Protein AF-A0A1C5MY15-F1 (afdb_monomer_lite)

Sequence (573 aa):
MQGKLYLCATPIGNLEDITLRVLRTLKEVDLIAAEDTRNSIKLLNHFEIKTPMTSYHEYNKIDKAYYLIEQMKDGKNVALITDAGTPGISDPGEDLVRLCYEAGIEVTSLPGPAACVTALTLSGLSTRRFCFEAFLPSDKKEKQVILEELKEESRTIILYEAPHRLVRTLEELLETLGERRATICRELTKKHETAFTTTLGQALEHFRATDPKGECVIVVEGKSHQEKARETQEKWEELSVEEHMEHYLSQGIDKKEAMKKVAKDRGVPKRVIYQALLTLALVLFCVGCGAGKKTASNDPYLGVAQVLQPVAEGTDVLSEGAFALDISDTSKGYTVAAYNGEMEKVNIQLTGPDGIVYKYFVTEEDGETVLPLTGGDGMYALEVYENIADDQYSALLNDTFEVSLESEFLPFLYQNQYVNFDENSKAVRLAGELAADAADDLDVVTKVFNYVTENVTYDYDKAENVEYGYLPDIDETLETKTGICFDYAALMCAMLRCRGIPAKLDIGYTNDGMYHAWISTYLKDKGWVNNIIEFDGDTWQFMDPTMMAASGTEAEKKQVSKDTQNYMVNYVR

Radius of gyration: 31.95 Å; chains: 1; bounding box: 76×62×87 Å

Secondary structure (DSSP, 8-state):
----EEEEPBPSS-GGGS-HHHHHHHHHSSEEEES-HHHHHHHHHHTT----EEE--TTTHHHHHHHHHHHHHTT--EEEE-SSBSTTSSSTTHHHHHHHHHTT--EEEE----HHHHHHHHS-S--SSEEE--SPPSSHHHHHHHHHHHHT--SEEEEEE-HHHHHHHHHHHHHHH-S-EEEEEESTTSTT-EEEEEEHHHHHHHHHHS---S-EEEEEPPPPHHHHHHHHHHHHHHS-HHHHHHHHHTTT--HHHHHHHHHHHTTS-HHHHHHHHHHHHHHTT-SS-----PPPP--TTTT-----------SSEEEETTEEEE-TTGGGTEEEEEE--SSS-EEEEEE-TTS-EEEEEE-STT-SEEEE-TT-SEEEEEEEEEEEETTEEEEEEEEEEEE--S-TTGGGTS--SSS---TT-HHHHHHHHHHTT-SSHHHHHHHHHHHHHHH-EE-HHHHHTPPTT----HHHHHHH-EE-HHHHHHHHHHHHHTTT--EEEEEEEETTS-EEEEEEEEETTTEEE-S--EE-SS-EE---HHHHHH--SHHHHHHHTT-TT-EEEEEE-

pLDDT: mean 85.39, std 17.78, range [25.0, 98.81]

Structure (mmCIF, N/CA/C/O backbone):
data_AF-A0A1C5MY15-F1
#
_entry.id   AF-A0A1C5MY15-F1
#
loop_
_atom_site.group_PDB
_atom_site.id
_atom_site.type_symbol
_atom_site.label_atom_id
_atom_site.label_alt_id
_atom_site.label_comp_id
_atom_site.label_asym_id
_atom_site.label_entity_id
_atom_site.label_seq_id
_atom_site.pdbx_PDB_ins_code
_atom_site.Cartn_x
_atom_site.Cartn_y
_atom_site.Cartn_z
_atom_site.occupancy
_atom_site.B_iso_or_equiv
_atom_site.auth_seq_id
_atom_site.auth_comp_id
_atom_site.auth_asym_id
_atom_site.auth_atom_id
_atom_site.pdbx_PDB_model_num
ATOM 1 N N . MET A 1 1 ? -11.973 6.511 45.509 1.00 77.88 1 MET A N 1
ATOM 2 C CA . MET A 1 1 ? -11.111 6.403 44.311 1.00 77.88 1 MET A CA 1
ATOM 3 C C . MET A 1 1 ? -11.614 7.421 43.313 1.00 77.88 1 MET A C 1
ATOM 5 O O . MET A 1 1 ? -12.810 7.681 43.321 1.00 77.88 1 MET A O 1
ATOM 9 N N . GLN A 1 2 ? -10.723 8.007 42.522 1.00 90.25 2 GLN A N 1
ATOM 10 C CA . GLN A 1 2 ? -11.109 8.890 41.425 1.00 90.25 2 GLN A CA 1
ATOM 11 C C . GLN A 1 2 ? -11.851 8.081 40.351 1.00 90.25 2 GLN A C 1
ATOM 13 O O . GLN A 1 2 ? -11.550 6.900 40.158 1.00 90.25 2 GLN A O 1
ATOM 18 N N . GLY A 1 3 ? -12.846 8.691 39.716 1.00 97.44 3 GLY A N 1
ATOM 19 C CA . GLY A 1 3 ? -13.575 8.103 38.599 1.00 97.44 3 GLY A CA 1
ATOM 20 C C . GLY A 1 3 ? -12.791 8.199 37.290 1.00 97.44 3 GLY A C 1
ATOM 21 O O . GLY A 1 3 ? -11.742 8.845 37.230 1.00 97.44 3 GLY A O 1
ATOM 22 N N . LYS A 1 4 ? -13.298 7.540 36.245 1.00 98.25 4 LYS A N 1
ATOM 23 C CA . LYS A 1 4 ? -12.632 7.439 34.936 1.00 98.25 4 LYS A CA 1
ATOM 24 C C . LYS A 1 4 ? -13.476 8.030 33.812 1.00 98.25 4 LYS A C 1
ATOM 26 O O . LYS A 1 4 ? -14.709 8.002 33.884 1.00 98.25 4 LYS A O 1
ATOM 31 N N . LEU A 1 5 ? -12.803 8.474 32.753 1.00 98.75 5 LEU A N 1
ATOM 32 C CA . LEU A 1 5 ? -13.429 8.805 31.476 1.00 98.75 5 LEU A CA 1
ATOM 33 C C . LEU A 1 5 ? -13.430 7.579 30.553 1.00 98.75 5 LEU A C 1
ATOM 35 O O . LEU A 1 5 ? -12.383 6.981 30.306 1.00 98.75 5 LEU A O 1
ATOM 39 N N . TYR A 1 6 ? -14.594 7.247 30.000 1.00 98.75 6 TYR A N 1
ATOM 40 C CA . TYR A 1 6 ? -14.783 6.197 29.002 1.00 98.75 6 TYR A CA 1
ATOM 41 C C . TYR A 1 6 ? -15.156 6.826 27.659 1.00 98.75 6 TYR A C 1
ATOM 43 O O . TYR A 1 6 ? -16.213 7.440 27.545 1.00 98.75 6 TYR A O 1
ATOM 51 N N . LEU A 1 7 ? -14.324 6.663 26.633 1.00 98.62 7 LEU A N 1
ATOM 52 C CA . LEU A 1 7 ? -14.670 7.035 25.259 1.00 98.62 7 LEU A CA 1
ATOM 53 C C . LEU A 1 7 ? -15.453 5.880 24.636 1.00 98.62 7 LEU A C 1
ATOM 55 O O . LEU A 1 7 ? -14.911 4.786 24.478 1.00 98.62 7 LEU A O 1
ATOM 59 N N . CYS A 1 8 ? -16.729 6.097 24.336 1.00 98.50 8 CYS A N 1
ATOM 60 C CA . CYS A 1 8 ? -17.651 5.050 23.912 1.00 98.50 8 CYS A CA 1
ATOM 61 C C . CYS A 1 8 ? -18.079 5.277 22.461 1.00 98.50 8 CYS A C 1
ATOM 63 O O . CYS A 1 8 ? -18.882 6.166 22.192 1.00 98.50 8 CYS A O 1
ATOM 65 N N . ALA A 1 9 ? -17.574 4.452 21.540 1.00 97.81 9 ALA A N 1
ATOM 66 C CA . ALA A 1 9 ? -17.986 4.517 20.143 1.00 97.81 9 ALA A CA 1
ATOM 67 C C . ALA A 1 9 ? -19.456 4.094 19.959 1.00 97.81 9 ALA A C 1
ATOM 69 O O . ALA A 1 9 ? -19.879 3.046 20.462 1.00 97.81 9 ALA A O 1
ATOM 70 N N . THR A 1 10 ? -20.230 4.909 19.244 1.00 98.00 10 THR A N 1
ATOM 71 C CA . THR A 1 10 ? -21.644 4.683 18.921 1.00 98.00 10 THR A CA 1
ATOM 72 C C . THR A 1 10 ? -21.809 4.212 17.468 1.00 98.00 10 THR A C 1
ATOM 74 O O . THR A 1 10 ? -20.919 4.410 16.640 1.00 98.00 10 THR A O 1
ATOM 77 N N . PRO A 1 11 ? -22.928 3.548 17.126 1.00 98.00 11 PRO A N 1
ATOM 78 C CA . PRO A 1 11 ? -23.257 3.192 15.747 1.00 98.00 11 PRO A CA 1
ATOM 79 C C . PRO A 1 11 ? -23.160 4.343 14.739 1.00 98.00 11 PRO A C 1
ATOM 81 O O . PRO A 1 11 ? -23.518 5.471 15.062 1.00 98.00 11 PRO A O 1
ATOM 84 N N . ILE A 1 12 ? -22.774 4.032 13.495 1.00 96.56 12 ILE A N 1
ATOM 85 C CA . ILE A 1 12 ? -22.728 4.991 12.367 1.00 96.56 12 ILE A CA 1
ATOM 86 C C . ILE A 1 12 ? -23.927 4.873 11.406 1.00 96.56 12 ILE A C 1
ATOM 88 O O . ILE A 1 12 ? -24.019 5.584 10.408 1.00 96.56 12 ILE A O 1
ATOM 92 N N . GLY A 1 13 ? -24.873 3.981 11.703 1.00 94.75 13 GLY A N 1
ATOM 93 C CA . GLY A 1 13 ? -26.055 3.766 10.870 1.00 94.75 13 GLY A CA 1
ATOM 94 C C . GLY A 1 13 ? -26.897 2.567 11.292 1.00 94.75 13 GLY A C 1
ATOM 95 O O . GLY A 1 13 ? -28.127 2.661 11.281 1.00 94.75 13 GLY A O 1
ATOM 96 N N . ASN A 1 14 ? -26.255 1.480 11.728 1.00 97.25 14 ASN A N 1
ATOM 97 C CA . ASN A 1 14 ? -26.925 0.282 12.228 1.00 97.25 14 ASN A CA 1
ATOM 98 C C . ASN A 1 14 ? -26.750 0.109 13.742 1.00 97.25 14 ASN A C 1
ATOM 100 O O . ASN A 1 14 ? -25.641 -0.011 14.251 1.00 97.25 14 ASN A O 1
ATOM 104 N N . LEU A 1 15 ? -27.866 0.051 14.476 1.00 97.12 15 LEU A N 1
ATOM 105 C CA . LEU A 1 15 ? -27.863 -0.095 15.936 1.00 97.12 15 LEU A CA 1
ATOM 106 C C . LEU A 1 15 ? -27.144 -1.365 16.414 1.00 97.12 15 LEU A C 1
ATOM 108 O O . LEU A 1 15 ? -26.647 -1.376 17.537 1.00 97.12 15 LEU A O 1
ATOM 112 N N . GLU A 1 16 ? -27.059 -2.401 15.579 1.00 97.31 16 GLU A N 1
ATOM 113 C CA . GLU A 1 16 ? -26.369 -3.658 15.894 1.00 97.31 16 GLU A CA 1
ATOM 114 C C . GLU A 1 16 ? -24.839 -3.518 15.977 1.00 97.31 16 GLU A C 1
ATOM 116 O O . GLU A 1 16 ? -24.191 -4.359 16.596 1.00 97.31 16 GLU A O 1
ATOM 121 N N . ASP A 1 17 ? -24.260 -2.433 15.451 1.00 97.88 17 ASP A N 1
ATOM 122 C CA . ASP A 1 17 ? -22.806 -2.217 15.450 1.00 97.88 17 ASP A CA 1
ATOM 123 C C . ASP A 1 17 ? -22.256 -1.763 16.814 1.00 97.88 17 ASP A C 1
ATOM 125 O O . ASP A 1 17 ? -21.042 -1.639 17.009 1.00 97.88 17 ASP A O 1
ATOM 129 N N . ILE A 1 18 ? -23.133 -1.484 17.786 1.00 98.00 18 ILE A N 1
ATOM 130 C CA . ILE A 1 18 ? -22.705 -1.123 19.137 1.00 98.00 18 ILE A CA 1
ATOM 131 C C . ILE A 1 18 ? -22.124 -2.343 19.857 1.00 98.00 18 ILE A C 1
ATOM 133 O O . ILE A 1 18 ? -22.703 -3.429 19.883 1.00 98.00 18 ILE A O 1
ATOM 137 N N . THR A 1 19 ? -20.979 -2.174 20.516 1.00 98.44 19 THR A N 1
ATOM 138 C CA . THR A 1 19 ? -20.359 -3.302 21.216 1.00 98.44 19 THR A CA 1
ATOM 139 C C . THR A 1 19 ? -21.043 -3.584 22.553 1.00 98.44 19 THR A C 1
ATOM 141 O O . THR A 1 19 ? -21.479 -2.679 23.272 1.00 98.44 19 THR A O 1
ATOM 144 N N . LEU A 1 20 ? -21.054 -4.856 22.964 1.00 98.38 20 LEU A N 1
ATOM 145 C CA . LEU A 1 20 ? -21.576 -5.268 24.275 1.00 98.38 20 LEU A CA 1
ATOM 146 C C . LEU A 1 20 ? -20.882 -4.540 25.438 1.00 98.38 20 LEU A C 1
ATOM 148 O O . LEU A 1 20 ? -21.503 -4.260 26.466 1.00 98.38 20 LEU A O 1
ATOM 152 N N . ARG A 1 21 ? -19.593 -4.210 25.277 1.00 98.50 21 ARG A N 1
ATOM 153 C CA . ARG A 1 21 ? -18.820 -3.478 26.284 1.00 98.50 21 ARG A CA 1
ATOM 154 C C . ARG A 1 21 ? -19.300 -2.033 26.405 1.00 98.50 21 ARG A C 1
ATOM 156 O O . ARG A 1 21 ? -19.437 -1.566 27.531 1.00 98.50 21 ARG A O 1
ATOM 163 N N . VAL A 1 22 ? -19.608 -1.365 25.289 1.00 98.62 22 VAL A N 1
ATOM 164 C CA . VAL A 1 22 ? -20.198 -0.015 25.301 1.00 98.62 22 VAL A CA 1
ATOM 165 C C . VAL A 1 22 ? -21.563 -0.047 25.977 1.00 98.62 22 VAL A C 1
ATOM 167 O O . VAL A 1 22 ? -21.789 0.728 26.901 1.00 98.62 22 VAL A O 1
ATOM 170 N N . LEU A 1 23 ? -22.436 -0.992 25.614 1.00 98.62 23 LEU A N 1
ATOM 171 C CA . LEU A 1 23 ? -23.759 -1.124 26.236 1.00 98.62 23 LEU A CA 1
ATOM 172 C C . LEU A 1 23 ? -23.688 -1.303 27.754 1.00 98.62 23 LEU A C 1
ATOM 174 O O . LEU A 1 23 ? -24.430 -0.650 28.487 1.00 98.62 23 LEU A O 1
ATOM 178 N N . ARG A 1 24 ? -22.792 -2.172 28.236 1.00 98.62 24 ARG A N 1
ATOM 179 C CA . ARG A 1 24 ? -22.575 -2.367 29.673 1.00 98.62 24 ARG A CA 1
ATOM 180 C C . ARG A 1 24 ? -22.063 -1.084 30.329 1.00 98.62 24 ARG A C 1
ATOM 182 O O . ARG A 1 24 ? -22.653 -0.630 31.302 1.00 98.62 24 ARG A O 1
ATOM 189 N N . THR A 1 25 ? -21.011 -0.477 29.778 1.00 98.75 25 THR A N 1
ATOM 190 C CA . THR A 1 25 ? -20.411 0.743 30.332 1.00 98.75 25 THR A CA 1
ATOM 191 C C . THR A 1 25 ? -21.419 1.887 30.400 1.00 98.75 25 THR A C 1
ATOM 193 O O . THR A 1 25 ? -21.542 2.509 31.448 1.00 98.75 25 THR A O 1
ATOM 196 N N . LEU A 1 26 ? -22.211 2.125 29.352 1.00 98.69 26 LEU A N 1
ATOM 197 C CA . LEU A 1 26 ? -23.234 3.174 29.360 1.00 98.69 26 LEU A CA 1
ATOM 198 C C . LEU A 1 26 ? -24.323 2.949 30.424 1.00 98.69 26 LEU A C 1
ATOM 200 O O . LEU A 1 26 ? -24.896 3.926 30.897 1.00 98.69 26 LEU A O 1
ATOM 204 N N . LYS A 1 27 ? -24.597 1.699 30.827 1.00 98.69 27 LYS A N 1
ATOM 205 C CA . LYS A 1 27 ? -25.528 1.360 31.924 1.00 98.69 27 LYS A CA 1
ATOM 206 C C . LYS A 1 27 ? -24.916 1.503 33.323 1.00 98.69 27 LYS A C 1
ATOM 208 O O . LYS A 1 27 ? -25.669 1.617 34.284 1.00 98.69 27 LYS A O 1
ATOM 213 N N . GLU A 1 28 ? -23.591 1.446 33.436 1.00 98.38 28 GLU A N 1
ATOM 214 C CA . GLU A 1 28 ? -22.862 1.402 34.712 1.00 98.38 28 GLU A CA 1
ATOM 215 C C . GLU A 1 28 ? -22.218 2.739 35.105 1.00 98.38 28 GLU A C 1
ATOM 217 O O . GLU A 1 28 ? -21.999 2.972 36.291 1.00 98.38 28 GLU A O 1
ATOM 222 N N . VAL A 1 29 ? -21.889 3.606 34.139 1.00 98.75 29 VAL A N 1
ATOM 223 C CA . VAL A 1 29 ? -21.342 4.943 34.425 1.00 98.75 29 VAL A CA 1
ATOM 224 C C . VAL A 1 29 ? -22.366 5.836 35.131 1.00 98.75 29 VAL A C 1
ATOM 226 O O . VAL A 1 29 ? -23.572 5.651 34.998 1.00 98.75 29 VAL A O 1
ATOM 229 N N . ASP A 1 30 ? -21.890 6.840 35.867 1.00 98.75 30 ASP A N 1
ATOM 230 C CA . ASP A 1 30 ? -22.743 7.752 36.639 1.00 98.75 30 ASP A CA 1
ATOM 231 C C . ASP A 1 30 ? -23.323 8.889 35.784 1.00 98.75 30 ASP A C 1
ATOM 233 O O . ASP A 1 30 ? -24.340 9.493 36.137 1.00 98.75 30 ASP A O 1
ATOM 237 N N . LEU A 1 31 ? -22.651 9.221 34.677 1.00 98.75 31 LEU A N 1
ATOM 238 C CA . LEU A 1 31 ? -23.019 10.315 33.786 1.00 98.75 31 LEU A CA 1
ATOM 239 C C . LEU A 1 31 ? -22.562 10.034 32.350 1.00 98.75 31 LEU A C 1
ATOM 241 O O . LEU A 1 31 ? -21.431 9.609 32.118 1.00 98.75 31 LEU A O 1
ATOM 245 N N . ILE A 1 32 ? -23.421 10.345 31.383 1.00 98.81 32 ILE A N 1
ATOM 246 C CA . ILE A 1 32 ? -23.089 10.345 29.956 1.00 98.81 32 ILE A CA 1
ATOM 247 C C . ILE A 1 32 ? -22.938 11.796 29.487 1.00 98.81 32 ILE A C 1
ATOM 249 O O . ILE A 1 32 ? -23.866 12.593 29.604 1.00 98.81 32 ILE A O 1
ATOM 253 N N . ALA A 1 33 ? -21.777 12.146 28.952 1.00 98.44 33 ALA A N 1
ATOM 254 C CA . ALA A 1 33 ? -21.544 13.359 28.186 1.00 98.44 33 ALA A CA 1
ATOM 255 C C . ALA A 1 33 ? -21.800 13.049 26.704 1.00 98.44 33 ALA A C 1
ATOM 257 O O . ALA A 1 33 ? -21.150 12.174 26.141 1.00 98.44 33 ALA A O 1
ATOM 258 N N . ALA A 1 34 ? -22.766 13.730 26.094 1.00 98.00 34 ALA A N 1
ATOM 259 C CA . ALA A 1 34 ? -23.186 13.487 24.718 1.00 98.00 34 ALA A CA 1
ATOM 260 C C . ALA A 1 34 ? -23.160 14.771 23.890 1.00 98.00 34 ALA A C 1
ATOM 262 O O . ALA A 1 34 ? -23.539 15.828 24.399 1.00 98.00 34 ALA A O 1
ATOM 263 N N . GLU A 1 35 ? -22.778 14.661 22.623 1.00 96.50 35 GLU A N 1
ATOM 264 C CA . GLU A 1 35 ? -22.776 15.768 21.664 1.00 96.50 35 GLU A CA 1
ATOM 265 C C . GLU A 1 35 ? -24.165 16.404 21.492 1.00 96.50 35 GLU A C 1
ATOM 267 O O . GLU A 1 35 ? -24.385 17.530 21.956 1.00 96.50 35 GLU A O 1
ATOM 272 N N . ASP A 1 36 ? -25.134 15.665 20.935 1.00 96.31 36 ASP A N 1
ATOM 273 C CA . ASP A 1 36 ? -26.543 16.055 20.929 1.00 96.31 36 ASP A CA 1
ATOM 274 C C . ASP A 1 36 ? -27.387 15.097 21.776 1.00 96.31 36 ASP A C 1
ATOM 276 O O . ASP A 1 36 ? -27.801 14.007 21.375 1.00 96.31 36 ASP A O 1
ATOM 280 N N . THR A 1 37 ? -27.760 15.574 22.962 1.00 96.19 37 THR A N 1
ATOM 281 C CA . THR A 1 37 ? -28.622 14.831 23.892 1.00 96.19 37 THR A CA 1
ATOM 282 C C . THR A 1 37 ? -29.974 14.419 23.288 1.00 96.19 37 THR A C 1
ATOM 284 O O . THR A 1 37 ? -30.553 13.417 23.704 1.00 96.19 37 THR A O 1
ATOM 287 N N . ARG A 1 38 ? -30.492 15.139 22.284 1.00 96.06 38 ARG A N 1
ATOM 288 C CA . ARG A 1 38 ? -31.754 14.810 21.595 1.00 96.06 38 ARG A CA 1
ATOM 289 C C . ARG A 1 38 ? -31.585 13.671 20.596 1.00 96.06 38 ARG A C 1
ATOM 291 O O . ARG A 1 38 ? -32.554 12.962 20.317 1.00 96.06 38 ARG A O 1
ATOM 298 N N . ASN A 1 39 ? -30.389 13.509 20.042 1.00 95.38 39 ASN A N 1
ATOM 299 C CA . ASN A 1 39 ? -30.060 12.388 19.178 1.00 95.38 39 ASN A CA 1
ATOM 300 C C . ASN A 1 39 ? -29.748 11.151 20.027 1.00 95.38 39 ASN A C 1
ATOM 302 O O . ASN A 1 39 ? -30.436 10.132 19.918 1.00 95.38 39 ASN A O 1
ATOM 306 N N . SER A 1 40 ? -28.815 11.281 20.973 1.00 96.88 40 SER A N 1
ATOM 307 C CA . SER A 1 40 ? -28.366 10.168 21.810 1.00 96.88 40 SER A CA 1
ATOM 308 C C . SER A 1 40 ? -29.484 9.554 22.656 1.00 96.88 40 SER A C 1
ATOM 310 O O . SER A 1 40 ? -29.481 8.345 22.869 1.00 96.88 40 SER A O 1
ATOM 312 N N . ILE A 1 41 ? -30.499 10.321 23.088 1.00 97.50 41 ILE A N 1
ATOM 313 C CA . ILE A 1 41 ? -31.621 9.755 23.862 1.00 97.50 41 ILE A CA 1
ATOM 314 C C . ILE A 1 41 ? -32.374 8.654 23.098 1.00 97.50 41 ILE A C 1
ATOM 316 O O . ILE A 1 41 ? -32.910 7.741 23.720 1.00 97.50 41 ILE A O 1
ATOM 320 N N . LYS A 1 42 ? -32.397 8.687 21.758 1.00 97.44 42 LYS A N 1
ATOM 321 C CA . LYS A 1 42 ? -33.023 7.630 20.946 1.00 97.44 42 LYS A CA 1
ATOM 322 C C . LYS A 1 42 ? -32.253 6.315 21.069 1.00 97.44 42 LYS A C 1
ATOM 324 O O . LYS A 1 42 ? -32.870 5.276 21.292 1.00 97.44 42 LYS A O 1
ATOM 329 N N . LEU A 1 43 ? -30.922 6.387 20.984 1.00 97.44 43 LEU A N 1
ATOM 330 C CA . LEU A 1 43 ? -30.015 5.256 21.187 1.00 97.44 43 LEU A CA 1
ATOM 331 C C . LEU A 1 43 ? -30.167 4.690 22.604 1.00 97.44 43 LEU A C 1
ATOM 333 O O . LEU A 1 43 ? -30.376 3.491 22.776 1.00 97.44 43 LEU A O 1
ATOM 337 N N . LEU A 1 44 ? -30.122 5.559 23.618 1.00 97.94 44 LEU A N 1
ATOM 338 C CA . LEU A 1 44 ? -30.243 5.143 25.015 1.00 97.94 44 LEU A CA 1
ATOM 339 C C . LEU A 1 44 ? -31.599 4.487 25.298 1.00 97.94 44 LEU A C 1
ATOM 341 O O . LEU A 1 44 ? -31.641 3.437 25.934 1.00 97.94 44 LEU A O 1
ATOM 345 N N . ASN A 1 45 ? -32.694 5.046 24.775 1.00 98.12 45 ASN A N 1
ATOM 346 C CA . ASN A 1 45 ? -34.028 4.463 24.917 1.00 98.12 45 ASN A CA 1
ATOM 347 C C . ASN A 1 45 ? -34.133 3.086 24.253 1.00 98.12 45 ASN A C 1
ATOM 349 O O . ASN A 1 45 ? -34.711 2.182 24.850 1.00 98.12 45 ASN A O 1
ATOM 353 N N . HIS A 1 46 ? -33.566 2.914 23.053 1.00 98.06 46 HIS A N 1
ATOM 354 C CA . HIS A 1 46 ? -33.571 1.628 22.349 1.00 98.06 46 HIS A CA 1
ATOM 355 C C . HIS A 1 46 ? -32.900 0.518 23.172 1.00 98.06 46 HIS A C 1
ATOM 357 O O . HIS A 1 46 ? -33.408 -0.597 23.231 1.00 98.06 46 HIS A O 1
ATOM 363 N N . PHE A 1 47 ? -31.797 0.836 23.856 1.00 98.19 47 PHE A N 1
ATOM 364 C CA . PHE A 1 47 ? -31.043 -0.114 24.683 1.00 98.19 47 PHE A CA 1
ATOM 365 C C . PHE A 1 47 ? -31.417 -0.106 26.176 1.00 98.19 47 PHE A C 1
ATOM 367 O O . PHE A 1 47 ? -30.732 -0.738 26.995 1.00 98.19 47 PHE A O 1
ATOM 374 N N . GLU A 1 48 ? -32.497 0.597 26.530 1.00 98.12 48 GLU A N 1
ATOM 375 C CA . GLU A 1 48 ? -33.020 0.744 27.893 1.00 98.12 48 GLU A CA 1
ATOM 376 C C . GLU A 1 48 ? -31.992 1.299 28.899 1.00 98.12 48 GLU A C 1
ATOM 378 O O . GLU A 1 48 ? -31.929 0.897 30.064 1.00 98.12 48 GLU A O 1
ATOM 383 N N . ILE A 1 49 ? -31.157 2.233 28.449 1.00 98.50 49 ILE A N 1
ATOM 384 C CA . ILE A 1 49 ? -30.127 2.888 29.254 1.00 98.50 49 ILE A CA 1
ATOM 385 C C . ILE A 1 49 ? -30.747 4.097 29.960 1.00 98.50 49 ILE A C 1
ATOM 387 O O . ILE A 1 49 ? -31.272 5.004 29.319 1.00 98.50 49 ILE A O 1
ATOM 391 N N . LYS A 1 50 ? -30.688 4.108 31.297 1.00 98.06 50 LYS A N 1
ATOM 392 C CA . LYS A 1 50 ? -31.326 5.133 32.151 1.00 98.06 50 LYS A CA 1
ATOM 393 C C . LYS A 1 50 ? -30.344 6.124 32.775 1.00 98.06 50 LYS A C 1
ATOM 395 O O . LYS A 1 50 ? -30.750 6.961 33.580 1.00 98.06 50 LYS A O 1
ATOM 400 N N . THR A 1 51 ? -29.067 5.998 32.444 1.00 98.56 51 THR A N 1
ATOM 401 C CA . THR A 1 51 ? -28.000 6.834 32.987 1.00 98.56 51 THR A CA 1
ATOM 402 C C . THR A 1 51 ? -28.260 8.309 32.671 1.00 98.56 51 THR A C 1
ATOM 404 O O . THR A 1 51 ? -28.620 8.626 31.532 1.00 98.56 51 THR A O 1
ATOM 407 N N . PRO A 1 52 ? -28.097 9.226 33.644 1.00 98.31 52 PRO A N 1
ATOM 408 C CA . PRO A 1 52 ? -28.235 10.654 33.399 1.00 98.31 52 PRO A CA 1
ATOM 409 C C . PRO A 1 52 ? -27.305 11.121 32.280 1.00 98.31 52 PRO A C 1
ATOM 411 O O . PRO A 1 52 ? -26.159 10.683 32.184 1.00 98.31 52 PRO A O 1
ATOM 414 N N . MET A 1 53 ? -27.789 12.049 31.458 1.00 97.69 53 MET A N 1
ATOM 415 C CA . MET A 1 53 ? -27.042 12.582 30.325 1.00 97.69 53 MET A CA 1
ATOM 416 C C . MET A 1 53 ? -26.874 14.097 30.441 1.00 97.69 53 MET A C 1
ATOM 418 O O . MET A 1 53 ? -27.748 14.807 30.942 1.00 97.69 53 MET A O 1
ATOM 422 N N . THR A 1 54 ? -25.746 14.602 29.960 1.00 97.75 54 THR A N 1
ATOM 423 C CA . THR A 1 54 ? -25.444 16.024 29.857 1.00 97.75 54 THR A CA 1
ATOM 424 C C . THR A 1 54 ? -24.827 16.339 28.499 1.00 97.75 54 THR A C 1
ATOM 426 O O . THR A 1 54 ? -24.185 15.486 27.897 1.00 97.75 54 THR A O 1
ATOM 429 N N . SER A 1 55 ? -25.018 17.560 28.006 1.00 97.00 55 SER A N 1
ATOM 430 C CA . SER A 1 55 ? -24.465 17.987 26.718 1.00 97.00 55 SER A CA 1
ATOM 431 C C . SER A 1 55 ? -22.966 18.267 26.815 1.00 97.00 55 SER A C 1
ATOM 433 O O . SER A 1 55 ? -22.558 18.986 27.730 1.00 97.00 55 SER A O 1
ATOM 435 N N . TYR A 1 56 ? -22.186 17.803 25.845 1.00 96.62 56 TYR A N 1
ATOM 436 C CA . TYR A 1 56 ? -20.781 18.142 25.625 1.00 96.62 56 TYR A CA 1
ATOM 437 C C . TYR A 1 56 ? -20.543 18.278 24.118 1.00 96.62 56 TYR A C 1
ATOM 439 O O . TYR A 1 56 ? -20.464 17.278 23.420 1.00 96.62 56 TYR A O 1
ATOM 447 N N . HIS A 1 57 ? -20.472 19.507 23.616 1.00 92.25 57 HIS A N 1
ATOM 448 C CA . HIS A 1 57 ? -20.383 19.804 22.186 1.00 92.25 57 HIS A CA 1
ATOM 449 C C . HIS A 1 57 ? -19.412 20.959 21.921 1.00 92.25 57 HIS A C 1
ATOM 451 O O . HIS A 1 57 ? -19.035 21.683 22.842 1.00 92.25 57 HIS A O 1
ATOM 457 N N . GLU A 1 58 ? -19.075 21.205 20.656 1.00 86.38 58 GLU A N 1
ATOM 458 C CA . GLU A 1 58 ? -18.021 22.148 20.248 1.00 86.38 58 GLU A CA 1
ATOM 459 C C . GLU A 1 58 ? -18.115 23.529 20.932 1.00 86.38 58 GLU A C 1
ATOM 461 O O . GLU A 1 58 ? -17.131 24.042 21.458 1.00 86.38 58 GLU A O 1
ATOM 466 N N . TYR A 1 59 ? -19.322 24.096 21.051 1.00 89.25 59 TYR A N 1
ATOM 467 C CA . TYR A 1 59 ? -19.530 25.420 21.660 1.00 89.25 59 TYR A CA 1
ATOM 468 C C . TYR A 1 59 ? -19.414 25.495 23.193 1.00 89.25 59 TYR A C 1
ATOM 470 O O . TYR A 1 59 ? -19.359 26.597 23.730 1.00 89.25 59 TYR A O 1
ATOM 478 N N . ASN A 1 60 ? -19.435 24.371 23.920 1.00 91.25 60 ASN A N 1
ATOM 479 C CA . ASN A 1 60 ? -19.351 24.358 25.390 1.00 91.25 60 ASN A CA 1
ATOM 480 C C . ASN A 1 60 ? -18.188 23.509 25.927 1.00 91.25 60 ASN A C 1
ATOM 482 O O . ASN A 1 60 ? -18.047 23.370 27.144 1.00 91.25 60 ASN A O 1
ATOM 486 N N . LYS A 1 61 ? -17.366 22.944 25.034 1.00 89.44 61 LYS A N 1
ATOM 487 C CA . LYS A 1 61 ? -16.421 21.867 25.339 1.00 89.44 61 LYS A CA 1
ATOM 488 C C . LYS A 1 61 ? -15.404 22.199 26.430 1.00 89.44 61 LYS A C 1
ATOM 490 O O . LYS A 1 61 ? -15.025 21.309 27.182 1.00 89.44 61 LYS A O 1
ATOM 495 N N . ILE A 1 62 ? -15.005 23.464 26.571 1.00 90.62 62 ILE A N 1
ATOM 496 C CA . ILE A 1 62 ? -14.025 23.888 27.582 1.00 90.62 62 ILE A CA 1
ATOM 497 C C . ILE A 1 62 ? -14.665 23.980 28.971 1.00 90.62 62 ILE A C 1
ATOM 499 O O . ILE A 1 62 ? -14.281 23.241 29.877 1.00 90.62 62 ILE A O 1
ATOM 503 N N . ASP A 1 63 ? -15.690 24.820 29.137 1.00 92.00 63 ASP A N 1
ATOM 504 C CA . ASP A 1 63 ? -16.383 24.983 30.424 1.00 92.00 63 ASP A CA 1
ATOM 505 C C . ASP A 1 63 ? -16.982 23.660 30.907 1.00 92.00 63 ASP A C 1
ATOM 507 O O . ASP A 1 63 ? -16.924 23.308 32.090 1.00 92.00 63 ASP A O 1
ATOM 511 N N . LYS A 1 64 ? -17.531 22.882 29.968 1.00 95.62 64 LYS A N 1
ATOM 512 C CA . LYS A 1 64 ? -18.105 21.582 30.274 1.00 95.62 64 LYS A CA 1
ATOM 513 C C . LYS A 1 64 ? -17.042 20.556 30.650 1.00 95.62 64 LYS A C 1
ATOM 515 O O . LYS A 1 64 ? -17.307 19.752 31.541 1.00 95.62 64 LYS A O 1
ATOM 520 N N . ALA A 1 65 ? -15.853 20.594 30.045 1.00 95.94 65 ALA A N 1
ATOM 521 C CA . ALA A 1 65 ? -14.766 19.697 30.429 1.00 95.94 65 ALA A CA 1
ATOM 522 C C . ALA A 1 65 ? -14.361 19.895 31.892 1.00 95.94 65 ALA A C 1
ATOM 524 O O . ALA A 1 65 ? -14.265 18.908 32.618 1.00 95.94 65 ALA A O 1
ATOM 525 N N . TYR A 1 66 ? -14.223 21.140 32.364 1.00 96.56 66 TYR A N 1
ATOM 526 C CA . TYR A 1 66 ? -13.914 21.400 33.776 1.00 96.56 66 TYR A CA 1
ATOM 527 C C . TYR A 1 66 ? -14.977 20.831 34.717 1.00 96.56 66 TYR A C 1
ATOM 529 O O . TYR A 1 66 ? -14.644 20.167 35.696 1.00 96.56 66 TYR A O 1
ATOM 537 N N . TYR A 1 67 ? -16.258 21.019 34.390 1.00 97.75 67 TYR A N 1
ATOM 538 C CA . TYR A 1 67 ? -17.346 20.410 35.153 1.00 97.75 67 TYR A CA 1
ATOM 539 C C . TYR A 1 67 ? -17.219 18.878 35.217 1.00 97.75 67 TYR A C 1
ATOM 541 O O . TYR A 1 67 ? -17.322 18.302 36.299 1.00 97.75 67 TYR A O 1
ATOM 549 N N . LEU A 1 68 ? -16.980 18.217 34.080 1.00 98.31 68 LEU A N 1
ATOM 550 C CA . LEU A 1 68 ? -16.851 16.757 34.012 1.00 98.31 68 LEU A CA 1
ATOM 551 C C . LEU A 1 68 ? -15.625 16.251 34.783 1.00 98.31 68 LEU A C 1
ATOM 553 O O . LEU A 1 68 ? -15.713 15.234 35.468 1.00 98.31 68 LEU A O 1
ATOM 557 N N . ILE A 1 69 ? -14.506 16.973 34.724 1.00 98.38 69 ILE A N 1
ATOM 558 C CA . ILE A 1 69 ? -13.290 16.651 35.479 1.00 98.38 69 ILE A CA 1
ATOM 559 C C . ILE A 1 69 ? -13.551 16.709 36.982 1.00 98.38 69 ILE A C 1
ATOM 561 O O . ILE A 1 69 ? -13.154 15.790 37.694 1.00 98.38 69 ILE A O 1
ATOM 565 N N . GLU A 1 70 ? -14.257 17.731 37.471 1.00 98.12 70 GLU A N 1
ATOM 566 C CA . GLU A 1 70 ? -14.639 17.798 38.886 1.00 98.12 70 GLU A CA 1
ATOM 567 C C . GLU A 1 70 ? -15.568 16.636 39.274 1.00 98.12 70 GLU A C 1
ATOM 569 O O . GLU A 1 70 ? -15.354 16.003 40.304 1.00 98.12 70 GLU A O 1
ATOM 574 N N . GLN A 1 71 ? -16.517 16.245 38.410 1.00 98.44 71 GLN A N 1
ATOM 575 C CA . GLN A 1 71 ? -17.328 15.041 38.654 1.00 98.44 71 GLN A CA 1
ATOM 576 C C . GLN A 1 71 ? -16.469 13.771 38.789 1.00 98.44 71 GLN A C 1
ATOM 578 O O . GLN A 1 71 ? -16.720 12.946 39.668 1.00 98.44 71 GLN A O 1
ATOM 583 N N . MET A 1 72 ? -15.448 13.610 37.946 1.00 98.56 72 MET A N 1
ATOM 584 C CA . MET A 1 72 ? -14.549 12.456 38.010 1.00 98.56 72 MET A CA 1
ATOM 585 C C . MET A 1 72 ? -13.612 12.508 39.225 1.00 98.56 72 MET A C 1
ATOM 587 O O . MET A 1 72 ? -13.361 11.472 39.844 1.00 98.56 72 MET A O 1
ATOM 591 N N . LYS A 1 73 ? -13.155 13.695 39.647 1.00 98.00 73 LYS A N 1
ATOM 592 C CA . LYS A 1 73 ? -12.438 13.885 40.924 1.00 98.00 73 LYS A CA 1
ATOM 593 C C . LYS A 1 73 ? -13.284 13.482 42.130 1.00 98.00 73 LYS A C 1
ATOM 595 O O . LYS A 1 73 ? -12.761 12.835 43.035 1.00 98.00 73 LYS A O 1
ATOM 600 N N . ASP A 1 74 ? -14.584 13.758 42.083 1.00 97.81 74 ASP A N 1
ATOM 601 C CA . ASP A 1 74 ? -15.558 13.328 43.094 1.00 97.81 74 ASP A CA 1
ATOM 602 C C . ASP A 1 74 ? -15.847 11.812 43.064 1.00 97.81 74 ASP A C 1
ATOM 604 O O . ASP A 1 74 ? -16.617 11.302 43.880 1.00 97.81 74 ASP A O 1
ATOM 608 N N . GLY A 1 75 ? -15.221 11.064 42.149 1.00 98.06 75 GLY A N 1
ATOM 609 C CA . GLY A 1 75 ? -15.311 9.607 42.069 1.00 98.06 75 GLY A CA 1
ATOM 610 C C . GLY A 1 75 ? -16.327 9.077 41.058 1.00 98.06 75 GLY A C 1
ATOM 611 O O . GLY A 1 75 ? -16.500 7.862 40.985 1.00 98.06 75 GLY A O 1
ATOM 612 N N . LYS A 1 76 ? -16.987 9.945 40.278 1.00 98.56 76 LYS A N 1
ATOM 613 C CA . LYS A 1 76 ? -17.965 9.523 39.264 1.00 98.56 76 LYS A CA 1
ATOM 614 C C . LYS A 1 76 ? -17.292 9.036 37.991 1.00 98.56 76 LYS A C 1
ATOM 616 O O . LYS A 1 76 ? -16.375 9.670 37.483 1.00 98.56 76 LYS A O 1
ATOM 621 N N . ASN A 1 77 ? -17.801 7.956 37.422 1.00 98.81 77 ASN A N 1
ATOM 622 C CA . ASN A 1 77 ? -17.420 7.503 36.094 1.00 98.81 77 ASN A CA 1
ATOM 623 C C . ASN A 1 77 ? -18.236 8.241 35.031 1.00 98.81 77 ASN A C 1
ATOM 625 O O . ASN A 1 77 ? -19.460 8.339 35.139 1.00 98.81 77 ASN A O 1
ATOM 629 N N . VAL A 1 78 ? -17.561 8.733 33.994 1.00 98.81 78 VAL A N 1
ATOM 630 C CA . VAL A 1 78 ? -18.183 9.494 32.905 1.00 98.81 78 VAL A CA 1
ATOM 631 C C . VAL A 1 78 ? -17.948 8.770 31.587 1.00 98.81 78 VAL A C 1
ATOM 633 O O . VAL A 1 78 ? -16.814 8.422 31.272 1.00 98.81 78 VAL A O 1
ATOM 636 N N . ALA A 1 79 ? -19.000 8.567 30.796 1.00 98.75 79 ALA A N 1
ATOM 637 C CA . ALA A 1 79 ? -18.869 8.136 29.406 1.00 98.75 79 ALA A CA 1
ATOM 638 C C . ALA A 1 79 ? -19.021 9.331 28.460 1.00 98.75 79 ALA A C 1
ATOM 640 O O . ALA A 1 79 ? -19.969 10.095 28.609 1.00 98.75 79 ALA A O 1
ATOM 641 N N . LEU A 1 80 ? -18.126 9.476 27.485 1.00 98.69 80 LEU A N 1
ATOM 642 C CA . LEU A 1 80 ? -18.278 10.388 26.354 1.00 98.69 80 LEU A CA 1
ATOM 643 C C . LEU A 1 80 ? -18.799 9.605 25.144 1.00 98.69 80 LEU A C 1
ATOM 645 O O . LEU A 1 80 ? -18.227 8.570 24.795 1.00 98.69 80 LEU A O 1
ATOM 649 N N . ILE A 1 81 ? -19.853 10.114 24.511 1.00 98.38 81 ILE A N 1
ATOM 650 C CA . ILE A 1 81 ? -20.398 9.627 23.237 1.00 98.38 81 ILE A CA 1
ATOM 651 C C . ILE A 1 81 ? -20.582 10.796 22.264 1.00 98.38 81 ILE A C 1
ATOM 653 O O . ILE A 1 81 ? -20.875 11.916 22.689 1.00 98.38 81 ILE A O 1
ATOM 657 N N . THR A 1 82 ? -20.457 10.524 20.970 1.00 96.00 82 THR A N 1
ATOM 658 C CA . THR A 1 82 ? -20.794 11.459 19.885 1.00 96.00 82 THR A CA 1
ATOM 659 C C . THR A 1 82 ? -22.008 10.948 19.120 1.00 96.00 82 THR A C 1
ATOM 661 O O . THR A 1 82 ? -22.531 9.860 19.415 1.00 96.00 82 THR A O 1
ATOM 664 N N . ASP A 1 83 ? -22.516 11.755 18.192 1.00 94.81 83 ASP A N 1
ATOM 665 C CA . ASP A 1 83 ? -23.735 11.413 17.459 1.00 94.81 83 ASP A CA 1
ATOM 666 C C . ASP A 1 83 ? -23.598 10.131 16.631 1.00 94.81 83 ASP A C 1
ATOM 668 O O . ASP A 1 83 ? -24.576 9.385 16.507 1.00 94.81 83 ASP A O 1
ATOM 672 N N . ALA A 1 84 ? -22.393 9.849 16.135 1.00 95.12 84 ALA A N 1
ATOM 673 C CA . ALA A 1 84 ? -22.057 8.628 15.426 1.00 95.12 84 ALA A CA 1
ATOM 674 C C . ALA A 1 84 ? -20.553 8.331 15.520 1.00 95.12 84 ALA A C 1
ATOM 676 O O . ALA A 1 84 ? -19.720 9.224 15.415 1.00 95.12 84 ALA A O 1
ATOM 677 N N . GLY A 1 85 ? -20.189 7.055 15.628 1.00 96.25 85 GLY A N 1
ATOM 678 C CA . GLY A 1 85 ? -18.799 6.623 15.527 1.00 96.25 85 GLY A CA 1
ATOM 679 C C . GLY A 1 85 ? -17.980 6.858 16.793 1.00 96.25 85 GLY A C 1
ATOM 680 O O . GLY A 1 85 ? -18.468 6.713 17.912 1.00 96.25 85 GLY A O 1
ATOM 681 N N . THR A 1 86 ? -16.684 7.115 16.618 1.00 96.75 86 THR A N 1
ATOM 682 C CA . THR A 1 86 ? -15.703 7.137 17.710 1.00 96.75 86 THR A CA 1
ATOM 683 C C . THR A 1 86 ? -15.476 8.569 18.213 1.00 96.75 86 THR A C 1
ATOM 685 O O . THR A 1 86 ? -15.003 9.397 17.434 1.00 96.75 86 THR A O 1
ATOM 688 N N . PRO A 1 87 ? -15.723 8.864 19.508 1.00 96.06 87 PRO A N 1
ATOM 689 C CA . PRO A 1 87 ? -15.536 10.203 20.057 1.00 96.06 87 PRO A CA 1
ATOM 690 C C . PRO A 1 87 ? -14.126 10.763 19.868 1.00 96.06 87 PRO A C 1
ATOM 692 O O . PRO A 1 87 ? -13.136 10.051 20.052 1.00 96.06 87 PRO A O 1
ATOM 695 N N . GLY A 1 88 ? -14.047 12.062 19.575 1.00 91.94 88 GLY A N 1
ATOM 696 C CA . GLY A 1 88 ? -12.789 12.778 19.352 1.00 91.94 88 GLY A CA 1
ATOM 697 C C . GLY A 1 88 ? -12.223 12.661 17.934 1.00 91.94 88 GLY A C 1
ATOM 698 O O . GLY A 1 88 ? -11.145 13.191 17.685 1.00 91.94 88 GLY A O 1
ATOM 699 N N . ILE A 1 89 ? -12.921 11.996 17.007 1.00 93.56 89 ILE A N 1
ATOM 700 C CA . ILE A 1 89 ? -12.553 11.930 15.587 1.00 93.56 89 ILE A CA 1
ATOM 701 C C . ILE A 1 89 ? -13.582 12.721 14.783 1.00 93.56 89 ILE A C 1
ATOM 703 O O . ILE A 1 89 ? -14.690 12.246 14.576 1.00 93.56 89 ILE A O 1
ATOM 707 N N . SER A 1 90 ? -13.215 13.930 14.344 1.00 88.69 90 SER A N 1
ATOM 708 C CA . SER A 1 90 ? -14.115 14.884 13.659 1.00 88.69 90 SER A CA 1
ATOM 709 C C . SER A 1 90 ? -15.301 15.397 14.491 1.00 88.69 90 SER A C 1
ATOM 711 O O . SER A 1 90 ? -16.051 16.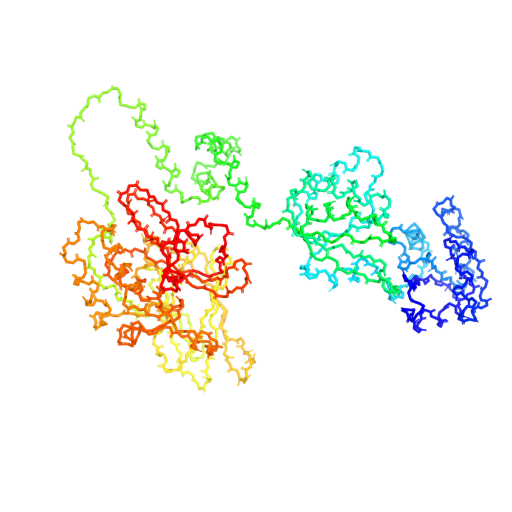235 14.000 1.00 88.69 90 SER A O 1
ATOM 713 N N . ASP A 1 91 ? -15.385 14.979 15.753 1.00 89.00 91 ASP A N 1
ATOM 714 C CA . ASP A 1 91 ? -16.395 15.351 16.739 1.00 89.00 91 ASP A CA 1
ATOM 715 C C . ASP A 1 91 ? -15.720 15.826 18.048 1.00 89.00 91 ASP A C 1
ATOM 717 O O . ASP A 1 91 ? -14.529 15.564 18.273 1.00 89.00 91 ASP A O 1
ATOM 721 N N . PRO A 1 92 ? -16.454 16.473 18.974 1.00 88.12 92 PRO A N 1
ATOM 722 C CA . PRO A 1 92 ? -15.922 16.907 20.266 1.00 88.12 92 PRO A CA 1
ATOM 723 C C . PRO A 1 92 ? -15.353 15.749 21.104 1.00 88.12 92 PRO A C 1
ATOM 725 O O . PRO A 1 92 ? -15.955 14.683 21.227 1.00 88.12 92 PRO A O 1
ATOM 728 N N . GLY A 1 93 ? -14.214 15.974 21.764 1.00 93.88 93 GLY A N 1
ATOM 729 C CA . GLY A 1 93 ? -13.645 15.006 22.711 1.00 93.88 93 GLY A CA 1
ATOM 730 C C . GLY A 1 93 ? -12.148 15.154 22.953 1.00 93.88 93 GLY A C 1
ATOM 731 O O . GLY A 1 93 ? -11.695 14.909 24.071 1.00 93.88 93 GLY A O 1
ATOM 732 N N . GLU A 1 94 ? -11.402 15.622 21.949 1.00 94.31 94 GLU A N 1
ATOM 733 C CA . GLU A 1 94 ? -9.947 15.831 22.024 1.00 94.31 94 GLU A CA 1
ATOM 734 C C . GLU A 1 94 ? -9.549 16.670 23.251 1.00 94.31 94 GLU A C 1
ATOM 736 O O . GLU A 1 94 ? -8.738 16.244 24.079 1.00 94.31 94 GLU A O 1
ATOM 741 N N . ASP A 1 95 ? -10.197 17.826 23.428 1.00 93.25 95 ASP A N 1
ATOM 742 C CA . ASP A 1 95 ? -9.943 18.726 24.553 1.00 93.25 95 ASP A CA 1
ATOM 743 C C . ASP A 1 95 ? -10.234 18.078 25.912 1.00 93.25 95 ASP A C 1
ATOM 745 O O . ASP A 1 95 ? -9.458 18.251 26.853 1.00 93.25 95 ASP A O 1
ATOM 749 N N . LEU A 1 96 ? -11.324 17.311 26.037 1.00 97.25 96 LEU A N 1
ATOM 750 C CA . LEU A 1 96 ? -11.661 16.633 27.292 1.00 97.25 96 LEU A CA 1
ATOM 751 C C . LEU A 1 96 ? -10.608 15.589 27.658 1.00 97.25 96 LEU A C 1
ATOM 753 O O . LEU A 1 96 ? -10.210 15.523 28.819 1.00 97.25 96 LEU A O 1
ATOM 757 N N . VAL A 1 97 ? -10.144 14.795 26.690 1.00 97.75 97 VAL A N 1
ATOM 758 C CA . VAL A 1 97 ? -9.108 13.776 26.915 1.00 97.75 97 VAL A CA 1
ATOM 759 C C . VAL A 1 97 ? -7.808 14.428 27.379 1.00 97.75 97 VAL A C 1
ATOM 761 O O . VAL A 1 97 ? -7.239 14.008 28.387 1.00 97.75 97 VAL A O 1
ATOM 764 N N . ARG A 1 98 ? -7.370 15.493 26.697 1.00 96.88 98 ARG A N 1
ATOM 765 C CA . ARG A 1 98 ? -6.174 16.252 27.082 1.00 96.88 98 ARG A CA 1
ATOM 766 C C . ARG A 1 98 ? -6.294 16.805 28.505 1.00 96.88 98 ARG A C 1
ATOM 768 O O . ARG A 1 98 ? -5.424 16.548 29.335 1.00 96.88 98 ARG A O 1
ATOM 775 N N . LEU A 1 99 ? -7.392 17.499 28.808 1.00 96.69 99 LEU A N 1
ATOM 776 C CA . LEU A 1 99 ? -7.636 18.078 30.133 1.00 96.69 99 LEU A CA 1
ATOM 777 C C . LEU A 1 99 ? -7.768 17.001 31.230 1.00 96.69 99 LEU A C 1
ATOM 779 O O . LEU A 1 99 ? -7.389 17.239 32.376 1.00 96.69 99 LEU A O 1
ATOM 783 N N . CYS A 1 100 ? -8.260 15.802 30.900 1.00 97.81 100 CYS A N 1
ATOM 784 C CA . CYS A 1 100 ? -8.278 14.664 31.821 1.00 97.81 100 CYS A CA 1
ATOM 785 C C . CYS A 1 100 ? -6.864 14.225 32.207 1.00 97.81 100 CYS A C 1
ATOM 787 O O . CYS A 1 100 ? -6.587 14.087 33.399 1.00 97.81 100 CYS A O 1
ATOM 789 N N . TYR A 1 101 ? -5.962 14.065 31.235 1.00 97.56 101 TYR A N 1
ATOM 790 C CA . TYR A 1 101 ? -4.568 13.720 31.521 1.00 97.56 101 TYR A CA 1
ATOM 791 C C . TYR A 1 101 ? -3.855 14.808 32.330 1.00 97.56 101 TYR A C 1
ATOM 793 O O . TYR A 1 101 ? -3.167 14.486 33.298 1.00 97.56 101 TYR A O 1
ATOM 801 N N . GLU A 1 102 ? -4.075 16.086 32.007 1.00 97.25 102 GLU A N 1
ATOM 802 C CA . GLU A 1 102 ? -3.550 17.218 32.789 1.00 97.25 102 GLU A CA 1
ATOM 803 C C . GLU A 1 102 ? -4.037 17.192 34.253 1.00 97.25 102 GLU A C 1
ATOM 805 O O . GLU A 1 102 ? -3.307 17.580 35.165 1.00 97.25 102 GLU A O 1
ATOM 810 N N . ALA A 1 103 ? -5.252 16.692 34.495 1.00 96.69 103 ALA A N 1
ATOM 811 C CA . ALA A 1 103 ? -5.853 16.562 35.822 1.00 96.69 103 ALA A CA 1
ATOM 812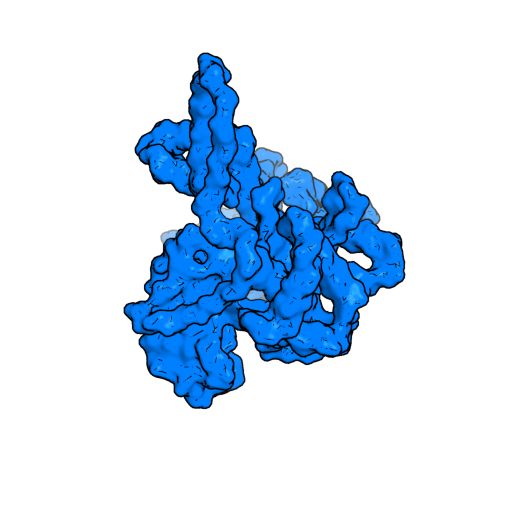 C C . ALA A 1 103 ? -5.593 15.205 36.514 1.00 96.69 103 ALA A C 1
ATOM 814 O O . ALA A 1 103 ? -6.127 14.971 37.604 1.00 96.69 103 ALA A O 1
ATOM 815 N N . GLY A 1 104 ? -4.805 14.310 35.906 1.00 97.31 104 GLY A N 1
ATOM 816 C CA . GLY A 1 104 ? -4.516 12.972 36.435 1.00 97.31 104 GLY A CA 1
ATOM 817 C C . GLY A 1 104 ? -5.700 11.995 36.405 1.00 97.31 104 GLY A C 1
ATOM 818 O O . GLY A 1 104 ? -5.683 11.001 37.125 1.00 97.31 104 GLY A O 1
ATOM 819 N N . ILE A 1 105 ? -6.731 12.271 35.602 1.00 98.38 105 ILE A N 1
ATOM 820 C CA . ILE A 1 105 ? -7.893 11.397 35.403 1.00 98.38 105 ILE A CA 1
ATOM 821 C C . ILE A 1 105 ? -7.498 10.258 34.460 1.00 98.38 105 ILE A C 1
ATOM 823 O O . ILE A 1 105 ? -6.954 10.488 33.380 1.00 98.38 105 ILE A O 1
ATOM 827 N N . GLU A 1 106 ? -7.819 9.024 34.842 1.00 98.25 106 GLU A N 1
ATOM 828 C CA . GLU A 1 106 ? -7.672 7.876 33.952 1.00 98.25 106 GLU A CA 1
ATOM 829 C C . GLU A 1 106 ? -8.681 7.952 32.796 1.00 98.25 106 GLU A C 1
ATOM 831 O O . GLU A 1 106 ? -9.888 8.110 33.005 1.00 98.25 106 GLU A O 1
ATOM 836 N N . VAL A 1 107 ? -8.175 7.791 31.574 1.00 98.38 107 VAL A N 1
ATOM 837 C CA . VAL A 1 107 ? -8.969 7.738 30.345 1.00 98.38 107 VAL A CA 1
ATOM 838 C C . VAL A 1 107 ? -8.842 6.344 29.740 1.00 98.38 107 VAL A C 1
ATOM 840 O O . VAL A 1 107 ? -7.745 5.801 29.626 1.00 98.38 107 VAL A O 1
ATOM 843 N N . THR A 1 108 ? -9.962 5.761 29.322 1.00 97.75 108 THR A N 1
ATOM 844 C CA . THR A 1 108 ? -9.985 4.512 28.558 1.00 97.75 108 THR A CA 1
ATOM 845 C C . THR A 1 108 ? -10.897 4.641 27.344 1.00 97.75 108 THR A C 1
ATOM 847 O O . THR A 1 108 ? -11.894 5.359 27.379 1.00 97.75 108 THR A O 1
ATOM 850 N N . SER A 1 109 ? -10.567 3.932 26.266 1.00 96.81 109 SER A N 1
ATOM 851 C CA . SER A 1 109 ? -11.370 3.898 25.043 1.00 96.81 109 SER A CA 1
ATOM 852 C C . SER A 1 109 ? -11.985 2.520 24.835 1.00 96.81 109 SER A C 1
ATOM 854 O O . SER A 1 109 ? -11.360 1.482 25.092 1.00 96.81 109 SER A O 1
ATOM 856 N N . LEU A 1 110 ? -13.245 2.506 24.416 1.00 97.88 110 LEU A N 1
ATOM 857 C CA . LEU A 1 110 ? -13.985 1.316 24.039 1.00 97.88 110 LEU A CA 1
ATOM 858 C C . LEU A 1 110 ? -13.989 1.221 22.510 1.00 97.88 110 LEU A C 1
ATOM 860 O O . LEU A 1 110 ? -14.651 2.039 21.873 1.00 97.88 110 LEU A O 1
ATOM 864 N N . PRO A 1 111 ? -13.288 0.225 21.929 1.00 96.19 111 PRO A N 1
ATOM 865 C CA . PRO A 1 111 ? -13.321 -0.014 20.493 1.00 96.19 111 PRO A CA 1
ATOM 866 C C . PRO A 1 111 ? -14.752 -0.159 19.975 1.00 96.19 111 PRO A C 1
ATOM 868 O O . PRO A 1 111 ? -15.613 -0.729 20.655 1.00 96.19 111 PRO A O 1
ATOM 871 N N . GLY A 1 112 ? -14.979 0.322 18.759 1.00 96.31 112 GLY A N 1
ATOM 872 C CA . GLY A 1 112 ? -16.268 0.256 18.090 1.00 96.31 112 GLY A CA 1
ATOM 873 C C . GLY A 1 112 ? -16.228 0.937 16.721 1.00 96.31 112 GLY A C 1
ATOM 874 O O . GLY A 1 112 ? -15.142 1.087 16.156 1.00 96.31 112 GLY A O 1
ATOM 875 N N . PRO A 1 113 ? -17.396 1.315 16.179 1.00 97.25 113 PRO A N 1
ATOM 876 C CA . PRO A 1 113 ? -17.516 1.793 14.806 1.00 97.25 113 PRO A CA 1
ATOM 877 C C . PRO A 1 113 ? -16.685 3.048 14.508 1.00 97.25 113 PRO A C 1
ATOM 879 O O . PRO A 1 113 ? -16.694 4.028 15.257 1.00 97.25 113 PRO A O 1
ATOM 882 N N . ALA A 1 114 ? -16.009 3.026 13.360 1.00 96.88 114 ALA A N 1
ATOM 883 C CA . ALA A 1 114 ? -15.322 4.166 12.765 1.00 96.88 114 ALA A CA 1
ATOM 884 C C . ALA A 1 114 ? -15.532 4.130 11.245 1.00 96.88 114 ALA A C 1
ATOM 886 O O . ALA A 1 114 ? -15.126 3.172 10.575 1.00 96.88 114 ALA A O 1
ATOM 887 N N . ALA A 1 115 ? -16.183 5.159 10.696 1.00 97.19 115 ALA A N 1
ATOM 888 C CA . ALA A 1 115 ? -16.560 5.180 9.283 1.00 97.19 115 ALA A CA 1
ATOM 889 C C . ALA A 1 115 ? -15.334 5.180 8.355 1.00 97.19 115 ALA A C 1
ATOM 891 O O . ALA A 1 115 ? -15.343 4.478 7.350 1.00 97.19 115 ALA A O 1
ATOM 892 N N . CYS A 1 116 ? -14.250 5.877 8.717 1.00 97.62 116 CYS A N 1
ATOM 893 C CA . CYS A 1 116 ? -13.002 5.904 7.950 1.00 97.62 116 CYS A CA 1
ATOM 894 C C . CYS A 1 116 ? -12.361 4.515 7.804 1.00 97.62 116 CYS A C 1
ATOM 896 O O . CYS A 1 116 ? -12.000 4.123 6.698 1.00 97.62 116 CYS A O 1
ATOM 898 N N . VAL A 1 117 ? -12.279 3.739 8.890 1.00 97.88 117 VAL A N 1
ATOM 899 C CA . VAL A 1 117 ? -11.723 2.376 8.867 1.00 97.88 117 VAL A CA 1
ATOM 900 C C . VAL A 1 117 ? -12.627 1.440 8.069 1.00 97.88 117 VAL A C 1
ATOM 902 O O . VAL A 1 117 ? -12.142 0.693 7.226 1.00 97.88 117 VAL A O 1
ATOM 905 N N . THR A 1 118 ? -13.942 1.530 8.282 1.00 98.12 118 THR A N 1
ATOM 906 C CA . THR A 1 118 ? -14.934 0.723 7.552 1.00 98.12 118 THR A CA 1
ATOM 907 C C . THR A 1 118 ? -14.850 0.987 6.045 1.00 98.12 118 THR A C 1
ATOM 909 O O . THR A 1 118 ? -14.725 0.052 5.253 1.00 98.12 118 THR A O 1
ATOM 912 N N . ALA A 1 119 ? -14.818 2.262 5.644 1.00 98.38 119 ALA A N 1
ATOM 913 C CA . ALA A 1 119 ? -14.658 2.674 4.253 1.00 98.38 119 ALA A CA 1
ATOM 914 C C . ALA A 1 119 ? -13.339 2.178 3.653 1.00 98.38 119 ALA A C 1
ATOM 916 O O . ALA A 1 119 ? -13.338 1.637 2.552 1.00 98.38 119 ALA A O 1
ATOM 917 N N . LEU A 1 120 ? -12.223 2.313 4.379 1.00 98.50 120 LEU A N 1
ATOM 918 C CA . LEU A 1 120 ? -10.917 1.834 3.929 1.00 98.50 120 LEU A CA 1
ATOM 919 C C . LEU A 1 120 ? -10.951 0.332 3.633 1.00 98.50 120 LEU A C 1
ATOM 921 O O . LEU A 1 120 ? -10.499 -0.085 2.570 1.00 98.50 120 LEU A O 1
ATOM 925 N N . THR A 1 121 ? -11.533 -0.473 4.527 1.00 97.56 121 THR A N 1
ATOM 926 C CA . THR A 1 121 ? -11.627 -1.929 4.332 1.00 97.56 121 THR A CA 1
ATOM 927 C C . THR A 1 121 ? -12.543 -2.330 3.176 1.00 97.56 121 THR A C 1
ATOM 929 O O . THR A 1 121 ? -12.299 -3.351 2.543 1.00 97.56 121 THR A O 1
ATOM 932 N N . LEU A 1 122 ? -13.555 -1.514 2.862 1.00 97.38 122 LEU A N 1
ATOM 933 C CA . LEU A 1 122 ? -14.440 -1.715 1.709 1.00 97.38 122 LEU A CA 1
ATOM 934 C C . LEU A 1 122 ? -13.858 -1.164 0.399 1.00 97.38 122 LEU A C 1
ATOM 936 O O . LEU A 1 122 ? -14.347 -1.498 -0.676 1.00 97.38 122 LEU A O 1
ATOM 940 N N . SER A 1 123 ? -12.837 -0.307 0.471 1.00 97.69 123 SER A N 1
ATOM 941 C CA . SER A 1 123 ? -12.391 0.489 -0.676 1.00 97.69 123 SER A CA 1
ATOM 942 C C . SER A 1 123 ? -11.682 -0.303 -1.774 1.00 97.69 123 SER A C 1
ATOM 944 O O . SER A 1 123 ? -11.644 0.165 -2.909 1.00 97.69 123 SER A O 1
ATOM 946 N N . GLY A 1 124 ? -11.084 -1.452 -1.443 1.00 94.56 124 GLY A N 1
ATOM 947 C CA . GLY A 1 124 ? -10.188 -2.189 -2.342 1.00 94.56 124 GLY A CA 1
ATOM 948 C C . GLY A 1 124 ? -8.816 -1.530 -2.555 1.00 94.56 124 GLY A C 1
ATOM 949 O O . GLY A 1 124 ? -8.042 -2.004 -3.384 1.00 94.56 124 GLY A O 1
ATOM 950 N N . LEU A 1 125 ? -8.500 -0.451 -1.829 1.00 96.12 125 LEU A N 1
ATOM 951 C CA . LEU A 1 125 ? -7.205 0.232 -1.872 1.00 96.12 125 LEU A CA 1
ATOM 952 C C . LEU A 1 125 ? -6.272 -0.248 -0.750 1.00 96.12 125 LEU A C 1
ATOM 954 O O . LEU A 1 125 ? -6.681 -0.939 0.184 1.00 96.12 125 LEU A O 1
ATOM 958 N N . SER A 1 126 ? -4.992 0.125 -0.839 1.00 95.06 126 SER A N 1
ATOM 959 C CA . SER A 1 126 ? -3.976 -0.283 0.136 1.00 95.06 126 SER A CA 1
ATOM 960 C C . SER A 1 126 ? -4.348 0.146 1.556 1.00 95.06 126 SER A C 1
ATOM 962 O O . SER A 1 126 ? -4.565 1.324 1.836 1.00 95.06 126 SER A O 1
ATOM 964 N N . THR A 1 127 ? -4.365 -0.812 2.480 1.00 96.56 127 THR A N 1
ATOM 965 C CA . THR A 1 127 ? -4.680 -0.581 3.899 1.00 96.56 127 THR A CA 1
ATOM 966 C C . THR A 1 127 ? -3.431 -0.505 4.780 1.00 96.56 127 THR A C 1
ATOM 968 O O . THR A 1 127 ? -3.524 -0.196 5.966 1.00 96.56 127 THR A O 1
ATOM 971 N N . ARG A 1 128 ? -2.238 -0.749 4.209 1.00 94.31 128 ARG A N 1
ATOM 972 C CA . ARG A 1 128 ? -0.966 -0.828 4.950 1.00 94.31 128 ARG A CA 1
ATOM 973 C C . ARG A 1 128 ? -0.564 0.506 5.575 1.00 94.31 128 ARG A C 1
ATOM 975 O O . ARG A 1 128 ? -0.038 0.538 6.683 1.00 94.31 128 ARG A O 1
ATOM 982 N N . ARG A 1 129 ? -0.747 1.601 4.835 1.00 95.31 129 ARG A N 1
ATOM 983 C CA . ARG A 1 129 ? -0.504 2.973 5.293 1.00 95.31 129 ARG A CA 1
ATOM 984 C C . ARG A 1 129 ? -1.570 3.871 4.680 1.00 95.31 129 ARG A C 1
ATOM 986 O O . ARG A 1 129 ? -1.738 3.867 3.464 1.00 95.31 129 ARG A O 1
ATOM 993 N N . PHE A 1 130 ? -2.235 4.657 5.514 1.00 98.06 130 PHE A N 1
ATOM 994 C CA . PHE A 1 130 ? -3.246 5.620 5.092 1.00 98.06 130 PHE A CA 1
ATOM 995 C C . PHE A 1 130 ? -3.096 6.926 5.880 1.00 98.06 130 PHE A C 1
ATOM 997 O O . PHE A 1 130 ? -2.478 6.946 6.950 1.00 98.06 130 PHE A O 1
ATOM 1004 N N . CYS A 1 131 ? -3.637 8.010 5.340 1.00 97.56 131 CYS A N 1
ATOM 1005 C CA . CYS A 1 131 ? -3.914 9.239 6.069 1.00 97.56 131 CYS A CA 1
ATOM 1006 C C . CYS A 1 131 ? -5.425 9.477 6.100 1.00 97.56 131 CYS A C 1
ATOM 1008 O O . CYS A 1 131 ? -6.172 9.038 5.223 1.00 97.56 131 CYS A O 1
ATOM 1010 N N . PHE A 1 132 ? -5.879 10.136 7.158 1.00 97.75 132 PHE A N 1
ATOM 1011 C CA . PHE A 1 132 ? -7.272 10.507 7.335 1.00 97.75 132 PHE A CA 1
ATOM 1012 C C . PHE A 1 132 ? -7.332 12.016 7.540 1.00 97.75 132 PHE A C 1
ATOM 1014 O O . PHE A 1 132 ? -6.843 12.515 8.549 1.00 97.75 132 PHE A O 1
ATOM 1021 N N . GLU A 1 133 ? -7.938 12.707 6.580 1.00 96.31 133 GLU A N 1
ATOM 1022 C CA . GLU A 1 133 ? -8.012 14.173 6.514 1.00 96.31 133 GLU A CA 1
ATOM 1023 C C . GLU A 1 133 ? -9.353 14.721 7.010 1.00 96.31 133 GLU A C 1
ATOM 1025 O O . GLU A 1 133 ? -9.623 15.917 6.912 1.00 96.31 133 GLU A O 1
ATOM 1030 N N . ALA A 1 134 ? -10.221 13.849 7.536 1.00 94.56 134 ALA A N 1
ATOM 1031 C CA . ALA A 1 134 ? -11.557 14.221 7.981 1.00 94.56 134 ALA A CA 1
ATOM 1032 C C . ALA A 1 134 ? -12.308 15.032 6.903 1.00 94.56 134 ALA A C 1
ATOM 1034 O O . ALA A 1 134 ? -12.353 14.628 5.741 1.00 94.56 134 ALA A O 1
ATOM 1035 N N . PHE A 1 135 ? -12.932 16.145 7.289 1.00 94.75 135 PHE A N 1
ATOM 1036 C CA . PHE A 1 135 ? -13.586 17.070 6.372 1.00 94.75 135 PHE A CA 1
ATOM 1037 C C . PHE A 1 135 ? -12.615 18.167 5.947 1.00 94.75 135 PHE A C 1
ATOM 1039 O O . PHE A 1 135 ? -12.059 18.862 6.797 1.00 94.75 135 PHE A O 1
ATOM 1046 N N . LEU A 1 136 ? -12.514 18.423 4.640 1.00 95.06 136 LEU A N 1
ATOM 1047 C CA . LEU A 1 136 ? -11.752 19.574 4.160 1.00 95.06 136 LEU A CA 1
ATOM 1048 C C . LEU A 1 136 ? -12.348 20.887 4.700 1.00 95.06 136 LEU A C 1
ATOM 1050 O O . LEU A 1 136 ? -13.580 21.077 4.634 1.00 95.06 136 LEU A O 1
ATOM 1054 N N . PRO A 1 137 ? -11.497 21.818 5.177 1.00 93.31 137 PRO A N 1
ATOM 1055 C CA . PRO A 1 137 ? -11.944 23.050 5.800 1.00 93.31 137 PRO A CA 1
ATOM 1056 C C . PRO A 1 137 ? -12.705 23.932 4.811 1.00 93.31 137 PRO A C 1
ATOM 1058 O O . PRO A 1 137 ? -12.531 23.890 3.589 1.00 93.31 137 PRO A O 1
ATOM 1061 N N . SER A 1 138 ? -13.597 24.756 5.358 1.00 91.25 138 SER A N 1
ATOM 1062 C CA . SER A 1 138 ? -14.370 25.703 4.547 1.00 91.25 138 SER A CA 1
ATOM 1063 C C . SER A 1 138 ? -13.542 26.921 4.129 1.00 91.25 138 SER A C 1
ATOM 1065 O O . SER A 1 138 ? -13.863 27.548 3.114 1.00 91.25 138 SER A O 1
ATOM 1067 N N . ASP A 1 139 ? -12.488 27.258 4.884 1.00 94.88 139 ASP A N 1
ATOM 1068 C CA . ASP A 1 139 ? -11.554 28.314 4.502 1.00 94.88 139 ASP A CA 1
ATOM 1069 C C . ASP A 1 139 ? -10.762 27.903 3.258 1.00 94.88 139 ASP A C 1
ATOM 1071 O O . ASP A 1 139 ? -10.174 26.825 3.183 1.00 94.88 139 ASP A O 1
ATOM 1075 N N . LYS A 1 140 ? -10.759 28.778 2.250 1.00 92.12 140 LYS A N 1
ATOM 1076 C CA . LYS A 1 140 ? -10.150 28.470 0.954 1.00 92.12 140 LYS A CA 1
ATOM 1077 C C . LYS A 1 140 ? -8.631 28.355 1.030 1.00 92.12 140 LYS A C 1
ATOM 1079 O O . LYS A 1 140 ? -8.073 27.556 0.289 1.00 92.12 140 LYS A O 1
ATOM 1084 N N . LYS A 1 141 ? -7.967 29.170 1.856 1.00 94.06 141 LYS A N 1
ATOM 1085 C CA . LYS A 1 141 ? -6.501 29.170 1.934 1.00 94.06 141 LYS A CA 1
ATOM 1086 C C . LYS A 1 141 ? -6.021 27.935 2.675 1.00 94.06 141 LYS A C 1
ATOM 1088 O O . LYS A 1 141 ? -5.133 27.259 2.179 1.00 94.06 141 LYS A O 1
ATOM 1093 N N . GLU A 1 142 ? -6.644 27.634 3.809 1.00 95.00 142 GLU A N 1
ATOM 1094 C CA . GLU A 1 142 ? -6.352 26.435 4.593 1.00 95.00 142 GLU A CA 1
ATOM 1095 C C . GLU A 1 142 ? -6.576 25.167 3.765 1.00 95.00 142 GLU A C 1
ATOM 1097 O O . GLU A 1 142 ? -5.694 24.320 3.661 1.00 95.00 142 GLU A O 1
ATOM 1102 N N . LYS A 1 143 ? -7.714 25.087 3.068 1.00 95.31 143 LYS A N 1
ATOM 1103 C CA . LYS A 1 143 ? -8.009 23.956 2.190 1.00 95.31 143 LYS A CA 1
ATOM 1104 C C . LYS A 1 143 ? -7.005 23.818 1.049 1.00 95.31 143 LYS A C 1
ATOM 1106 O O . LYS A 1 143 ? -6.618 22.701 0.735 1.00 95.31 143 LYS A O 1
ATOM 1111 N N . GLN A 1 144 ? -6.581 24.923 0.433 1.00 94.06 144 GLN A N 1
ATOM 1112 C CA . GLN A 1 144 ? -5.594 24.870 -0.647 1.00 94.06 144 GLN A CA 1
ATOM 1113 C C . GLN A 1 144 ? -4.247 24.321 -0.165 1.00 94.06 144 GLN A C 1
ATOM 1115 O O . GLN A 1 144 ? -3.604 23.586 -0.905 1.00 94.06 144 GLN A O 1
ATOM 1120 N N . VAL A 1 145 ? -3.831 24.663 1.061 1.00 95.88 145 VAL A N 1
ATOM 1121 C CA . VAL A 1 145 ? -2.603 24.117 1.659 1.00 95.88 145 VAL A CA 1
ATOM 1122 C C . VAL A 1 145 ? -2.713 22.599 1.794 1.00 95.88 145 VAL A C 1
ATOM 1124 O O . VAL A 1 145 ? -1.839 21.894 1.304 1.00 95.88 145 VAL A O 1
ATOM 1127 N N . ILE A 1 146 ? -3.819 22.103 2.357 1.00 96.50 146 ILE A N 1
ATOM 1128 C CA . ILE A 1 146 ? -4.060 20.658 2.508 1.00 96.50 146 ILE A CA 1
ATOM 1129 C C . ILE A 1 146 ? -4.089 19.964 1.141 1.00 96.50 146 ILE A C 1
ATOM 1131 O O . ILE A 1 146 ? -3.448 18.939 0.948 1.00 96.50 146 ILE A O 1
ATOM 1135 N N . LEU A 1 147 ? -4.803 20.526 0.164 1.00 96.19 147 LEU A N 1
ATOM 1136 C CA . LEU A 1 147 ? -4.885 19.959 -1.183 1.00 96.19 147 LEU A CA 1
ATOM 1137 C C . LEU A 1 147 ? -3.501 19.843 -1.847 1.00 96.19 147 LEU A C 1
ATOM 1139 O O . LEU A 1 147 ? -3.206 18.813 -2.455 1.00 96.19 147 LEU A O 1
ATOM 1143 N N . GLU A 1 148 ? -2.634 20.846 -1.688 1.00 94.88 148 GLU A N 1
ATOM 1144 C CA . GLU A 1 148 ? -1.261 20.791 -2.207 1.00 94.88 148 GLU A CA 1
ATOM 1145 C C . GLU A 1 148 ? -0.414 19.724 -1.494 1.00 94.88 148 GLU A C 1
ATOM 1147 O O . GLU A 1 148 ? 0.374 19.037 -2.138 1.00 94.88 148 GLU A O 1
ATOM 1152 N N . GLU A 1 149 ? -0.601 19.519 -0.188 1.00 96.25 149 GLU A N 1
ATOM 1153 C CA . GLU A 1 149 ? 0.058 18.425 0.539 1.00 96.25 149 GLU A CA 1
ATOM 1154 C C . GLU A 1 149 ? -0.410 17.050 0.034 1.00 96.25 149 GLU A C 1
ATOM 1156 O O . GLU A 1 149 ? 0.407 16.161 -0.220 1.00 96.25 149 GLU A O 1
ATOM 1161 N N . LEU A 1 150 ? -1.717 16.885 -0.198 1.00 96.88 150 LEU A N 1
ATOM 1162 C CA . LEU A 1 150 ? -2.308 15.637 -0.697 1.00 96.88 150 LEU A CA 1
ATOM 1163 C C . LEU A 1 150 ? -1.873 15.281 -2.120 1.00 96.88 150 LEU A C 1
ATOM 1165 O O . LEU A 1 150 ? -1.844 14.099 -2.490 1.00 96.88 150 LEU A O 1
ATOM 1169 N N . LYS A 1 151 ? -1.486 16.279 -2.916 1.00 95.19 151 LYS A N 1
ATOM 1170 C CA . LYS A 1 151 ? -0.904 16.066 -4.242 1.00 95.19 151 LYS A CA 1
ATOM 1171 C C . LYS A 1 151 ? 0.330 15.176 -4.169 1.00 95.19 151 LYS A C 1
ATOM 1173 O O . LYS A 1 151 ? 0.461 14.255 -4.971 1.00 95.19 151 LYS A O 1
ATOM 1178 N N . GLU A 1 152 ? 1.172 15.375 -3.163 1.00 94.00 152 GLU A N 1
ATOM 1179 C CA . GLU A 1 152 ? 2.361 14.561 -2.929 1.00 94.00 152 GLU A CA 1
ATOM 1180 C C . GLU A 1 152 ? 2.137 13.455 -1.894 1.00 94.00 152 GLU A C 1
ATOM 1182 O O . GLU A 1 152 ? 3.099 12.839 -1.447 1.00 94.00 152 GLU A O 1
ATOM 1187 N N . GLU A 1 153 ? 0.909 13.134 -1.497 1.00 97.00 153 GLU A N 1
ATOM 1188 C CA . GLU A 1 153 ? 0.664 12.021 -0.578 1.00 97.00 153 GLU A CA 1
ATOM 1189 C C . GLU A 1 153 ? 0.699 10.677 -1.324 1.00 97.00 153 GLU A C 1
ATOM 1191 O O . GLU A 1 153 ? 0.081 10.524 -2.372 1.00 97.00 153 GLU A O 1
ATOM 1196 N N . SER A 1 154 ? 1.435 9.699 -0.782 1.00 95.12 154 SER A N 1
ATOM 1197 C CA . SER A 1 154 ? 1.590 8.338 -1.345 1.00 95.12 154 SER A CA 1
ATOM 1198 C C . SER A 1 154 ? 0.811 7.255 -0.599 1.00 95.12 154 SER A C 1
ATOM 1200 O O . SER A 1 154 ? 0.707 6.123 -1.063 1.00 95.12 154 SER A O 1
ATOM 1202 N N . ARG A 1 155 ? 0.306 7.564 0.592 1.00 98.12 155 ARG A N 1
ATOM 1203 C CA . ARG A 1 155 ? -0.588 6.699 1.361 1.00 98.12 155 ARG A CA 1
ATOM 1204 C C . ARG A 1 155 ? -2.007 6.814 0.809 1.00 98.12 155 ARG A C 1
ATOM 1206 O O . ARG A 1 155 ? -2.346 7.814 0.188 1.00 98.12 155 ARG A O 1
ATOM 1213 N N . THR A 1 156 ? -2.847 5.822 1.083 1.00 98.44 156 THR A N 1
ATOM 1214 C CA . THR A 1 156 ? -4.287 5.932 0.808 1.00 98.44 156 THR A CA 1
ATOM 1215 C C . THR A 1 156 ? -4.870 7.105 1.596 1.00 98.44 156 THR A C 1
ATOM 1217 O O . THR A 1 156 ? -4.622 7.218 2.796 1.00 98.44 156 THR A O 1
ATOM 1220 N N . ILE A 1 157 ? -5.637 7.967 0.936 1.00 98.75 157 ILE A N 1
ATOM 1221 C CA . ILE A 1 157 ? -6.213 9.182 1.519 1.00 98.75 157 ILE A CA 1
ATOM 1222 C C . ILE A 1 157 ? -7.682 8.916 1.838 1.00 98.75 157 ILE A C 1
ATOM 1224 O O . ILE A 1 157 ? -8.417 8.419 0.988 1.00 98.75 157 ILE A O 1
ATOM 1228 N N . ILE A 1 158 ? -8.130 9.255 3.045 1.00 98.75 158 ILE A N 1
ATOM 1229 C CA . ILE A 1 158 ? -9.531 9.107 3.455 1.00 98.75 158 ILE A CA 1
ATOM 1230 C C . ILE A 1 158 ? -10.094 10.467 3.854 1.00 98.75 158 ILE A C 1
ATOM 1232 O O . ILE A 1 158 ? -9.547 11.137 4.730 1.00 98.75 158 ILE A O 1
ATOM 1236 N N . LEU A 1 159 ? -11.222 10.837 3.252 1.00 98.44 159 LEU A N 1
ATOM 1237 C CA . LEU A 1 159 ? -11.938 12.085 3.501 1.00 98.44 159 LEU A CA 1
ATOM 1238 C C . LEU A 1 159 ? -13.400 11.788 3.835 1.00 98.44 159 LEU A C 1
ATOM 1240 O O . LEU A 1 159 ? -14.029 10.923 3.224 1.00 98.44 159 LEU A O 1
ATOM 1244 N N . TYR A 1 160 ? -13.966 12.540 4.768 1.00 97.69 160 TYR A N 1
ATOM 1245 C CA . TYR A 1 160 ? -15.408 12.621 4.959 1.00 97.69 160 TYR A CA 1
ATOM 1246 C C . TYR A 1 160 ? -15.974 13.770 4.136 1.00 97.69 160 TYR A C 1
ATOM 1248 O O . TYR A 1 160 ? -15.356 14.828 4.010 1.00 97.69 160 TYR A O 1
ATOM 1256 N N . GLU A 1 161 ? -17.172 13.579 3.587 1.00 96.62 161 GLU A N 1
ATOM 1257 C CA . GLU A 1 161 ? -17.852 14.652 2.878 1.00 96.62 161 GLU A CA 1
ATOM 1258 C C . GLU A 1 161 ? -19.374 14.572 3.008 1.00 96.62 161 GLU A C 1
ATOM 1260 O O . GLU A 1 161 ? -19.999 13.508 2.956 1.00 96.62 161 GLU A O 1
ATOM 1265 N N . ALA A 1 162 ? -19.984 15.743 3.163 1.00 94.00 162 ALA A N 1
ATOM 1266 C CA . ALA A 1 162 ? -21.427 15.873 3.152 1.00 94.00 162 ALA A CA 1
ATOM 1267 C C . ALA A 1 162 ? -21.952 15.736 1.710 1.00 94.00 162 ALA A C 1
ATOM 1269 O O . ALA A 1 162 ? -21.345 16.268 0.777 1.00 94.00 162 ALA A O 1
ATOM 1270 N N . PRO A 1 163 ? -23.128 15.119 1.489 1.00 93.31 163 PRO A N 1
ATOM 1271 C CA . PRO A 1 163 ? -23.622 14.823 0.140 1.00 93.31 163 PRO A CA 1
ATOM 1272 C C . PRO A 1 163 ? -23.711 16.072 -0.744 1.00 93.31 163 PRO A C 1
ATOM 1274 O O . PRO A 1 163 ? -23.237 16.081 -1.872 1.00 93.31 163 PRO A O 1
ATOM 1277 N N . HIS A 1 164 ? -24.233 17.173 -0.202 1.00 93.94 164 HIS A N 1
ATOM 1278 C CA . HIS A 1 164 ? -24.406 18.433 -0.931 1.00 93.94 164 HIS A CA 1
ATOM 1279 C C . HIS A 1 164 ? -23.085 19.130 -1.315 1.00 93.94 164 HIS A C 1
ATOM 1281 O O . HIS A 1 164 ? -23.104 20.077 -2.099 1.00 93.94 164 HIS A O 1
ATOM 1287 N N . ARG A 1 165 ? -21.947 18.690 -0.761 1.00 94.88 165 ARG A N 1
ATOM 1288 C CA . ARG A 1 165 ? -20.602 19.180 -1.091 1.00 94.88 165 ARG A CA 1
ATOM 1289 C C . ARG A 1 165 ? -19.817 18.224 -1.987 1.00 94.88 165 ARG A C 1
ATOM 1291 O O . ARG A 1 165 ? -18.875 18.677 -2.628 1.00 94.88 165 ARG A O 1
ATOM 1298 N N . LEU A 1 166 ? -20.217 16.953 -2.078 1.00 96.38 166 LEU A N 1
ATOM 1299 C CA . LEU A 1 166 ? -19.442 15.892 -2.728 1.00 96.38 166 LEU A CA 1
ATOM 1300 C C . LEU A 1 166 ? -18.979 16.259 -4.142 1.00 96.38 166 LEU A C 1
ATOM 1302 O O . LEU A 1 166 ? -17.795 16.152 -4.429 1.00 96.38 166 LEU A O 1
ATOM 1306 N N . VAL A 1 167 ? -19.883 16.729 -5.006 1.00 97.00 167 VAL A N 1
ATOM 1307 C CA . VAL A 1 167 ? -19.551 17.079 -6.403 1.00 97.00 167 VAL A CA 1
ATOM 1308 C C . VAL A 1 167 ? -18.461 18.147 -6.467 1.00 97.00 167 VAL A C 1
ATOM 1310 O O . VAL A 1 167 ? -17.518 18.022 -7.240 1.00 97.00 167 VAL A O 1
ATOM 1313 N N . ARG A 1 168 ? -18.564 19.177 -5.623 1.00 96.06 168 ARG A N 1
ATOM 1314 C CA . ARG A 1 168 ? -17.566 20.246 -5.559 1.00 96.06 168 ARG A CA 1
ATOM 1315 C C . ARG A 1 168 ? -16.223 19.718 -5.058 1.00 96.06 168 ARG A C 1
ATOM 1317 O O . ARG A 1 168 ? -15.189 20.095 -5.590 1.00 96.06 168 ARG A O 1
ATOM 1324 N N . THR A 1 169 ? -16.237 18.865 -4.043 1.00 97.12 169 THR A N 1
ATOM 1325 C CA . THR A 1 169 ? -15.011 18.285 -3.487 1.00 97.12 169 THR A CA 1
ATOM 1326 C C . THR A 1 169 ? -14.339 17.343 -4.482 1.00 97.12 169 THR A C 1
ATOM 1328 O O . THR A 1 169 ? -13.128 17.408 -4.634 1.00 97.12 169 THR A O 1
ATOM 1331 N N . LEU A 1 170 ? -15.098 16.532 -5.224 1.00 97.88 170 LEU A N 1
ATOM 1332 C CA . LEU A 1 170 ? -14.559 15.697 -6.303 1.00 97.88 170 LEU A CA 1
ATOM 1333 C C . LEU A 1 170 ? -13.927 16.536 -7.420 1.00 97.88 170 LEU A C 1
ATOM 1335 O O . LEU A 1 170 ? -12.884 16.155 -7.935 1.00 97.88 170 LEU A O 1
ATOM 1339 N N . GLU A 1 171 ? -14.520 17.680 -7.767 1.00 97.75 171 GLU A N 1
ATOM 1340 C CA . GLU A 1 171 ? -13.944 18.621 -8.734 1.00 97.75 171 GLU A CA 1
ATOM 1341 C C . GLU A 1 171 ? -12.624 19.228 -8.230 1.00 97.75 171 GLU A C 1
ATOM 1343 O O . GLU A 1 171 ? -11.629 19.179 -8.946 1.00 97.75 171 GLU A O 1
ATOM 1348 N N . GLU A 1 172 ? -12.582 19.711 -6.983 1.00 97.44 172 GLU A N 1
ATOM 1349 C CA . GLU A 1 172 ? -11.365 20.267 -6.364 1.00 97.44 172 GLU A CA 1
ATOM 1350 C C . GLU A 1 172 ? -10.252 19.198 -6.219 1.00 97.44 172 GLU A C 1
ATOM 1352 O O . GLU A 1 172 ? -9.071 19.482 -6.446 1.00 97.44 172 GLU A O 1
ATOM 1357 N N . LEU A 1 173 ? -10.617 17.954 -5.880 1.00 98.06 173 LEU A N 1
ATOM 1358 C CA . LEU A 1 173 ? -9.689 16.821 -5.805 1.00 98.06 173 LEU A CA 1
ATOM 1359 C C . LEU A 1 173 ? -9.164 16.430 -7.186 1.00 98.06 173 LEU A C 1
ATOM 1361 O O . LEU A 1 173 ? -7.965 16.227 -7.323 1.00 98.06 173 LEU A O 1
ATOM 1365 N N . LEU A 1 174 ? -10.023 16.344 -8.202 1.00 98.12 174 LEU A N 1
ATOM 1366 C CA . LEU A 1 174 ? -9.612 16.021 -9.569 1.00 98.12 174 LEU A CA 1
ATOM 1367 C C . LEU A 1 174 ? -8.665 17.086 -10.136 1.00 98.12 174 LEU A C 1
ATOM 1369 O O . LEU A 1 174 ? -7.643 16.747 -10.725 1.00 98.12 174 LEU A O 1
ATOM 1373 N N . GLU A 1 175 ? -8.980 18.368 -9.927 1.00 97.50 175 GLU A N 1
ATOM 1374 C CA . GLU A 1 175 ? -8.143 19.487 -10.374 1.00 97.50 175 GLU A CA 1
ATOM 1375 C C . GLU A 1 175 ? -6.749 19.451 -9.730 1.00 97.50 175 GLU A C 1
ATOM 1377 O O . GLU A 1 175 ? -5.751 19.717 -10.398 1.00 97.50 175 GLU A O 1
ATOM 1382 N N . THR A 1 176 ? -6.667 19.092 -8.446 1.00 96.38 176 THR A N 1
ATOM 1383 C CA . THR A 1 176 ? -5.398 19.116 -7.702 1.00 96.38 176 THR A CA 1
ATOM 1384 C C . THR A 1 176 ? -4.593 17.824 -7.855 1.00 96.38 176 THR A C 1
ATOM 1386 O O . THR A 1 176 ? -3.379 17.856 -8.063 1.00 96.38 176 THR A O 1
ATOM 1389 N N . LEU A 1 177 ? -5.254 16.679 -7.690 1.00 95.69 177 LEU A N 1
ATOM 1390 C CA . LEU A 1 177 ? -4.623 15.365 -7.571 1.00 95.69 177 LEU A CA 1
ATOM 1391 C C . LEU A 1 177 ? -4.482 14.645 -8.914 1.00 95.69 177 LEU A C 1
ATOM 1393 O O . LEU A 1 177 ? -3.738 13.663 -8.982 1.00 95.69 177 LEU A O 1
ATOM 1397 N N . GLY A 1 178 ? -5.182 15.121 -9.949 1.00 95.06 178 GLY A N 1
ATOM 1398 C CA . GLY A 1 178 ? -5.305 14.450 -11.236 1.00 95.06 178 GLY A CA 1
ATOM 1399 C C . GLY A 1 178 ? -6.236 13.240 -11.179 1.00 95.06 178 GLY A C 1
ATOM 1400 O O . GLY A 1 178 ? -6.995 13.042 -10.227 1.00 95.06 178 GLY A O 1
ATOM 1401 N N . GLU A 1 179 ? -6.176 12.413 -12.220 1.00 95.88 179 GLU A N 1
ATOM 1402 C CA . GLU A 1 179 ? -7.008 11.217 -12.313 1.00 95.88 179 GLU A CA 1
ATOM 1403 C C . GLU A 1 179 ? -6.436 10.102 -11.430 1.00 95.88 179 GLU A C 1
ATOM 1405 O O . GLU A 1 179 ? -5.504 9.401 -11.813 1.00 95.88 179 GLU A O 1
ATOM 1410 N N . ARG A 1 180 ? -6.996 9.948 -10.225 1.00 95.31 180 ARG A N 1
ATOM 1411 C CA . ARG A 1 180 ? -6.644 8.872 -9.287 1.00 95.31 180 ARG A CA 1
ATOM 1412 C C . ARG A 1 180 ? -7.776 7.877 -9.129 1.00 95.31 180 ARG A C 1
ATOM 1414 O O . ARG A 1 180 ? -8.951 8.253 -9.212 1.00 95.31 180 ARG A O 1
ATOM 1421 N N . ARG A 1 181 ? -7.434 6.622 -8.824 1.00 97.88 181 ARG A N 1
ATOM 1422 C CA . ARG A 1 181 ? -8.426 5.643 -8.372 1.00 97.88 181 ARG A CA 1
ATOM 1423 C C . ARG A 1 181 ? -9.019 6.103 -7.047 1.00 97.88 181 ARG A C 1
ATOM 1425 O O . ARG A 1 181 ? -8.324 6.634 -6.179 1.00 97.88 181 ARG A O 1
ATOM 1432 N N . ALA A 1 182 ? -10.317 5.902 -6.896 1.00 98.44 182 ALA A N 1
ATOM 1433 C CA . ALA A 1 182 ? -11.042 6.258 -5.696 1.00 98.44 182 ALA A CA 1
ATOM 1434 C C . ALA A 1 182 ? -12.219 5.311 -5.466 1.00 98.44 182 ALA A C 1
ATOM 1436 O O . ALA A 1 182 ? -12.781 4.746 -6.401 1.00 98.44 182 ALA A O 1
ATOM 1437 N N . THR A 1 183 ? -12.641 5.195 -4.215 1.00 98.69 183 THR A N 1
ATOM 1438 C CA . THR A 1 183 ? -13.868 4.503 -3.838 1.00 98.69 183 THR A CA 1
ATOM 1439 C C . THR A 1 183 ? -14.743 5.439 -3.025 1.00 98.69 183 THR A C 1
ATOM 1441 O O . THR A 1 183 ? -14.336 5.940 -1.976 1.00 98.69 183 THR A O 1
ATOM 1444 N N . ILE A 1 184 ? -15.961 5.679 -3.512 1.00 98.25 184 ILE A N 1
ATOM 1445 C CA . ILE A 1 184 ? -16.948 6.520 -2.833 1.00 98.25 184 ILE A CA 1
ATOM 1446 C C . ILE A 1 184 ? -17.887 5.614 -2.045 1.00 98.25 184 ILE A C 1
ATOM 1448 O O . ILE A 1 184 ? -18.747 4.936 -2.612 1.00 98.25 184 ILE A O 1
ATOM 1452 N N . CYS A 1 185 ? -17.707 5.592 -0.729 1.00 98.06 185 CYS A N 1
ATOM 1453 C CA . CYS A 1 185 ? -18.550 4.846 0.193 1.00 98.06 185 CYS A CA 1
ATOM 1454 C C . CYS A 1 185 ? -19.692 5.739 0.671 1.00 98.06 185 CYS A C 1
ATOM 1456 O O . CYS A 1 185 ? -19.457 6.860 1.119 1.00 98.06 185 CYS A O 1
ATOM 1458 N N . ARG A 1 186 ? -20.932 5.261 0.595 1.00 96.38 186 ARG A N 1
ATOM 1459 C CA . ARG A 1 186 ? -22.120 6.019 1.002 1.00 96.38 186 ARG A CA 1
ATOM 1460 C C . ARG A 1 186 ? -22.968 5.208 1.949 1.00 96.38 186 ARG A C 1
ATOM 1462 O O . ARG A 1 186 ? -23.110 4.006 1.752 1.00 96.38 186 ARG A O 1
ATOM 1469 N N . GLU A 1 187 ? -23.573 5.902 2.913 1.00 95.62 187 GLU A N 1
ATOM 1470 C CA . GLU A 1 187 ? -24.571 5.322 3.819 1.00 95.62 187 GLU A CA 1
ATOM 1471 C C . GLU A 1 187 ? -24.074 4.029 4.491 1.00 95.62 187 GLU A C 1
ATOM 1473 O O . GLU A 1 187 ? -24.823 3.061 4.617 1.00 95.62 187 GLU A O 1
ATOM 1478 N N . LEU A 1 188 ? -22.800 4.025 4.907 1.00 97.31 188 LEU A N 1
ATOM 1479 C CA . LEU A 1 188 ? -22.144 2.877 5.534 1.00 97.31 188 LEU A CA 1
ATOM 1480 C C . LEU A 1 188 ? -22.993 2.317 6.676 1.00 97.31 188 LEU A C 1
ATOM 1482 O O . LEU A 1 188 ? -23.502 3.070 7.508 1.00 97.31 188 LEU A O 1
ATOM 1486 N N . THR A 1 189 ? -23.133 0.995 6.710 1.00 97.25 189 THR A N 1
ATOM 1487 C CA . THR A 1 189 ? -23.950 0.181 7.625 1.00 97.25 189 THR A CA 1
ATOM 1488 C C . THR A 1 189 ? -25.468 0.377 7.508 1.00 97.25 189 THR A C 1
ATOM 1490 O O . THR A 1 189 ? -26.240 -0.375 8.097 1.00 97.25 189 THR A O 1
ATOM 1493 N N . LYS A 1 190 ? -25.954 1.354 6.732 1.00 95.69 190 LYS A N 1
ATOM 1494 C CA . LYS A 1 190 ? -27.392 1.621 6.564 1.00 95.69 190 LYS A CA 1
ATOM 1495 C C . LYS A 1 190 ? -27.972 0.766 5.429 1.00 95.69 190 LYS A C 1
ATOM 1497 O O . LYS A 1 190 ? -27.273 0.123 4.655 1.00 95.69 190 LYS A O 1
ATOM 1502 N N . LYS A 1 191 ? -29.300 0.810 5.266 1.00 94.00 191 LYS A N 1
ATOM 1503 C CA . LYS A 1 191 ? -30.039 0.036 4.243 1.00 94.00 191 LYS A CA 1
ATOM 1504 C C . LYS A 1 191 ? -29.558 0.261 2.798 1.00 94.00 191 LYS A C 1
ATOM 1506 O O . LYS A 1 191 ? -29.755 -0.606 1.953 1.00 94.00 191 LYS A O 1
ATOM 1511 N N . HIS A 1 192 ? -29.015 1.439 2.505 1.00 94.38 192 HIS A N 1
ATOM 1512 C CA . HIS A 1 192 ? -28.583 1.847 1.168 1.00 94.38 192 HIS A CA 1
ATOM 1513 C C . HIS A 1 192 ? -27.057 1.984 1.074 1.00 94.38 192 HIS A C 1
ATOM 1515 O O . HIS A 1 192 ? -26.581 2.841 0.332 1.00 94.38 192 HIS A O 1
ATOM 1521 N N . GLU A 1 193 ? -26.312 1.172 1.833 1.00 96.44 193 GLU A N 1
ATOM 1522 C CA . GLU A 1 193 ? -24.852 1.120 1.753 1.00 96.44 193 GLU A CA 1
ATOM 1523 C C . GLU A 1 193 ? -24.390 0.827 0.319 1.00 96.44 193 GLU A C 1
ATOM 1525 O O . GLU A 1 193 ? -24.862 -0.110 -0.330 1.00 96.44 193 GLU A O 1
ATOM 1530 N N . THR A 1 194 ? -23.454 1.635 -0.174 1.00 95.94 194 THR A N 1
ATOM 1531 C CA . THR A 1 194 ? -22.799 1.409 -1.467 1.00 95.94 194 THR A CA 1
ATOM 1532 C C . THR A 1 194 ? -21.321 1.752 -1.377 1.00 95.94 194 THR A C 1
ATOM 1534 O O . THR A 1 194 ? -20.984 2.810 -0.846 1.00 95.94 194 THR A O 1
ATOM 1537 N N . ALA A 1 195 ? -20.463 0.929 -1.979 1.00 97.06 195 ALA A N 1
ATOM 1538 C CA . ALA A 1 195 ? -19.063 1.244 -2.248 1.00 97.06 195 ALA A CA 1
ATOM 1539 C C . ALA A 1 195 ? -18.863 1.316 -3.767 1.00 97.06 195 ALA A C 1
ATOM 1541 O O . ALA A 1 195 ? -18.948 0.305 -4.461 1.00 97.06 195 ALA A O 1
ATOM 1542 N N . PHE A 1 196 ? -18.665 2.523 -4.295 1.00 96.38 196 PHE A N 1
ATOM 1543 C CA . PHE A 1 196 ? -18.494 2.745 -5.728 1.00 96.38 196 PHE A CA 1
ATOM 1544 C C . PHE A 1 196 ? -17.009 2.897 -6.065 1.00 96.38 196 PHE A C 1
ATOM 1546 O O . PHE A 1 196 ? -16.447 3.969 -5.849 1.00 96.38 196 PHE A O 1
ATOM 1553 N N . THR A 1 197 ? -16.382 1.819 -6.544 1.00 97.50 197 THR A N 1
ATOM 1554 C CA . THR A 1 197 ? -14.981 1.778 -6.999 1.00 97.50 197 THR A CA 1
ATOM 1555 C C . THR A 1 197 ? -14.859 2.383 -8.397 1.00 97.50 197 THR A C 1
ATOM 1557 O O . THR A 1 197 ? -15.546 1.942 -9.318 1.00 97.50 197 THR A O 1
ATOM 1560 N N . THR A 1 198 ? -14.012 3.393 -8.559 1.00 97.81 198 THR A N 1
ATOM 1561 C CA . THR A 1 198 ? -14.021 4.300 -9.716 1.00 97.81 198 THR A CA 1
ATOM 1562 C C . THR A 1 198 ? -12.689 5.060 -9.818 1.00 97.81 198 THR A C 1
ATOM 1564 O O . THR A 1 198 ? -11.748 4.804 -9.066 1.00 97.81 198 THR A O 1
ATOM 1567 N N . THR A 1 199 ? -12.596 6.025 -10.727 1.00 98.25 199 THR A N 1
ATOM 1568 C CA . THR A 1 199 ? -11.637 7.138 -10.662 1.00 98.25 199 THR A CA 1
ATOM 1569 C C . THR A 1 199 ? -12.314 8.438 -10.210 1.00 98.25 199 THR A C 1
ATOM 1571 O O . THR A 1 199 ? -13.547 8.521 -10.193 1.00 98.25 199 THR A O 1
ATOM 1574 N N . LEU A 1 200 ? -11.530 9.461 -9.845 1.00 98.25 200 LEU A N 1
ATOM 1575 C CA . LEU A 1 200 ? -12.048 10.789 -9.479 1.00 98.25 200 LEU A CA 1
ATOM 1576 C C . LEU A 1 200 ? -12.886 11.425 -10.603 1.00 98.25 200 LEU A C 1
ATOM 1578 O O . LEU A 1 200 ? -13.986 11.913 -10.328 1.00 98.25 200 LEU A O 1
ATOM 1582 N N . GLY A 1 201 ? -12.430 11.366 -11.858 1.00 98.06 201 GLY A N 1
ATOM 1583 C CA . GLY A 1 201 ? -13.172 11.858 -13.019 1.00 98.06 201 GLY A CA 1
ATOM 1584 C C . GLY A 1 201 ? -14.500 11.136 -13.234 1.00 98.06 201 GLY A C 1
ATOM 1585 O O . GLY A 1 201 ? -15.548 11.780 -13.340 1.00 98.06 201 GLY A O 1
ATOM 1586 N N . GLN A 1 202 ? -14.490 9.802 -13.207 1.00 97.62 202 GLN A N 1
ATOM 1587 C CA . GLN A 1 202 ? -15.705 8.990 -13.346 1.00 97.62 202 GLN A CA 1
ATOM 1588 C C . GLN A 1 202 ? -16.685 9.199 -12.180 1.00 97.62 202 GLN A C 1
ATOM 1590 O O . GLN A 1 202 ? -17.900 9.266 -12.387 1.00 97.62 202 GLN A O 1
ATOM 1595 N N . ALA A 1 203 ? -16.179 9.369 -10.953 1.00 97.56 203 ALA A N 1
ATOM 1596 C CA . ALA A 1 203 ? -17.005 9.699 -9.794 1.00 97.56 203 ALA A CA 1
ATOM 1597 C C . ALA A 1 203 ? -17.703 11.049 -9.984 1.00 97.56 203 ALA A C 1
ATOM 1599 O O . ALA A 1 203 ? -18.908 11.170 -9.752 1.00 97.56 203 ALA A O 1
ATOM 1600 N N . LEU A 1 204 ? -16.955 12.064 -10.427 1.00 97.75 204 LEU A N 1
ATOM 1601 C CA . LEU A 1 204 ? -17.483 13.399 -10.674 1.00 97.75 204 LEU A CA 1
ATOM 1602 C C . LEU A 1 204 ? -18.585 13.378 -11.741 1.00 97.75 204 LEU A C 1
ATOM 1604 O O . LEU A 1 204 ? -19.632 13.998 -11.549 1.00 97.75 204 LEU A O 1
ATOM 1608 N N . GLU A 1 205 ? -18.384 12.645 -12.837 1.00 97.25 205 GLU A N 1
ATOM 1609 C CA . GLU A 1 205 ? -19.399 12.472 -13.880 1.00 97.25 205 GLU A CA 1
ATOM 1610 C C . GLU A 1 205 ? -20.665 11.796 -13.330 1.00 97.25 205 GLU A C 1
ATOM 1612 O O . GLU A 1 205 ? -21.775 12.312 -13.500 1.00 97.25 205 GLU A O 1
ATOM 1617 N N . HIS A 1 206 ? -20.504 10.695 -12.590 1.00 96.75 206 HIS A N 1
ATOM 1618 C CA . HIS A 1 206 ? -21.616 9.962 -11.988 1.00 96.75 206 HIS A CA 1
ATOM 1619 C C . HIS A 1 206 ? -22.463 10.847 -11.061 1.00 96.75 206 HIS A C 1
ATOM 1621 O O . HIS A 1 206 ? -23.689 10.896 -11.190 1.00 96.75 206 HIS A O 1
ATOM 1627 N N . PHE A 1 207 ? -21.823 11.579 -10.144 1.00 95.69 207 PHE A N 1
ATOM 1628 C CA . PHE A 1 207 ? -22.524 12.395 -9.147 1.00 95.69 207 PHE A CA 1
ATOM 1629 C C . PHE A 1 207 ? -23.027 13.741 -9.679 1.00 95.69 207 PHE A C 1
ATOM 1631 O O . PHE A 1 207 ? -23.873 14.365 -9.041 1.00 95.69 207 PHE A O 1
ATOM 1638 N N . ARG A 1 208 ? -22.577 14.177 -10.863 1.00 95.19 208 ARG A N 1
ATOM 1639 C CA . ARG A 1 208 ? -23.230 15.261 -11.619 1.00 95.19 208 ARG A CA 1
ATOM 1640 C C . ARG A 1 208 ? -24.547 14.807 -12.245 1.00 95.19 208 ARG A C 1
ATOM 1642 O O . ARG A 1 208 ? -25.479 15.602 -12.334 1.00 95.19 208 ARG A O 1
ATOM 1649 N N . ALA A 1 209 ? -24.626 13.550 -12.681 1.00 94.44 209 ALA A N 1
ATOM 1650 C CA . ALA A 1 209 ? -25.842 12.977 -13.253 1.00 94.44 209 ALA A CA 1
ATOM 1651 C C . ALA A 1 209 ? -26.839 12.501 -12.181 1.00 94.44 209 ALA A C 1
ATOM 1653 O O . ALA A 1 209 ? -28.050 12.549 -12.397 1.00 94.44 209 ALA A O 1
ATOM 1654 N N . THR A 1 210 ? -26.337 12.042 -11.032 1.00 91.19 210 THR A N 1
ATOM 1655 C CA . THR A 1 210 ? -27.144 11.495 -9.936 1.00 91.19 210 THR A CA 1
ATOM 1656 C C . THR A 1 210 ? -26.801 12.181 -8.623 1.00 91.19 210 THR A C 1
ATOM 1658 O O . THR A 1 210 ? -25.731 11.944 -8.064 1.00 91.19 210 THR A O 1
ATOM 1661 N N . ASP A 1 211 ? -27.740 12.967 -8.088 1.00 87.62 211 ASP A N 1
ATOM 1662 C CA . ASP A 1 211 ? -27.523 13.690 -6.835 1.00 87.62 211 ASP A CA 1
ATOM 1663 C C . ASP A 1 211 ? -27.091 12.743 -5.698 1.00 87.62 211 ASP A C 1
ATOM 1665 O O . ASP A 1 211 ? -27.813 11.784 -5.367 1.00 87.62 211 ASP A O 1
ATOM 1669 N N . PRO A 1 212 ? -25.944 13.008 -5.050 1.00 86.75 212 PRO A N 1
ATOM 1670 C CA . PRO A 1 212 ? -25.518 12.244 -3.892 1.00 86.75 212 PRO A CA 1
ATOM 1671 C C . PRO A 1 212 ? -26.489 12.445 -2.726 1.00 86.75 212 PRO A C 1
ATOM 1673 O O . PRO A 1 212 ? -26.936 13.549 -2.415 1.00 86.75 212 PRO A O 1
ATOM 1676 N N . LYS A 1 213 ? -26.810 11.343 -2.051 1.00 88.00 213 LYS A N 1
ATOM 1677 C CA . LYS A 1 213 ? -27.629 11.311 -0.834 1.00 88.00 213 LYS A CA 1
ATOM 1678 C C . LYS A 1 213 ? -26.902 10.550 0.258 1.00 88.00 213 LYS A C 1
ATOM 1680 O O . LYS A 1 213 ? -26.268 9.533 -0.034 1.00 88.00 213 LYS A O 1
ATOM 1685 N N . GLY A 1 214 ? -27.098 10.993 1.493 1.00 87.38 214 GLY A N 1
ATOM 1686 C CA . GLY A 1 214 ? -26.466 10.376 2.651 1.00 87.38 214 GLY A CA 1
ATOM 1687 C C . GLY A 1 214 ? -25.003 10.770 2.812 1.00 87.38 214 GLY A C 1
ATOM 1688 O O . GLY A 1 214 ? -24.419 11.432 1.955 1.00 87.38 214 GLY A O 1
ATOM 1689 N N . GLU A 1 215 ? -24.432 10.399 3.946 1.00 91.81 215 GLU A N 1
ATOM 1690 C CA . GLU A 1 215 ? -23.040 10.713 4.275 1.00 91.81 215 GLU A CA 1
ATOM 1691 C C . GLU A 1 215 ? -22.092 9.919 3.378 1.00 91.81 215 GLU A C 1
ATOM 1693 O O . GLU A 1 215 ? -22.368 8.763 3.038 1.00 91.81 215 GLU A O 1
ATOM 1698 N N . CYS A 1 216 ? -20.997 10.563 2.973 1.00 96.38 216 CYS A N 1
ATOM 1699 C CA . CYS A 1 216 ? -20.029 10.002 2.044 1.00 96.38 216 CYS A CA 1
ATOM 1700 C C . CYS A 1 216 ? -18.645 9.922 2.697 1.00 96.38 216 CYS A C 1
ATOM 1702 O O . CYS A 1 216 ? -18.209 10.853 3.375 1.00 96.38 216 CYS A O 1
ATOM 1704 N N . VAL A 1 217 ? -17.934 8.830 2.430 1.00 98.44 217 VAL A N 1
ATOM 1705 C CA . VAL A 1 217 ? -16.500 8.691 2.684 1.00 98.44 217 VAL A CA 1
ATOM 1706 C C . VAL A 1 217 ? -15.812 8.484 1.340 1.00 98.44 217 VAL A C 1
ATOM 1708 O O . VAL A 1 217 ? -16.169 7.580 0.587 1.00 98.44 217 VAL A O 1
ATOM 1711 N N . ILE A 1 218 ? -14.849 9.342 1.027 1.00 98.69 218 ILE A N 1
ATOM 1712 C CA . ILE A 1 218 ? -14.043 9.283 -0.190 1.00 98.69 218 ILE A CA 1
ATOM 1713 C C . ILE A 1 218 ? -12.721 8.626 0.196 1.00 98.69 218 ILE A C 1
ATOM 1715 O O . ILE A 1 218 ? -12.003 9.146 1.049 1.00 98.69 218 ILE A O 1
ATOM 1719 N N . VAL A 1 219 ? -12.400 7.493 -0.420 1.00 98.81 219 VAL A N 1
ATOM 1720 C CA . VAL A 1 219 ? -11.100 6.834 -0.259 1.00 98.81 219 VAL A CA 1
ATOM 1721 C C . VAL A 1 219 ? -10.347 6.974 -1.573 1.00 98.81 219 VAL A C 1
ATOM 1723 O O . VAL A 1 219 ? -10.825 6.482 -2.585 1.00 98.81 219 VAL A O 1
ATOM 1726 N N . VAL A 1 220 ? -9.215 7.669 -1.583 1.00 98.75 220 VAL A N 1
ATOM 1727 C CA . VAL A 1 220 ? -8.445 7.990 -2.793 1.00 98.75 220 VAL A CA 1
ATOM 1728 C C . VAL A 1 220 ? -7.094 7.293 -2.737 1.00 98.75 220 VAL A C 1
ATOM 1730 O O . VAL A 1 220 ? -6.448 7.237 -1.689 1.00 98.75 220 VAL A O 1
ATOM 1733 N N . GLU A 1 221 ? -6.659 6.758 -3.868 1.00 98.12 221 GLU A N 1
ATOM 1734 C CA . GLU A 1 221 ? -5.325 6.198 -4.023 1.00 98.12 221 GLU A CA 1
ATOM 1735 C C . GLU A 1 221 ? -4.254 7.287 -3.846 1.00 98.12 221 GLU A C 1
ATOM 1737 O O . GLU A 1 221 ? -4.392 8.426 -4.306 1.00 98.12 221 GLU A O 1
ATOM 1742 N N . GLY A 1 222 ? -3.184 6.947 -3.130 1.00 96.06 222 GLY A N 1
ATOM 1743 C CA . GLY A 1 222 ? -2.018 7.814 -3.013 1.00 96.06 222 GLY A CA 1
ATOM 1744 C C . GLY A 1 222 ? -1.208 7.823 -4.306 1.00 96.06 222 GLY A C 1
ATOM 1745 O O . GLY A 1 222 ? -1.217 6.861 -5.067 1.00 96.06 222 GLY A O 1
ATOM 1746 N N . LYS A 1 223 ? -0.452 8.891 -4.536 1.00 94.56 223 LYS A N 1
ATOM 1747 C CA . LYS A 1 223 ? 0.499 8.984 -5.645 1.00 94.56 223 LYS A CA 1
ATOM 1748 C C . LYS A 1 223 ? 1.564 7.897 -5.529 1.00 94.56 223 LYS A C 1
ATOM 1750 O O . LYS A 1 223 ? 2.165 7.728 -4.459 1.00 94.56 223 LYS A O 1
ATOM 1755 N N . SER A 1 224 ? 1.832 7.182 -6.615 1.00 87.94 224 SER A N 1
ATOM 1756 C CA . SER A 1 224 ? 2.797 6.089 -6.570 1.00 87.94 224 SER A CA 1
ATOM 1757 C C . SER A 1 224 ? 4.214 6.613 -6.301 1.00 87.94 224 SER A C 1
ATOM 1759 O O . SER A 1 224 ? 4.598 7.725 -6.680 1.00 87.94 224 SER A O 1
ATOM 1761 N N . HIS A 1 225 ? 5.035 5.800 -5.632 1.00 79.06 225 HIS A N 1
ATOM 1762 C CA . HIS A 1 225 ? 6.446 6.137 -5.429 1.00 79.06 225 HIS A CA 1
ATOM 1763 C C . HIS A 1 225 ? 7.214 6.224 -6.757 1.00 79.06 225 HIS A C 1
ATOM 1765 O O . HIS A 1 225 ? 8.151 7.012 -6.857 1.00 79.06 225 HIS A O 1
ATOM 1771 N N . GLN A 1 226 ? 6.787 5.466 -7.769 1.00 70.75 226 GLN A N 1
ATOM 1772 C CA . GLN A 1 226 ? 7.350 5.506 -9.118 1.00 70.75 226 GLN A CA 1
ATOM 1773 C C . GLN A 1 226 ? 7.079 6.854 -9.797 1.00 70.75 226 GLN A C 1
ATOM 1775 O O . GLN A 1 226 ? 8.015 7.478 -10.288 1.00 70.75 226 GLN A O 1
ATOM 1780 N N . GLU A 1 227 ? 5.842 7.358 -9.754 1.00 75.56 227 GLU A N 1
ATOM 1781 C CA . GLU A 1 227 ? 5.506 8.683 -10.298 1.00 75.56 227 GLU A CA 1
ATOM 1782 C C . GLU A 1 227 ? 6.283 9.800 -9.599 1.00 75.56 227 GLU A C 1
ATOM 1784 O O . GLU A 1 227 ? 6.826 10.678 -10.262 1.00 75.56 227 GLU A O 1
ATOM 1789 N N . LYS A 1 228 ? 6.408 9.747 -8.267 1.00 77.62 228 LYS A N 1
ATOM 1790 C CA . LYS A 1 228 ? 7.219 10.721 -7.516 1.00 77.62 228 LYS A CA 1
ATOM 1791 C C . LYS A 1 228 ? 8.690 10.694 -7.917 1.00 77.62 228 LYS A C 1
ATOM 1793 O O . LYS A 1 228 ? 9.315 11.750 -8.025 1.00 77.62 228 LYS A O 1
ATOM 1798 N N . ALA A 1 229 ? 9.252 9.499 -8.097 1.00 72.00 229 ALA A N 1
ATOM 1799 C CA . ALA A 1 229 ? 10.634 9.340 -8.531 1.00 72.00 229 ALA A CA 1
ATOM 1800 C C . ALA A 1 229 ? 10.825 9.912 -9.940 1.00 72.00 229 ALA A C 1
ATOM 1802 O O . ALA A 1 229 ? 11.742 10.704 -10.146 1.00 72.00 229 ALA A O 1
ATOM 1803 N N . ARG A 1 230 ? 9.905 9.600 -10.864 1.00 76.12 230 ARG A N 1
ATOM 1804 C CA . ARG A 1 230 ? 9.910 10.124 -12.233 1.00 76.12 230 ARG A CA 1
ATOM 1805 C C . ARG A 1 230 ? 9.835 11.648 -12.265 1.00 76.12 230 ARG A C 1
ATOM 1807 O O . ARG A 1 230 ? 10.688 12.273 -12.874 1.00 76.12 230 ARG A O 1
ATOM 1814 N N . GLU A 1 231 ? 8.890 12.263 -11.560 1.00 79.12 231 GLU A N 1
ATOM 1815 C CA . GLU A 1 231 ? 8.780 13.730 -11.524 1.00 79.12 231 GLU A CA 1
ATOM 1816 C C . GLU A 1 231 ? 9.998 14.404 -10.884 1.00 79.12 231 GLU A C 1
ATOM 1818 O O . GLU A 1 231 ? 10.393 15.505 -11.267 1.00 79.12 231 GLU A O 1
ATOM 1823 N N . THR A 1 232 ? 10.595 13.768 -9.873 1.00 75.62 232 THR A N 1
ATOM 1824 C CA . THR A 1 232 ? 11.833 14.274 -9.266 1.00 75.62 232 THR A CA 1
ATOM 1825 C C . THR A 1 232 ? 12.968 14.236 -10.284 1.00 75.62 232 THR A C 1
ATOM 1827 O O . THR A 1 232 ? 13.698 15.214 -10.412 1.00 75.62 232 THR A O 1
ATOM 1830 N N . GLN A 1 233 ? 13.082 13.142 -11.035 1.00 76.94 233 GLN A N 1
ATOM 1831 C CA . GLN A 1 233 ? 14.058 12.999 -12.106 1.00 76.94 233 GLN A CA 1
ATOM 1832 C C . GLN A 1 233 ? 13.832 14.025 -13.229 1.00 76.94 233 GLN A C 1
ATOM 1834 O O . GLN A 1 233 ? 14.775 14.717 -13.605 1.00 76.94 233 GLN A O 1
ATOM 1839 N N . GLU A 1 234 ? 12.592 14.206 -13.693 1.00 81.19 234 GLU A N 1
ATOM 1840 C CA . GLU A 1 234 ? 12.219 15.194 -14.718 1.00 81.19 234 GLU A CA 1
ATOM 1841 C C . GLU A 1 234 ? 12.632 16.622 -14.314 1.00 81.19 234 GLU A C 1
ATOM 1843 O O . GLU A 1 234 ? 13.232 17.342 -15.110 1.00 81.19 234 GLU A O 1
ATOM 1848 N N . LYS A 1 235 ? 12.427 17.019 -13.048 1.00 82.44 235 LYS A N 1
ATOM 1849 C CA . LYS A 1 235 ? 12.884 18.329 -12.532 1.00 82.44 235 LYS A CA 1
ATOM 1850 C C . LYS A 1 235 ? 14.395 18.509 -12.640 1.00 82.44 235 LYS A C 1
ATOM 1852 O O . LYS A 1 235 ? 14.880 19.607 -12.906 1.00 82.44 235 LYS A O 1
ATOM 1857 N N . TRP A 1 236 ? 15.159 17.445 -12.415 1.00 84.38 236 TRP A N 1
ATOM 1858 C CA . TRP A 1 236 ? 16.609 17.495 -12.565 1.00 84.38 236 TRP A CA 1
ATOM 1859 C C . TRP A 1 236 ? 17.051 17.483 -14.022 1.00 84.38 236 TRP A C 1
ATOM 1861 O O . TRP A 1 236 ? 18.142 17.985 -14.307 1.00 84.38 236 TRP A O 1
ATOM 1871 N N . GLU A 1 237 ? 16.244 16.925 -14.924 1.00 79.56 237 GLU A N 1
ATOM 1872 C CA . GLU A 1 237 ? 16.451 16.930 -16.375 1.00 79.56 237 GLU A CA 1
ATOM 1873 C C . GLU A 1 237 ? 16.166 18.297 -17.020 1.00 79.56 237 GLU A C 1
ATOM 1875 O O . GLU A 1 237 ? 16.773 18.593 -18.047 1.00 79.56 237 GLU A O 1
ATOM 1880 N N . GLU A 1 238 ? 15.347 19.160 -16.399 1.00 84.31 238 GLU A N 1
ATOM 1881 C CA . GLU A 1 238 ? 15.125 20.552 -16.843 1.00 84.31 238 GLU A CA 1
ATOM 1882 C C . GLU A 1 238 ? 16.389 21.421 -16.773 1.00 84.31 238 GLU A C 1
ATOM 1884 O O . GLU A 1 238 ? 16.569 22.336 -17.579 1.00 84.31 238 GLU A O 1
ATOM 1889 N N . LEU A 1 239 ? 17.273 21.148 -15.809 1.00 84.62 239 LEU A N 1
ATOM 1890 C CA . LEU A 1 239 ? 18.579 21.799 -15.733 1.00 84.62 239 LEU A CA 1
ATOM 1891 C C . LEU A 1 239 ? 19.513 21.234 -16.810 1.00 84.62 239 LEU A C 1
ATOM 1893 O O . LEU A 1 239 ? 19.388 20.091 -17.243 1.00 84.62 239 LEU A O 1
ATOM 1897 N N . SER A 1 240 ? 20.528 21.985 -17.216 1.00 88.62 240 SER A N 1
ATOM 1898 C CA . SER A 1 240 ? 21.696 21.371 -17.852 1.00 88.62 240 SER A CA 1
ATOM 1899 C C . SER A 1 240 ? 22.485 20.538 -16.831 1.00 88.62 240 SER A C 1
ATOM 1901 O O . SER A 1 240 ? 22.382 20.730 -15.614 1.00 88.62 240 SER A O 1
ATOM 1903 N N . VAL A 1 241 ? 23.298 19.593 -17.312 1.00 85.00 241 VAL A N 1
ATOM 1904 C CA . VAL A 1 241 ? 24.172 18.798 -16.432 1.00 85.00 241 VAL A CA 1
ATOM 1905 C C . VAL A 1 241 ? 25.138 19.711 -15.665 1.00 85.00 241 VAL A C 1
ATOM 1907 O O . VAL A 1 241 ? 25.464 19.447 -14.511 1.00 85.00 241 VAL A O 1
ATOM 1910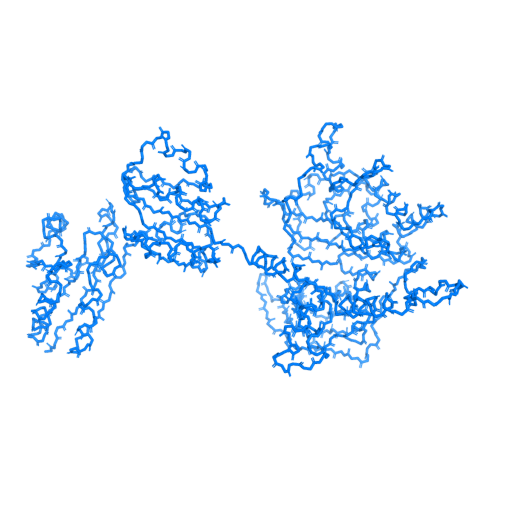 N N . GLU A 1 242 ? 25.560 20.811 -16.281 1.00 86.38 242 GLU A N 1
ATOM 1911 C CA . GLU A 1 242 ? 26.431 21.835 -15.718 1.00 86.38 242 GLU A CA 1
ATOM 1912 C C . GLU A 1 242 ? 25.755 22.610 -14.587 1.00 86.38 242 GLU A C 1
ATOM 1914 O O . GLU A 1 242 ? 26.339 22.752 -13.515 1.00 86.38 242 GLU A O 1
ATOM 1919 N N . GLU A 1 243 ? 24.523 23.074 -14.795 1.00 89.00 243 GLU A N 1
ATOM 1920 C CA . GLU A 1 243 ? 23.754 23.794 -13.772 1.00 89.00 243 GLU A CA 1
ATOM 1921 C C . GLU A 1 243 ? 23.444 22.895 -12.573 1.00 89.00 243 GLU A C 1
ATOM 1923 O O . GLU A 1 243 ? 23.558 23.321 -11.422 1.00 89.00 243 GLU A O 1
ATOM 1928 N N . HIS A 1 244 ? 23.127 21.625 -12.826 1.00 90.94 244 HIS A N 1
ATOM 1929 C CA . HIS A 1 244 ? 22.908 20.647 -11.765 1.00 90.94 244 HIS A CA 1
ATOM 1930 C C . HIS A 1 244 ? 24.211 20.319 -11.008 1.00 90.94 244 HIS A C 1
ATOM 1932 O O . HIS A 1 244 ? 24.223 20.190 -9.783 1.00 90.94 244 HIS A O 1
ATOM 1938 N N . MET A 1 245 ? 25.348 20.249 -11.703 1.00 91.00 245 MET A N 1
ATOM 1939 C CA . MET A 1 245 ? 26.657 20.125 -11.056 1.00 91.00 245 MET A CA 1
ATOM 1940 C C . MET A 1 245 ? 26.986 21.343 -10.190 1.00 91.00 245 MET A C 1
ATOM 1942 O O . MET A 1 245 ? 27.428 21.177 -9.051 1.00 91.00 245 MET A O 1
ATOM 1946 N N . GLU A 1 246 ? 26.755 22.552 -10.701 1.00 90.50 246 GLU A N 1
ATOM 1947 C CA . GLU A 1 246 ? 26.998 23.802 -9.979 1.00 90.50 246 GLU A CA 1
ATOM 1948 C C . GLU A 1 246 ? 26.138 23.890 -8.713 1.00 90.50 246 GLU A C 1
ATOM 1950 O O . GLU A 1 246 ? 26.644 24.292 -7.669 1.00 90.50 246 GLU A O 1
ATOM 1955 N N . HIS A 1 247 ? 24.889 23.408 -8.755 1.00 92.25 247 HIS A N 1
ATOM 1956 C CA . HIS A 1 247 ? 24.007 23.329 -7.585 1.00 92.25 247 HIS A CA 1
ATOM 1957 C C . HIS A 1 247 ? 24.645 22.585 -6.398 1.00 92.25 247 HIS A C 1
ATOM 1959 O O . HIS A 1 247 ? 24.535 23.033 -5.253 1.00 92.25 247 HIS A O 1
ATOM 1965 N N . TYR A 1 248 ? 25.330 21.462 -6.644 1.00 92.75 248 TYR A N 1
ATOM 1966 C CA . TYR A 1 248 ? 26.017 20.718 -5.582 1.00 92.75 248 TYR A CA 1
ATOM 1967 C C . TYR A 1 248 ? 27.388 21.297 -5.238 1.00 92.75 248 TYR A C 1
ATOM 1969 O O . TYR A 1 248 ? 27.758 21.335 -4.062 1.00 92.75 248 TYR A O 1
ATOM 1977 N N . LEU A 1 249 ? 28.134 21.789 -6.228 1.00 90.56 249 LEU A N 1
ATOM 1978 C CA . LEU A 1 249 ? 29.427 22.433 -5.991 1.00 90.56 249 LEU A CA 1
ATOM 1979 C C . LEU A 1 249 ? 29.277 23.695 -5.127 1.00 90.56 249 LEU A C 1
ATOM 1981 O O . LEU A 1 249 ? 30.072 23.903 -4.209 1.00 90.56 249 LEU A O 1
ATOM 1985 N N . SER A 1 250 ? 28.218 24.487 -5.331 1.00 92.50 250 SER A N 1
ATOM 1986 C CA . SER A 1 250 ? 27.928 25.682 -4.528 1.00 92.50 250 SER A CA 1
ATOM 1987 C C . SER A 1 250 ? 27.573 25.365 -3.070 1.00 92.50 250 SER A C 1
ATOM 1989 O O . SER A 1 250 ? 27.647 26.241 -2.212 1.00 92.50 250 SER A O 1
ATOM 1991 N N . GLN A 1 251 ? 27.211 24.113 -2.769 1.00 93.19 251 GLN A N 1
ATOM 1992 C CA . GLN A 1 251 ? 26.990 23.613 -1.405 1.00 93.19 251 GLN A CA 1
ATOM 1993 C C . GLN A 1 251 ? 28.284 23.109 -0.740 1.00 93.19 251 GLN A C 1
ATOM 1995 O O . GLN A 1 251 ? 28.248 22.609 0.383 1.00 93.19 251 GLN A O 1
ATOM 2000 N N . GLY A 1 252 ? 29.432 23.221 -1.419 1.00 88.88 252 GLY A N 1
ATOM 2001 C CA . GLY A 1 252 ? 30.728 22.758 -0.922 1.00 88.88 252 GLY A CA 1
ATOM 2002 C C . GLY A 1 252 ? 30.953 21.250 -1.062 1.00 88.88 252 GLY A C 1
ATOM 2003 O O . GLY A 1 252 ? 31.900 20.725 -0.478 1.00 88.88 252 GLY A O 1
ATOM 2004 N N . ILE A 1 253 ? 30.104 20.547 -1.820 1.00 92.56 253 ILE A N 1
ATOM 2005 C CA . ILE A 1 253 ? 30.298 19.127 -2.135 1.00 92.56 253 ILE A CA 1
ATOM 2006 C C . ILE A 1 253 ? 31.426 19.016 -3.162 1.00 92.56 253 ILE A C 1
ATOM 2008 O O . ILE A 1 253 ? 31.474 19.774 -4.131 1.00 92.56 253 ILE A O 1
ATOM 2012 N N . ASP A 1 254 ? 32.350 18.076 -2.967 1.00 92.62 254 ASP A N 1
ATOM 2013 C CA . ASP A 1 254 ? 33.449 17.893 -3.906 1.00 92.62 254 ASP A CA 1
ATOM 2014 C C . ASP A 1 254 ? 32.947 17.401 -5.274 1.00 92.62 254 ASP A C 1
ATOM 2016 O O . ASP A 1 254 ? 31.923 16.729 -5.398 1.00 92.62 254 ASP A O 1
ATOM 2020 N N . LYS A 1 255 ? 33.705 17.698 -6.332 1.00 83.81 255 LYS A N 1
ATOM 2021 C CA . LYS A 1 255 ? 33.307 17.406 -7.717 1.00 83.81 255 LYS A CA 1
ATOM 2022 C C . LYS A 1 255 ? 32.993 15.924 -7.971 1.00 83.81 255 LYS A C 1
ATOM 2024 O O . LYS A 1 255 ? 32.158 15.618 -8.823 1.00 83.81 255 LYS A O 1
ATOM 2029 N N . LYS A 1 256 ? 33.661 14.993 -7.278 1.00 81.44 256 LYS A N 1
ATOM 2030 C CA . LYS A 1 256 ? 33.475 13.549 -7.486 1.00 81.44 256 LYS A CA 1
ATOM 2031 C C . LYS A 1 256 ? 32.154 13.080 -6.886 1.00 81.44 256 LYS A C 1
ATOM 2033 O O . LYS A 1 256 ? 31.485 12.261 -7.526 1.00 81.44 256 LYS A O 1
ATOM 2038 N N . GLU A 1 257 ? 31.809 13.584 -5.707 1.00 84.50 257 GLU A N 1
ATOM 2039 C CA . GLU A 1 257 ? 30.547 13.299 -5.023 1.00 84.50 257 GLU A CA 1
ATOM 2040 C C . GLU A 1 257 ? 29.374 14.079 -5.629 1.00 84.50 257 GLU A C 1
ATOM 2042 O O . GLU A 1 257 ? 28.298 13.511 -5.798 1.00 84.50 257 GLU A O 1
ATOM 2047 N N . ALA A 1 258 ? 29.589 15.314 -6.092 1.00 85.31 258 ALA A N 1
ATOM 2048 C CA . ALA A 1 258 ? 28.598 16.077 -6.853 1.00 85.31 258 ALA A CA 1
ATOM 2049 C C . ALA A 1 258 ? 28.160 15.312 -8.113 1.00 85.31 258 ALA A C 1
ATOM 2051 O O . ALA A 1 258 ? 26.972 15.086 -8.305 1.00 85.31 258 ALA A O 1
ATOM 2052 N N . MET A 1 259 ? 29.105 14.784 -8.905 1.00 83.69 259 MET A N 1
ATOM 2053 C CA . MET A 1 259 ? 28.770 13.954 -10.075 1.00 83.69 259 MET A CA 1
ATOM 2054 C C . MET A 1 259 ? 27.983 12.686 -9.720 1.00 83.69 259 MET A C 1
ATOM 2056 O O . MET A 1 259 ? 27.171 12.247 -10.526 1.00 83.69 259 MET A O 1
ATOM 2060 N N . LYS A 1 260 ? 28.233 12.066 -8.556 1.00 78.31 260 LYS A N 1
ATOM 2061 C CA . LYS A 1 260 ? 27.464 10.888 -8.116 1.00 78.31 260 LYS A CA 1
ATOM 2062 C C . LYS A 1 260 ? 26.025 11.261 -7.772 1.00 78.31 260 LYS A C 1
ATOM 2064 O O . LYS A 1 260 ? 25.122 10.517 -8.132 1.00 78.31 260 LYS A O 1
ATOM 2069 N N . LYS A 1 261 ? 25.828 12.395 -7.095 1.00 82.25 261 LYS A N 1
ATOM 2070 C CA . LYS A 1 261 ? 24.496 12.910 -6.766 1.00 82.25 261 LYS A CA 1
ATOM 2071 C C . LYS A 1 261 ? 23.723 13.253 -8.036 1.00 82.25 261 LYS A C 1
ATOM 2073 O O . LYS A 1 261 ? 22.738 12.588 -8.305 1.00 82.25 261 LYS A O 1
ATOM 2078 N N . VAL A 1 262 ? 24.288 14.091 -8.912 1.00 82.50 262 VAL A N 1
ATOM 2079 C CA . VAL A 1 262 ? 23.690 14.440 -10.219 1.00 82.50 262 VAL A CA 1
ATOM 2080 C C . VAL A 1 262 ? 23.278 13.205 -11.026 1.00 82.50 262 VAL A C 1
ATOM 2082 O O . VAL A 1 262 ? 22.214 13.196 -11.634 1.00 82.50 262 VAL A O 1
ATOM 2085 N N . ALA A 1 263 ? 24.115 12.166 -11.039 1.00 73.81 263 ALA A N 1
ATOM 2086 C CA . ALA A 1 263 ? 23.830 10.908 -11.721 1.00 73.81 263 ALA A CA 1
ATOM 2087 C C . ALA A 1 263 ? 22.631 10.172 -11.100 1.00 73.81 263 ALA A C 1
ATOM 2089 O O . ALA A 1 263 ? 21.691 9.817 -11.806 1.00 73.81 263 ALA A O 1
ATOM 2090 N N . LYS A 1 264 ? 22.639 10.015 -9.771 1.00 77.00 264 LYS A N 1
ATOM 2091 C CA . LYS A 1 264 ? 21.557 9.388 -9.005 1.00 77.00 264 LYS A CA 1
ATOM 2092 C C . LYS A 1 264 ? 20.231 10.133 -9.165 1.00 77.00 264 LYS A C 1
ATOM 2094 O O . LYS A 1 264 ? 19.214 9.508 -9.432 1.00 77.00 264 LYS A O 1
ATOM 2099 N N . ASP A 1 265 ? 20.256 11.453 -9.027 1.00 79.62 265 ASP A N 1
ATOM 2100 C CA . ASP A 1 265 ? 19.080 12.324 -9.104 1.00 79.62 265 ASP A CA 1
ATOM 2101 C C . ASP A 1 265 ? 18.446 12.330 -10.501 1.00 79.62 265 ASP A C 1
ATOM 2103 O O . ASP A 1 265 ? 17.243 12.527 -10.643 1.00 79.62 265 ASP A O 1
ATOM 2107 N N . ARG A 1 266 ? 19.253 12.061 -11.532 1.00 82.50 266 ARG A N 1
ATOM 2108 C CA . ARG A 1 266 ? 18.818 11.939 -12.927 1.00 82.50 266 ARG A CA 1
ATOM 2109 C C . ARG A 1 266 ? 18.564 10.502 -13.377 1.00 82.50 266 ARG A C 1
ATOM 2111 O O . ARG A 1 266 ? 18.341 10.296 -14.560 1.00 82.50 266 ARG A O 1
ATOM 2118 N N . GLY A 1 267 ? 18.683 9.511 -12.492 1.00 65.75 267 GLY A N 1
ATOM 2119 C CA . GLY A 1 267 ? 18.509 8.101 -12.857 1.00 65.75 267 GLY A CA 1
ATOM 2120 C C . GLY A 1 267 ? 19.477 7.597 -13.940 1.00 65.75 267 GLY A C 1
ATOM 2121 O O . GLY A 1 267 ? 19.169 6.626 -14.625 1.00 65.75 267 GLY A O 1
ATOM 2122 N N . VAL A 1 268 ? 20.640 8.241 -14.122 1.00 71.94 268 VAL A N 1
ATOM 2123 C CA . VAL A 1 268 ? 21.638 7.873 -15.144 1.00 71.94 268 VAL A CA 1
ATOM 2124 C C . VAL A 1 268 ? 22.968 7.461 -14.513 1.00 71.94 268 VAL A C 1
ATOM 2126 O O . VAL A 1 268 ? 23.350 7.987 -13.468 1.00 71.94 268 VAL A O 1
ATOM 2129 N N . PRO A 1 269 ? 23.758 6.581 -15.153 1.00 61.84 269 PRO A N 1
ATOM 2130 C CA . PRO A 1 269 ? 25.093 6.250 -14.669 1.00 61.84 269 PRO A CA 1
ATOM 2131 C C . PRO A 1 269 ? 26.013 7.478 -14.593 1.00 61.84 269 PRO A C 1
ATOM 2133 O O . PRO A 1 269 ? 26.026 8.332 -15.482 1.00 61.84 269 PRO A O 1
ATOM 2136 N N . LYS A 1 270 ? 26.897 7.532 -13.587 1.00 67.38 270 LYS A N 1
ATOM 2137 C CA . LYS A 1 270 ? 27.863 8.638 -13.400 1.00 67.38 270 LYS A CA 1
ATOM 2138 C C . LYS A 1 270 ? 28.710 8.937 -14.643 1.00 67.38 270 LYS A C 1
ATOM 2140 O O . LYS A 1 270 ? 29.092 10.087 -14.872 1.00 67.38 270 LYS A O 1
ATOM 2145 N N . ARG A 1 271 ? 29.000 7.917 -15.458 1.00 61.25 271 ARG A N 1
ATOM 2146 C CA . ARG A 1 271 ? 29.732 8.069 -16.725 1.00 61.25 271 ARG A CA 1
ATOM 214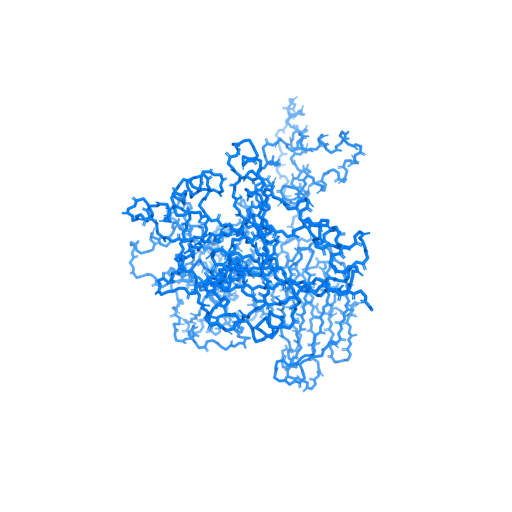7 C C . ARG A 1 271 ? 29.010 8.977 -17.726 1.00 61.25 271 ARG A C 1
ATOM 2149 O O . ARG A 1 271 ? 29.690 9.708 -18.436 1.00 61.25 271 ARG A O 1
ATOM 2156 N N . VAL A 1 272 ? 27.675 8.992 -17.730 1.00 67.00 272 VAL A N 1
ATOM 2157 C CA . VAL A 1 272 ? 26.853 9.859 -18.592 1.00 67.00 272 VAL A CA 1
ATOM 2158 C C . VAL A 1 272 ? 27.057 11.326 -18.208 1.00 67.00 272 VAL A C 1
ATOM 2160 O O . VAL A 1 272 ? 27.329 12.160 -19.068 1.00 67.00 272 VAL A O 1
ATOM 2163 N N . ILE A 1 273 ? 27.052 11.626 -16.905 1.00 78.69 273 ILE A N 1
ATOM 2164 C CA . ILE A 1 273 ? 27.341 12.968 -16.374 1.00 78.69 273 ILE A CA 1
ATOM 2165 C C . ILE A 1 273 ? 28.770 13.397 -16.722 1.00 78.69 273 ILE A C 1
ATOM 2167 O O . ILE A 1 273 ? 29.002 14.507 -17.193 1.00 78.69 273 ILE A O 1
ATOM 2171 N N . TYR A 1 274 ? 29.741 12.500 -16.549 1.00 70.38 274 TYR A N 1
ATOM 2172 C CA . TYR A 1 274 ? 31.136 12.772 -16.892 1.00 70.38 274 TYR A CA 1
ATOM 2173 C C . TYR A 1 274 ? 31.336 13.043 -18.394 1.00 70.38 274 TYR A C 1
ATOM 2175 O O . TYR A 1 274 ? 32.049 13.979 -18.758 1.00 70.38 274 TYR A O 1
ATOM 2183 N N . GLN A 1 275 ? 30.691 12.263 -19.266 1.00 69.56 275 GLN A N 1
ATOM 2184 C CA . GLN A 1 275 ? 30.750 12.448 -20.718 1.00 69.56 275 GLN A CA 1
ATOM 2185 C C . GLN A 1 275 ? 30.075 13.744 -21.168 1.00 69.56 275 GLN A C 1
ATOM 2187 O O . GLN A 1 275 ? 30.637 14.440 -22.014 1.00 69.56 275 GLN A O 1
ATOM 2192 N N . ALA A 1 276 ? 28.929 14.109 -20.589 1.00 72.50 276 ALA A N 1
ATOM 2193 C CA . ALA A 1 276 ? 28.267 15.382 -20.875 1.00 72.50 276 ALA A CA 1
ATOM 2194 C C . ALA A 1 276 ? 29.201 16.573 -20.578 1.00 72.50 276 ALA A C 1
ATOM 2196 O O . ALA A 1 276 ? 29.459 17.397 -21.457 1.00 72.50 276 ALA A O 1
ATOM 2197 N N . LEU A 1 277 ? 29.836 16.569 -19.399 1.00 75.00 277 LEU A N 1
ATOM 2198 C CA . LEU A 1 277 ? 30.790 17.604 -18.982 1.00 75.00 277 LEU A CA 1
ATOM 2199 C C . LEU A 1 277 ? 32.070 17.641 -19.842 1.00 75.00 277 LEU A C 1
ATOM 2201 O O . LEU A 1 277 ? 32.652 18.707 -20.051 1.00 75.00 277 LEU A O 1
ATOM 2205 N N . LEU A 1 278 ? 32.536 16.491 -20.342 1.00 69.44 278 LEU A N 1
ATOM 2206 C CA . LEU A 1 278 ? 33.684 16.410 -21.256 1.00 69.44 278 LEU A CA 1
ATOM 2207 C C . LEU A 1 278 ? 33.354 16.915 -22.665 1.00 69.44 278 LEU A C 1
ATOM 2209 O O . LEU A 1 278 ? 34.179 17.579 -23.292 1.00 69.44 278 LEU A O 1
ATOM 2213 N N . THR A 1 279 ? 32.160 16.599 -23.167 1.00 55.12 279 THR A N 1
ATOM 2214 C CA . THR A 1 279 ? 31.720 16.963 -24.521 1.00 55.12 279 THR A CA 1
ATOM 2215 C C . THR A 1 279 ? 31.586 18.480 -24.651 1.00 55.12 279 THR A C 1
ATOM 2217 O O . THR A 1 279 ? 32.034 19.051 -25.644 1.00 55.12 279 THR A O 1
ATOM 2220 N N . LEU A 1 280 ? 31.096 19.165 -23.612 1.00 49.38 280 LEU A N 1
ATOM 2221 C CA . LEU A 1 280 ? 31.044 20.629 -23.576 1.00 49.38 280 LEU A CA 1
ATOM 2222 C C . LEU A 1 280 ? 32.445 21.277 -23.532 1.00 49.38 280 LEU A C 1
ATOM 2224 O O . LEU A 1 280 ? 32.693 22.285 -24.198 1.00 49.38 280 LEU A O 1
ATOM 2228 N N . ALA A 1 281 ? 33.393 20.668 -22.807 1.00 45.34 281 ALA A N 1
ATOM 2229 C CA . ALA A 1 281 ? 34.789 21.115 -22.771 1.00 45.34 281 ALA A CA 1
ATOM 2230 C C . ALA A 1 281 ? 35.493 20.966 -24.138 1.00 45.34 281 ALA A C 1
ATOM 2232 O O . ALA A 1 281 ? 36.345 21.783 -24.487 1.00 45.34 281 ALA A O 1
ATOM 2233 N N . LEU A 1 282 ? 35.102 19.963 -24.933 1.00 37.34 282 LEU A N 1
ATOM 2234 C CA . LEU A 1 282 ? 35.559 19.754 -26.311 1.00 37.34 282 LEU A CA 1
ATOM 2235 C C . LEU A 1 282 ? 34.954 20.769 -27.297 1.00 37.34 282 LEU A C 1
ATOM 2237 O O . LEU A 1 282 ? 35.671 21.257 -28.168 1.00 37.34 282 LEU A O 1
ATOM 2241 N N . VAL A 1 283 ? 33.687 21.169 -27.130 1.00 37.31 283 VAL A N 1
ATOM 2242 C CA . VAL A 1 283 ? 33.047 22.207 -27.970 1.00 37.31 283 VAL A CA 1
ATOM 2243 C C . VAL A 1 283 ? 33.721 23.579 -27.798 1.00 37.31 283 VAL A C 1
ATOM 2245 O O . VAL A 1 283 ? 33.884 24.306 -28.776 1.00 37.31 283 VAL A O 1
ATOM 2248 N N . LEU A 1 284 ? 34.215 23.903 -26.598 1.00 37.59 284 LEU A N 1
ATOM 2249 C CA . LEU A 1 284 ? 35.026 25.105 -26.340 1.00 37.59 284 LEU A CA 1
ATOM 2250 C C . LEU A 1 284 ? 36.455 25.032 -26.913 1.00 37.59 284 LEU A C 1
ATOM 2252 O O . LEU A 1 284 ? 37.090 26.070 -27.096 1.00 37.59 284 LEU A O 1
ATOM 2256 N N . PHE A 1 285 ? 36.957 23.834 -27.231 1.00 35.97 285 PHE A N 1
ATOM 2257 C CA . PHE A 1 285 ? 38.298 23.622 -27.790 1.00 35.97 285 PHE A CA 1
ATOM 2258 C C . PHE A 1 285 ? 38.322 23.488 -29.323 1.00 35.97 285 PHE A C 1
ATOM 2260 O O . PHE A 1 285 ? 39.379 23.628 -29.937 1.00 35.97 285 PHE A O 1
ATOM 2267 N N . CYS A 1 286 ? 37.174 23.275 -29.973 1.00 31.61 286 CYS A N 1
ATOM 2268 C CA . CYS A 1 286 ? 37.087 23.034 -31.416 1.00 31.61 286 CYS A CA 1
ATOM 2269 C C . CYS A 1 286 ? 36.904 24.303 -32.278 1.00 31.61 286 CYS A C 1
ATOM 2271 O O . CYS A 1 286 ? 36.183 24.286 -33.273 1.00 31.61 286 CYS A O 1
ATOM 2273 N N . VAL A 1 287 ? 37.651 25.373 -31.979 1.00 36.53 287 VAL A N 1
ATOM 2274 C CA . VAL A 1 287 ? 38.112 26.339 -32.999 1.00 36.53 287 VAL A CA 1
ATOM 2275 C C . VAL A 1 287 ? 39.591 26.050 -33.257 1.00 36.53 287 VAL A C 1
ATOM 2277 O O . VAL A 1 287 ? 40.481 26.773 -32.824 1.00 36.53 287 VAL A O 1
ATOM 2280 N N . GLY A 1 288 ? 39.875 24.925 -33.911 1.00 29.97 288 GLY A N 1
ATOM 2281 C CA . GLY A 1 288 ? 41.255 24.512 -34.153 1.00 29.97 288 GLY A CA 1
ATOM 2282 C C . GLY A 1 288 ? 41.367 23.119 -34.755 1.00 29.97 288 GLY A C 1
ATOM 2283 O O . GLY A 1 288 ? 41.475 22.147 -34.028 1.00 29.97 288 GLY A O 1
ATOM 2284 N N . CYS A 1 289 ? 41.323 23.069 -36.089 1.00 28.80 289 CYS A N 1
ATOM 2285 C CA . CYS A 1 289 ? 41.868 22.063 -37.012 1.00 28.80 289 CYS A CA 1
ATOM 2286 C C . CYS A 1 289 ? 42.118 20.613 -36.537 1.00 28.80 289 CYS A C 1
ATOM 2288 O O . CYS A 1 289 ? 42.987 20.362 -35.710 1.00 28.80 289 CYS A O 1
ATOM 2290 N N . GLY A 1 290 ? 41.571 19.651 -37.296 1.00 26.69 290 GLY A N 1
ATOM 2291 C CA . GLY A 1 290 ? 42.241 18.363 -37.525 1.00 26.69 290 GLY A CA 1
ATOM 2292 C C . GLY A 1 290 ? 41.307 17.184 -37.782 1.00 26.69 290 GLY A C 1
ATOM 2293 O O . GLY A 1 290 ? 40.801 16.576 -36.850 1.00 26.69 290 GLY A O 1
ATOM 2294 N N . ALA A 1 291 ? 41.121 16.818 -39.051 1.00 33.16 291 ALA A N 1
ATOM 2295 C CA . ALA A 1 291 ? 40.502 15.555 -39.437 1.00 33.16 291 ALA A CA 1
ATOM 2296 C C . ALA A 1 291 ? 41.435 14.366 -39.128 1.00 33.16 291 ALA A C 1
ATOM 2298 O O . ALA A 1 291 ? 42.604 14.398 -39.513 1.00 33.16 291 ALA A O 1
ATOM 2299 N N . GLY A 1 292 ? 40.907 13.288 -38.531 1.00 27.53 292 GLY A N 1
ATOM 2300 C CA . GLY A 1 292 ? 41.546 11.969 -38.594 1.00 27.53 292 GLY A CA 1
ATOM 2301 C C . GLY A 1 292 ? 41.288 11.015 -37.422 1.00 27.53 292 GLY A C 1
ATOM 2302 O O . GLY A 1 292 ? 41.950 11.117 -36.401 1.00 27.53 292 GLY A O 1
ATOM 2303 N N . LYS A 1 293 ? 40.451 10.000 -37.696 1.00 25.98 293 LYS A N 1
ATOM 2304 C CA . LYS A 1 293 ? 40.240 8.707 -37.000 1.00 25.98 293 LYS A CA 1
ATOM 2305 C C . LYS A 1 293 ? 39.414 8.704 -35.702 1.00 25.98 293 LYS A C 1
ATOM 2307 O O . LYS A 1 293 ? 39.882 9.061 -34.630 1.00 25.98 293 LYS A O 1
ATOM 2312 N N . LYS A 1 294 ? 38.193 8.160 -35.827 1.00 30.28 294 LYS A N 1
ATOM 2313 C CA . LYS A 1 294 ? 37.360 7.658 -34.725 1.00 30.28 294 LYS A CA 1
ATOM 2314 C C . LYS A 1 294 ? 38.101 6.525 -34.005 1.00 30.28 294 LYS A C 1
ATOM 2316 O O . LYS A 1 294 ? 38.459 5.533 -34.638 1.00 30.28 294 LYS A O 1
ATOM 2321 N N . THR A 1 295 ? 38.317 6.669 -32.704 1.00 25.00 295 THR A N 1
ATOM 2322 C CA . THR A 1 295 ? 38.726 5.575 -31.817 1.00 25.00 295 THR A CA 1
ATOM 2323 C C . THR A 1 295 ? 37.495 4.770 -31.417 1.00 25.00 295 THR A C 1
ATOM 2325 O O . THR A 1 295 ? 36.507 5.336 -30.952 1.00 25.00 295 THR A O 1
ATOM 2328 N N . ALA A 1 296 ? 37.559 3.461 -31.651 1.00 29.55 296 ALA A N 1
ATOM 2329 C CA . ALA A 1 296 ? 36.561 2.483 -31.245 1.00 29.55 296 ALA A CA 1
ATOM 2330 C C . ALA A 1 296 ? 36.361 2.493 -29.719 1.00 29.55 296 ALA A C 1
ATOM 2332 O O . ALA A 1 296 ? 37.307 2.730 -28.966 1.00 29.55 296 ALA A O 1
ATOM 2333 N N . SER A 1 297 ? 35.129 2.241 -29.271 1.00 33.06 297 SER A N 1
ATOM 2334 C CA . SER A 1 297 ? 34.818 1.998 -27.861 1.00 33.06 297 SER A CA 1
ATOM 2335 C C . SER A 1 297 ? 35.535 0.726 -27.396 1.00 33.06 297 SER A C 1
ATOM 2337 O O . SER A 1 297 ? 35.260 -0.347 -27.928 1.00 33.06 297 SER A O 1
ATOM 2339 N N . ASN A 1 298 ? 36.426 0.838 -26.412 1.00 33.62 298 ASN A N 1
ATOM 2340 C CA . ASN A 1 298 ? 37.092 -0.291 -25.752 1.00 33.62 298 ASN A CA 1
ATOM 2341 C C . ASN A 1 298 ? 36.148 -0.999 -24.754 1.00 33.62 298 ASN A C 1
ATOM 2343 O O . ASN A 1 298 ? 36.472 -1.092 -23.575 1.00 33.62 298 ASN A O 1
ATOM 2347 N N . ASP A 1 299 ? 34.980 -1.460 -25.202 1.00 47.53 299 ASP A N 1
ATOM 2348 C CA . ASP A 1 299 ? 34.193 -2.432 -24.434 1.00 47.53 299 ASP A CA 1
ATOM 2349 C C . ASP A 1 299 ? 34.424 -3.812 -25.072 1.00 47.53 299 ASP A C 1
ATOM 2351 O O . ASP A 1 299 ? 33.960 -4.033 -26.195 1.00 47.53 299 ASP A O 1
ATOM 2355 N N . PRO A 1 300 ? 35.230 -4.693 -24.449 1.00 40.66 300 PRO A N 1
ATOM 2356 C CA . PRO A 1 300 ? 35.701 -5.931 -25.068 1.00 40.66 300 PRO A CA 1
ATOM 2357 C C . PRO A 1 300 ? 34.598 -6.975 -25.306 1.00 40.66 300 PRO A C 1
ATOM 2359 O O . PRO A 1 300 ? 34.869 -7.963 -25.984 1.00 40.66 300 PRO A O 1
ATOM 2362 N N . TYR A 1 301 ? 33.377 -6.754 -24.803 1.00 46.81 301 TYR A N 1
ATOM 2363 C CA . TYR A 1 301 ? 32.268 -7.710 -24.887 1.00 46.81 301 TYR A CA 1
ATOM 2364 C C . TYR A 1 301 ? 31.131 -7.288 -25.833 1.00 46.81 301 TYR A C 1
ATOM 2366 O O . TYR A 1 301 ? 30.234 -8.084 -26.096 1.00 46.81 301 TYR A O 1
ATOM 2374 N N . LEU A 1 302 ? 31.164 -6.071 -26.395 1.00 48.31 302 LEU A N 1
ATOM 2375 C CA . LEU A 1 302 ? 30.158 -5.633 -27.370 1.00 48.31 302 LEU A CA 1
ATOM 2376 C C . LEU A 1 302 ? 30.506 -6.116 -28.790 1.00 48.31 302 LEU A C 1
ATOM 2378 O O . LEU A 1 302 ? 31.410 -5.573 -29.432 1.00 48.31 302 LEU A O 1
ATOM 2382 N N . GLY A 1 303 ? 29.733 -7.080 -29.300 1.00 48.00 303 GLY A N 1
ATOM 2383 C CA . GLY A 1 303 ? 29.704 -7.454 -30.722 1.00 48.00 303 GLY A CA 1
ATOM 2384 C C . GLY A 1 303 ? 30.554 -8.663 -31.127 1.00 48.00 303 GLY A C 1
ATOM 2385 O O . GLY A 1 303 ? 30.783 -8.868 -32.319 1.00 48.00 303 GLY A O 1
ATOM 2386 N N . VAL A 1 304 ? 31.029 -9.475 -30.175 1.00 50.88 304 VAL A N 1
ATOM 2387 C CA . VAL A 1 304 ? 31.637 -10.779 -30.483 1.00 50.88 304 VAL A CA 1
ATOM 2388 C C . VAL A 1 304 ? 30.674 -11.876 -30.053 1.00 50.88 304 VAL A C 1
ATOM 2390 O O . VAL A 1 304 ? 30.404 -12.060 -28.873 1.00 50.88 304 VAL A O 1
ATOM 2393 N N . ALA A 1 305 ? 30.158 -12.604 -31.038 1.00 60.38 305 ALA A N 1
ATOM 2394 C CA . ALA A 1 305 ? 29.357 -13.804 -30.869 1.00 60.38 305 ALA A CA 1
ATOM 2395 C C . ALA A 1 305 ? 30.089 -14.837 -29.981 1.00 60.38 305 ALA A C 1
ATOM 2397 O O . ALA A 1 305 ? 30.912 -15.606 -30.474 1.00 60.38 305 ALA A O 1
ATOM 2398 N N . GLN A 1 306 ? 29.782 -14.867 -28.681 1.00 74.81 306 GLN A N 1
ATOM 2399 C CA . GLN A 1 306 ? 30.370 -15.800 -27.721 1.00 74.81 306 GLN A CA 1
ATOM 2400 C C . GLN A 1 306 ? 29.331 -16.216 -26.677 1.00 74.81 306 GLN A C 1
ATOM 2402 O O . GLN A 1 306 ? 28.668 -15.375 -26.080 1.00 74.81 306 GLN A O 1
ATOM 2407 N N . VAL A 1 307 ? 29.211 -17.525 -26.452 1.00 88.19 307 VAL A N 1
ATOM 2408 C CA . VAL A 1 307 ? 28.428 -18.068 -25.338 1.00 88.19 307 VAL A CA 1
ATOM 2409 C C . VAL A 1 307 ? 29.276 -17.921 -24.080 1.00 88.19 307 VAL A C 1
ATOM 2411 O O . VAL A 1 307 ? 30.340 -18.533 -23.979 1.00 88.19 307 VAL A O 1
ATOM 2414 N N . LEU A 1 308 ? 28.846 -17.065 -23.157 1.00 91.81 308 LEU A N 1
ATOM 2415 C CA . LEU A 1 308 ? 29.536 -16.867 -21.889 1.00 91.81 308 LEU A CA 1
ATOM 2416 C C . LEU A 1 308 ? 29.102 -17.945 -20.895 1.00 91.81 308 LEU A C 1
ATOM 2418 O O . LEU A 1 308 ? 27.913 -18.107 -20.633 1.00 91.81 308 LEU A O 1
ATOM 2422 N N . GLN A 1 309 ? 30.078 -18.672 -20.354 1.00 90.00 309 GLN A N 1
ATOM 2423 C CA . GLN A 1 309 ? 29.853 -19.739 -19.386 1.00 90.00 309 GLN A CA 1
ATOM 2424 C C . GLN A 1 309 ? 30.261 -19.257 -17.989 1.00 90.00 309 GLN A C 1
ATOM 2426 O O . GLN A 1 309 ? 31.417 -18.858 -17.817 1.00 90.00 309 GLN A O 1
ATOM 2431 N N . PRO A 1 310 ? 29.336 -19.240 -17.017 1.00 92.38 310 PRO A N 1
ATOM 2432 C CA . PRO A 1 310 ? 29.662 -18.940 -15.634 1.00 92.38 310 PRO A CA 1
ATOM 2433 C C . PRO A 1 310 ? 30.523 -20.060 -15.041 1.00 92.38 310 PRO A C 1
ATOM 2435 O O . PRO A 1 310 ? 30.431 -21.219 -15.444 1.00 92.38 310 PRO A O 1
ATOM 2438 N N . VAL A 1 311 ? 31.375 -19.693 -14.090 1.00 91.81 311 VAL A N 1
ATOM 2439 C CA . VAL A 1 311 ? 32.274 -20.601 -13.370 1.00 91.81 311 VAL A CA 1
ATOM 2440 C C . VAL A 1 311 ? 32.140 -20.332 -11.873 1.00 91.81 311 VAL A C 1
ATOM 2442 O O . VAL A 1 311 ? 32.054 -19.175 -11.464 1.00 91.81 311 VAL A O 1
ATOM 2445 N N . ALA A 1 312 ? 32.128 -21.392 -11.066 1.00 90.19 312 ALA A N 1
ATOM 2446 C CA . ALA A 1 312 ? 32.307 -21.326 -9.620 1.00 90.19 312 ALA A CA 1
ATOM 2447 C C . ALA A 1 312 ? 33.803 -21.499 -9.289 1.00 90.19 312 ALA A C 1
ATOM 2449 O O . ALA A 1 312 ? 34.308 -22.615 -9.159 1.00 90.19 312 ALA A O 1
ATOM 2450 N N . GLU A 1 313 ? 34.553 -20.394 -9.249 1.00 89.31 313 GLU A N 1
ATOM 2451 C CA . GLU A 1 313 ? 36.008 -20.409 -9.002 1.00 89.31 313 GLU A CA 1
ATOM 2452 C C . GLU A 1 313 ? 36.370 -20.859 -7.570 1.00 89.31 313 GLU A C 1
ATOM 2454 O O . GLU A 1 313 ? 37.499 -21.281 -7.307 1.00 89.31 313 GLU A O 1
ATOM 2459 N N . GLY A 1 314 ? 35.430 -20.770 -6.625 1.00 91.12 314 GLY A N 1
ATOM 2460 C CA . GLY A 1 314 ? 35.570 -21.226 -5.242 1.00 91.12 314 GLY A CA 1
ATOM 2461 C C . GLY A 1 314 ? 36.552 -20.410 -4.398 1.00 91.12 314 GLY A C 1
ATOM 2462 O O . GLY A 1 314 ? 36.992 -20.869 -3.343 1.00 91.12 314 GLY A O 1
ATOM 2463 N N . THR A 1 315 ? 36.943 -19.220 -4.861 1.00 93.44 315 THR A N 1
ATOM 2464 C CA . THR A 1 315 ? 37.913 -18.352 -4.174 1.00 93.44 315 THR A CA 1
ATOM 2465 C C . THR A 1 315 ? 37.298 -17.523 -3.049 1.00 93.44 315 THR A C 1
ATOM 2467 O O . THR A 1 315 ? 38.003 -17.212 -2.088 1.00 93.44 315 THR A O 1
ATOM 2470 N N . ASP A 1 316 ? 36.005 -17.206 -3.145 1.00 95.00 316 ASP A N 1
ATOM 2471 C CA . ASP A 1 316 ? 35.216 -16.540 -2.112 1.00 95.00 316 ASP A CA 1
ATOM 2472 C C . ASP A 1 316 ? 33.798 -17.128 -2.087 1.00 95.00 316 ASP A C 1
ATOM 2474 O O . ASP A 1 316 ? 33.085 -17.112 -3.092 1.00 95.00 316 ASP A O 1
ATOM 2478 N N . VAL A 1 317 ? 33.413 -17.721 -0.955 1.00 96.81 317 VAL A N 1
ATOM 2479 C CA . VAL A 1 317 ? 32.195 -18.530 -0.827 1.00 96.81 317 VAL A CA 1
ATOM 2480 C C . VAL A 1 317 ? 31.531 -18.250 0.515 1.00 96.81 317 VAL A C 1
ATOM 2482 O O . VAL A 1 317 ? 32.146 -18.408 1.571 1.00 96.81 317 VAL A O 1
ATOM 2485 N N . LEU A 1 318 ? 30.248 -17.897 0.469 1.00 95.81 318 LEU A N 1
ATOM 2486 C CA . LEU A 1 318 ? 29.386 -17.766 1.639 1.00 95.81 318 LEU A CA 1
ATOM 2487 C C . LEU A 1 318 ? 28.624 -19.079 1.821 1.00 95.81 318 LEU A C 1
ATOM 2489 O O . LEU A 1 318 ? 27.842 -19.463 0.956 1.00 95.81 318 LEU A O 1
ATOM 2493 N N . SER A 1 319 ? 28.845 -19.793 2.922 1.00 95.00 319 SER A N 1
ATOM 2494 C CA . SER A 1 319 ? 28.248 -21.119 3.129 1.00 95.00 319 SER A CA 1
ATOM 2495 C C . SER A 1 319 ? 27.754 -21.312 4.554 1.00 95.00 319 SER A C 1
ATOM 2497 O O . SER A 1 319 ? 28.432 -20.904 5.495 1.00 95.00 319 SER A O 1
ATOM 2499 N N . GLU A 1 320 ? 26.639 -22.017 4.708 1.00 94.50 320 GLU A N 1
ATOM 2500 C CA . GLU A 1 320 ? 26.129 -22.482 5.999 1.00 94.50 320 GLU A CA 1
ATOM 2501 C C . GLU A 1 320 ? 25.390 -23.810 5.801 1.00 94.50 320 GLU A C 1
ATOM 2503 O O . GLU A 1 320 ? 24.585 -23.962 4.878 1.00 94.50 320 GLU A O 1
ATOM 2508 N N . GLY A 1 321 ? 25.669 -24.793 6.659 1.00 89.88 321 GLY A N 1
ATOM 2509 C CA . GLY A 1 321 ? 25.123 -26.144 6.514 1.00 89.88 321 GLY A CA 1
ATOM 2510 C C . GLY A 1 321 ? 25.409 -26.761 5.137 1.00 89.88 321 GLY A C 1
ATOM 2511 O O . GLY A 1 321 ? 26.564 -26.929 4.751 1.00 89.88 321 GLY A O 1
ATOM 2512 N N . ALA A 1 322 ? 24.344 -27.132 4.422 1.00 92.25 322 ALA A N 1
ATOM 2513 C CA . ALA A 1 322 ? 24.413 -27.743 3.095 1.00 92.25 322 ALA A CA 1
ATOM 2514 C C . ALA A 1 322 ? 24.314 -26.733 1.934 1.00 92.25 322 ALA A C 1
ATOM 2516 O O . ALA A 1 322 ? 24.317 -27.136 0.770 1.00 92.25 322 ALA A O 1
ATOM 2517 N N . PHE A 1 323 ? 24.215 -25.439 2.243 1.00 96.62 323 PHE A N 1
ATOM 2518 C CA . PHE A 1 323 ? 24.124 -24.357 1.271 1.00 96.62 323 PHE A CA 1
ATOM 2519 C C . PHE A 1 323 ? 25.476 -23.663 1.075 1.00 96.62 323 PHE A C 1
ATOM 2521 O O . PHE A 1 323 ? 26.175 -23.364 2.047 1.00 96.62 323 PHE A O 1
ATOM 2528 N N . ALA A 1 324 ? 25.801 -23.336 -0.175 1.00 97.06 324 ALA A N 1
ATOM 2529 C CA . ALA A 1 324 ? 26.926 -22.487 -0.541 1.00 97.06 324 ALA A CA 1
ATOM 2530 C C . ALA A 1 324 ? 26.534 -21.499 -1.650 1.00 97.06 324 ALA A C 1
ATOM 2532 O O . ALA A 1 324 ? 25.802 -21.848 -2.574 1.00 97.06 324 ALA A O 1
ATOM 2533 N N . LEU A 1 325 ? 27.063 -20.280 -1.570 1.00 97.94 325 LEU A N 1
ATOM 2534 C CA . LEU A 1 325 ? 27.001 -19.259 -2.606 1.00 97.94 325 LEU A CA 1
ATOM 2535 C C . LEU A 1 325 ? 28.419 -18.798 -2.943 1.00 97.94 325 LEU A C 1
ATOM 2537 O O . LEU A 1 325 ? 29.065 -18.121 -2.142 1.00 97.94 325 LEU A O 1
ATOM 2541 N N . ASP A 1 326 ? 28.893 -19.151 -4.129 1.00 97.94 326 ASP A N 1
ATOM 2542 C CA . ASP A 1 326 ? 30.147 -18.660 -4.684 1.00 97.94 326 ASP A CA 1
ATOM 2543 C C . ASP A 1 326 ? 29.972 -17.220 -5.184 1.00 97.94 326 ASP A C 1
ATOM 2545 O O . ASP A 1 326 ? 29.158 -16.939 -6.073 1.00 97.94 326 ASP A O 1
ATOM 2549 N N . ILE A 1 327 ? 30.737 -16.307 -4.584 1.00 97.25 327 ILE A N 1
ATOM 2550 C CA . ILE A 1 327 ? 30.757 -14.872 -4.888 1.00 97.25 327 ILE A CA 1
ATOM 2551 C C . ILE A 1 327 ? 32.082 -14.433 -5.538 1.00 97.25 327 ILE A C 1
ATOM 2553 O O . ILE A 1 327 ? 32.327 -13.235 -5.707 1.00 97.25 327 ILE A O 1
ATOM 2557 N N . SER A 1 328 ? 32.921 -15.388 -5.952 1.00 95.94 328 SER A N 1
ATOM 2558 C CA . SER A 1 328 ? 34.238 -15.142 -6.560 1.00 95.94 328 SER A CA 1
ATOM 2559 C C . SER A 1 328 ? 34.169 -14.262 -7.808 1.00 95.94 328 SER A C 1
ATOM 2561 O O . SER A 1 328 ? 35.065 -13.460 -8.058 1.00 95.94 328 SER A O 1
ATOM 2563 N N . ASP A 1 329 ? 33.093 -14.405 -8.584 1.00 95.44 329 ASP A N 1
ATOM 2564 C CA . ASP A 1 329 ? 32.906 -13.777 -9.893 1.00 95.44 329 ASP A CA 1
ATOM 2565 C C . ASP A 1 329 ? 31.841 -12.668 -9.890 1.00 95.44 329 ASP A C 1
ATOM 2567 O O . ASP A 1 329 ? 31.274 -12.314 -10.925 1.00 95.44 329 ASP A O 1
ATOM 2571 N N . THR A 1 330 ? 31.602 -12.045 -8.734 1.00 96.56 330 THR A N 1
ATOM 2572 C CA . THR A 1 330 ? 30.650 -10.926 -8.611 1.00 96.56 330 THR A CA 1
ATOM 2573 C C . THR A 1 330 ? 30.933 -9.780 -9.589 1.00 96.56 330 THR A C 1
ATOM 2575 O O . THR A 1 330 ? 29.988 -9.157 -10.072 1.00 96.56 330 THR A O 1
ATOM 2578 N N . SER A 1 331 ? 32.194 -9.526 -9.970 1.00 95.06 331 SER A N 1
ATOM 2579 C CA . SER A 1 331 ? 32.548 -8.514 -10.985 1.00 95.06 331 SER A CA 1
ATOM 2580 C C . SER A 1 331 ? 32.035 -8.852 -12.390 1.00 95.06 331 SER A C 1
ATOM 2582 O O . SER A 1 331 ? 31.818 -7.950 -13.204 1.00 95.06 331 SER A O 1
ATOM 2584 N N . LYS A 1 332 ? 31.790 -10.135 -12.674 1.00 95.06 332 LYS A N 1
ATOM 2585 C CA . LYS A 1 332 ? 31.177 -10.620 -13.916 1.00 95.06 332 LYS A CA 1
ATOM 2586 C C . LYS A 1 332 ? 29.648 -10.608 -13.864 1.00 95.06 332 LYS A C 1
ATOM 2588 O O . LYS A 1 332 ? 29.011 -10.943 -14.857 1.00 95.06 332 LYS A O 1
ATOM 2593 N N . GLY A 1 333 ? 29.043 -10.196 -12.750 1.00 95.50 333 GLY A N 1
ATOM 2594 C CA . GLY A 1 333 ? 27.602 -9.967 -12.665 1.00 95.50 333 GLY A CA 1
ATOM 2595 C C . GLY A 1 333 ? 26.747 -11.177 -12.313 1.00 95.50 333 GLY A C 1
ATOM 2596 O O . GLY A 1 333 ? 25.535 -11.126 -12.523 1.00 95.50 333 GLY A O 1
ATOM 2597 N N . TYR A 1 334 ? 27.339 -12.234 -11.760 1.00 97.25 334 TYR A N 1
ATOM 2598 C CA . TYR A 1 334 ? 26.609 -13.391 -11.249 1.00 97.25 334 TYR A CA 1
ATOM 2599 C C . TYR A 1 334 ? 27.240 -13.936 -9.962 1.00 97.25 334 TYR A C 1
ATOM 2601 O O . TYR A 1 334 ? 28.373 -13.606 -9.612 1.00 97.25 334 TYR A O 1
ATOM 2609 N N . THR A 1 335 ? 26.488 -14.788 -9.275 1.00 98.12 335 THR A N 1
ATOM 2610 C CA . THR A 1 335 ? 26.951 -15.698 -8.221 1.00 98.12 335 THR A CA 1
ATOM 2611 C C . THR A 1 335 ? 26.498 -17.118 -8.556 1.00 98.12 335 THR A C 1
ATOM 2613 O O . THR A 1 335 ? 25.603 -17.301 -9.386 1.00 98.12 335 THR A O 1
ATOM 2616 N N . VAL A 1 336 ? 27.116 -18.133 -7.950 1.00 98.00 336 VAL A N 1
ATOM 2617 C CA . VAL A 1 336 ? 26.744 -19.539 -8.182 1.00 98.00 336 VAL A CA 1
ATOM 2618 C C . VAL A 1 336 ? 26.325 -20.175 -6.866 1.00 98.00 336 VAL A C 1
ATOM 2620 O O . VAL A 1 336 ? 27.121 -20.290 -5.940 1.00 98.00 336 VAL A O 1
ATOM 2623 N N . ALA A 1 337 ? 25.056 -20.548 -6.762 1.00 97.25 337 ALA A N 1
ATOM 2624 C CA . ALA A 1 337 ? 24.504 -21.235 -5.607 1.00 97.25 337 ALA A CA 1
ATOM 2625 C C . ALA A 1 337 ? 24.586 -22.751 -5.795 1.00 97.25 337 ALA A C 1
ATOM 2627 O O . ALA A 1 337 ? 24.347 -23.254 -6.887 1.00 97.25 337 ALA A O 1
ATOM 2628 N N . ALA A 1 338 ? 24.855 -23.475 -4.719 1.00 96.12 338 ALA A N 1
ATOM 2629 C CA . ALA A 1 338 ? 24.732 -24.923 -4.668 1.00 96.12 338 ALA A CA 1
ATOM 2630 C C . ALA A 1 338 ? 24.072 -25.327 -3.348 1.00 96.12 338 ALA A C 1
ATOM 2632 O O . ALA A 1 338 ? 24.372 -24.768 -2.286 1.00 96.12 338 ALA A O 1
ATOM 2633 N N . TYR A 1 339 ? 23.182 -26.311 -3.410 1.00 95.44 339 TYR A N 1
ATOM 2634 C CA . TYR A 1 339 ? 22.536 -26.884 -2.238 1.00 95.44 339 TYR A CA 1
ATOM 2635 C C . TYR A 1 339 ? 22.661 -28.405 -2.278 1.00 95.44 339 TYR A C 1
ATOM 2637 O O . TYR A 1 339 ? 22.268 -29.030 -3.249 1.00 95.44 339 TYR A O 1
ATOM 2645 N N . ASN A 1 340 ? 23.224 -28.992 -1.222 1.00 92.62 340 ASN A N 1
ATOM 2646 C CA . ASN A 1 340 ? 23.434 -30.440 -1.097 1.00 92.62 340 ASN A CA 1
ATOM 2647 C C . ASN A 1 340 ? 22.732 -31.002 0.153 1.00 92.62 340 ASN A C 1
ATOM 2649 O O . ASN A 1 340 ? 23.279 -31.866 0.844 1.00 92.62 340 ASN A O 1
ATOM 2653 N N . GLY A 1 341 ? 21.603 -30.405 0.546 1.00 89.00 341 GLY A N 1
ATOM 2654 C CA . GLY A 1 341 ? 20.868 -30.783 1.753 1.00 89.00 341 GLY A CA 1
ATOM 2655 C C . GLY A 1 341 ? 19.688 -31.701 1.456 1.00 89.00 341 GLY A C 1
ATOM 2656 O O . GLY A 1 341 ? 19.276 -31.847 0.315 1.00 89.00 341 GLY A O 1
ATOM 2657 N N . GLU A 1 342 ? 19.138 -32.313 2.505 1.00 87.12 342 GLU A N 1
ATOM 2658 C CA . GLU A 1 342 ? 18.057 -33.308 2.392 1.00 87.12 342 GLU A CA 1
ATOM 2659 C C . GLU A 1 342 ? 16.650 -32.683 2.302 1.00 87.12 342 GLU A C 1
ATOM 2661 O O . GLU A 1 342 ? 15.659 -33.408 2.192 1.00 87.12 342 GLU A O 1
ATOM 2666 N N . MET A 1 343 ? 16.535 -31.354 2.412 1.00 88.62 343 MET A N 1
ATOM 2667 C CA . MET A 1 343 ? 15.242 -30.668 2.393 1.00 88.62 343 MET A CA 1
ATOM 2668 C C . MET A 1 343 ? 14.789 -30.374 0.961 1.00 88.62 343 MET A C 1
ATOM 2670 O O . MET A 1 343 ? 15.601 -30.304 0.046 1.00 88.62 343 MET A O 1
ATOM 2674 N N . GLU A 1 344 ? 13.483 -30.160 0.770 1.00 86.50 344 GLU A N 1
ATOM 2675 C CA . GLU A 1 344 ? 12.877 -30.020 -0.565 1.00 86.50 344 GLU A CA 1
ATOM 2676 C C . GLU A 1 344 ? 13.531 -28.912 -1.406 1.00 86.50 344 GLU A C 1
ATOM 2678 O O . GLU A 1 344 ? 13.778 -29.100 -2.593 1.00 86.50 344 GLU A O 1
ATOM 2683 N N . LYS A 1 345 ? 13.793 -27.750 -0.795 1.00 89.69 345 LYS A N 1
ATOM 2684 C CA . LYS A 1 345 ? 14.401 -26.586 -1.453 1.00 89.69 345 LYS A CA 1
ATOM 2685 C C . LYS A 1 345 ? 14.919 -25.559 -0.456 1.00 89.69 345 LYS A C 1
ATOM 2687 O O . LYS A 1 345 ? 14.437 -25.462 0.676 1.00 89.69 345 LYS A O 1
ATOM 2692 N N . VAL A 1 346 ? 15.818 -24.703 -0.924 1.00 94.00 346 VAL A N 1
ATOM 2693 C CA . VAL A 1 346 ? 16.204 -23.455 -0.258 1.00 94.00 346 VAL A CA 1
ATOM 2694 C C . VAL A 1 346 ? 15.648 -22.250 -1.007 1.00 94.00 346 VAL A C 1
ATOM 2696 O O . VAL A 1 346 ? 15.641 -22.208 -2.231 1.00 94.00 346 VAL A O 1
ATOM 2699 N N . ASN A 1 347 ? 15.176 -21.254 -0.263 1.00 94.75 347 ASN A N 1
ATOM 2700 C CA . ASN A 1 347 ? 14.769 -19.945 -0.756 1.00 94.75 347 ASN A CA 1
ATOM 2701 C C . ASN A 1 347 ? 15.898 -18.945 -0.498 1.00 94.75 347 ASN A C 1
ATOM 2703 O O . ASN A 1 347 ? 16.137 -18.547 0.643 1.00 94.75 347 ASN A O 1
ATOM 2707 N N . ILE A 1 348 ? 16.570 -18.540 -1.565 1.00 96.50 348 ILE A N 1
ATOM 2708 C CA . ILE A 1 348 ? 17.646 -17.558 -1.567 1.00 96.50 348 ILE A CA 1
ATOM 2709 C C . ILE A 1 348 ? 17.041 -16.201 -1.917 1.00 96.50 348 ILE A C 1
ATOM 2711 O O . ILE A 1 348 ? 16.433 -16.035 -2.974 1.00 96.50 348 ILE A O 1
ATOM 2715 N N . GLN A 1 349 ? 17.222 -15.214 -1.048 1.00 96.69 349 GLN A N 1
ATOM 2716 C CA . GLN A 1 349 ? 16.779 -13.842 -1.256 1.00 96.69 349 GLN A CA 1
ATOM 2717 C C . GLN A 1 349 ? 18.000 -12.931 -1.350 1.00 96.69 349 GLN A C 1
ATOM 2719 O O . GLN A 1 349 ? 18.710 -12.718 -0.370 1.00 96.69 349 GLN A O 1
ATOM 2724 N N . LEU A 1 350 ? 18.236 -12.390 -2.543 1.00 95.81 350 LEU A N 1
ATOM 2725 C CA . LEU A 1 350 ? 19.256 -11.379 -2.792 1.00 95.81 350 LEU A CA 1
ATOM 2726 C C . LEU A 1 350 ? 18.583 -10.012 -2.844 1.00 95.81 350 LEU A C 1
ATOM 2728 O O . LEU A 1 350 ? 17.822 -9.729 -3.765 1.00 95.81 350 LEU A O 1
ATOM 2732 N N . THR A 1 351 ? 18.851 -9.158 -1.863 1.00 94.75 351 THR A N 1
ATOM 2733 C CA . THR A 1 351 ? 18.409 -7.762 -1.894 1.00 94.75 351 THR A CA 1
ATOM 2734 C C . THR A 1 351 ? 19.491 -6.919 -2.546 1.00 94.75 351 THR A C 1
ATOM 2736 O O . THR A 1 351 ? 20.578 -6.781 -1.983 1.00 94.75 351 THR A O 1
ATOM 2739 N N . GLY A 1 352 ? 19.199 -6.380 -3.729 1.00 89.12 352 GLY A N 1
ATOM 2740 C CA . GLY A 1 352 ? 20.131 -5.538 -4.471 1.00 89.12 352 GLY A CA 1
ATOM 2741 C C . GLY A 1 352 ? 20.276 -4.127 -3.885 1.00 89.12 352 GLY A C 1
ATOM 2742 O O . GLY A 1 352 ? 19.493 -3.710 -3.024 1.00 89.12 352 GLY A O 1
ATOM 2743 N N . PRO A 1 353 ? 21.251 -3.341 -4.374 1.00 84.62 353 PRO A N 1
ATOM 2744 C CA . PRO A 1 353 ? 21.440 -1.940 -3.981 1.00 84.62 353 PRO A CA 1
ATOM 2745 C C . PRO A 1 353 ? 20.284 -1.025 -4.433 1.00 84.62 353 PRO A C 1
ATOM 2747 O O . PRO A 1 353 ? 20.131 0.087 -3.923 1.00 84.62 353 PRO A O 1
ATOM 2750 N N . ASP A 1 354 ? 19.455 -1.504 -5.359 1.00 80.88 354 ASP A N 1
ATOM 2751 C CA . ASP A 1 354 ? 18.166 -0.937 -5.766 1.00 80.88 354 ASP A CA 1
ATOM 2752 C C . ASP A 1 354 ? 17.051 -1.133 -4.713 1.00 80.88 354 ASP A C 1
ATOM 2754 O O . ASP A 1 354 ? 15.998 -0.498 -4.797 1.00 80.88 354 ASP A O 1
ATOM 2758 N N . GLY A 1 355 ? 17.284 -1.970 -3.695 1.00 79.75 355 GLY A N 1
ATOM 2759 C CA . GLY A 1 355 ? 16.320 -2.331 -2.657 1.00 79.75 355 GLY A CA 1
ATOM 2760 C C . GLY A 1 355 ? 15.307 -3.396 -3.088 1.00 79.75 355 GLY A C 1
ATOM 2761 O O . GLY A 1 355 ? 14.355 -3.652 -2.346 1.00 79.75 355 GLY A O 1
ATOM 2762 N N . ILE A 1 356 ? 15.483 -4.006 -4.265 1.00 83.56 356 ILE A N 1
ATOM 2763 C CA . ILE A 1 356 ? 14.616 -5.073 -4.775 1.00 83.56 356 ILE A CA 1
ATOM 2764 C C . ILE A 1 356 ? 15.090 -6.414 -4.215 1.00 83.56 356 ILE A C 1
ATOM 2766 O O . ILE A 1 356 ? 16.282 -6.708 -4.204 1.00 83.56 356 ILE A O 1
ATOM 2770 N N . VAL A 1 357 ? 14.140 -7.237 -3.760 1.00 88.88 357 VAL A N 1
ATOM 2771 C CA . VAL A 1 357 ? 14.407 -8.586 -3.246 1.00 88.88 357 VAL A CA 1
ATOM 2772 C C . VAL A 1 357 ? 14.201 -9.613 -4.357 1.00 88.88 357 VAL A C 1
ATOM 2774 O O . VAL A 1 357 ? 13.068 -9.950 -4.710 1.00 88.88 357 VAL A O 1
ATOM 2777 N N . TYR A 1 358 ? 15.301 -10.134 -4.885 1.00 91.25 358 TYR A N 1
ATOM 2778 C CA . TYR A 1 358 ? 15.341 -11.177 -5.900 1.00 91.25 358 TYR A CA 1
ATOM 2779 C C . TYR A 1 358 ? 15.313 -12.553 -5.232 1.00 91.25 358 TYR A C 1
ATOM 2781 O O . TYR A 1 358 ? 16.259 -12.937 -4.549 1.00 91.25 358 TYR A O 1
ATOM 2789 N N . LYS A 1 359 ? 14.222 -13.298 -5.432 1.00 92.31 359 LYS A N 1
ATOM 2790 C CA . LYS A 1 359 ? 14.048 -14.644 -4.863 1.00 92.31 359 LYS A CA 1
ATOM 2791 C C . LYS A 1 359 ? 14.454 -15.727 -5.855 1.00 92.31 359 LYS A C 1
ATOM 2793 O O . LYS A 1 359 ? 14.139 -15.600 -7.041 1.00 92.31 359 LYS A O 1
ATOM 2798 N N . TYR A 1 360 ? 15.108 -16.770 -5.367 1.00 94.31 360 TYR A N 1
ATOM 2799 C CA . TYR A 1 360 ? 15.516 -17.945 -6.129 1.00 94.31 360 TYR A CA 1
ATOM 2800 C C . TYR A 1 360 ? 15.267 -19.185 -5.278 1.00 94.31 360 TYR A C 1
ATOM 2802 O O . TYR A 1 360 ? 15.545 -19.173 -4.080 1.00 94.31 360 TYR A O 1
ATOM 2810 N N . PHE A 1 361 ? 14.726 -20.233 -5.886 1.00 93.31 361 PHE A N 1
ATOM 2811 C CA . PHE A 1 361 ? 14.516 -21.512 -5.217 1.00 93.31 361 PHE A CA 1
ATOM 2812 C C . PHE A 1 361 ? 15.490 -22.517 -5.809 1.00 93.31 361 PHE A C 1
ATOM 2814 O O . PHE A 1 361 ? 15.531 -22.638 -7.026 1.00 93.31 361 PHE A O 1
ATOM 2821 N N . VAL A 1 362 ? 16.287 -23.176 -4.973 1.00 93.50 362 VAL A N 1
ATOM 2822 C CA . VAL A 1 362 ? 17.303 -24.145 -5.414 1.00 93.50 362 VAL A CA 1
ATOM 2823 C C . VAL A 1 362 ? 17.096 -25.451 -4.661 1.00 93.50 362 VAL A C 1
ATOM 2825 O O . VAL A 1 362 ? 16.840 -25.443 -3.455 1.00 93.50 362 VAL A O 1
ATOM 2828 N N . THR A 1 363 ? 17.186 -26.560 -5.377 1.00 92.12 363 THR A N 1
ATOM 2829 C CA . THR A 1 363 ? 17.072 -27.934 -4.881 1.00 92.12 363 THR A CA 1
ATOM 2830 C C . THR A 1 363 ? 18.412 -28.662 -5.014 1.00 92.12 363 THR A C 1
ATOM 2832 O O . THR A 1 363 ? 19.351 -28.143 -5.616 1.00 92.12 363 THR A O 1
ATOM 2835 N N . GLU A 1 364 ? 18.517 -29.871 -4.454 1.00 91.50 364 GLU A N 1
ATOM 2836 C CA . GLU A 1 364 ? 19.687 -30.737 -4.678 1.00 91.50 364 GLU A CA 1
ATOM 2837 C C . GLU A 1 364 ? 19.834 -31.128 -6.161 1.00 91.50 364 GLU A C 1
ATOM 2839 O O . GLU A 1 364 ? 20.947 -31.223 -6.678 1.00 91.50 364 GLU A O 1
ATOM 2844 N N . GLU A 1 365 ? 18.715 -31.320 -6.866 1.00 88.81 365 GLU A N 1
ATOM 2845 C CA . GLU A 1 365 ? 18.701 -31.771 -8.263 1.00 88.81 365 GLU A CA 1
ATOM 2846 C C . GLU A 1 365 ? 19.196 -30.698 -9.244 1.00 88.81 365 GLU A C 1
ATOM 2848 O O . GLU A 1 365 ? 19.730 -31.040 -10.300 1.00 88.81 365 GLU A O 1
ATOM 2853 N N . ASP A 1 366 ? 19.077 -29.418 -8.879 1.00 88.06 366 ASP A N 1
ATOM 2854 C CA . ASP A 1 366 ? 19.518 -28.294 -9.715 1.00 88.06 366 ASP A CA 1
ATOM 2855 C C . ASP A 1 366 ? 21.051 -28.200 -9.824 1.00 88.06 366 ASP A C 1
ATOM 2857 O O . ASP A 1 366 ? 21.576 -27.606 -10.767 1.00 88.06 366 ASP A O 1
ATOM 2861 N N . GLY A 1 367 ? 21.791 -28.775 -8.868 1.00 90.56 367 GLY A N 1
ATOM 2862 C CA . GLY A 1 367 ? 23.247 -28.660 -8.805 1.00 90.56 367 GLY A CA 1
ATOM 2863 C C . GLY A 1 367 ? 23.720 -27.207 -8.652 1.00 90.56 367 GLY A C 1
ATOM 2864 O O . GLY A 1 367 ? 23.259 -26.474 -7.775 1.00 90.56 367 GLY A O 1
ATOM 2865 N N . GLU A 1 368 ? 24.681 -26.789 -9.481 1.00 93.94 368 GLU A N 1
ATOM 2866 C CA . GLU A 1 368 ? 25.166 -25.404 -9.510 1.00 93.94 368 GLU A CA 1
ATOM 2867 C C . GLU A 1 368 ? 24.182 -24.496 -10.259 1.00 93.94 368 GLU A C 1
ATOM 2869 O O . GLU A 1 368 ? 24.007 -24.594 -11.472 1.00 93.94 368 GLU A O 1
ATOM 2874 N N . THR A 1 369 ? 23.565 -23.565 -9.534 1.00 95.69 369 THR A N 1
ATOM 2875 C CA . THR A 1 369 ? 22.571 -22.628 -10.060 1.00 95.69 369 THR A CA 1
ATOM 2876 C C . THR A 1 369 ? 23.124 -21.211 -10.106 1.00 95.69 369 THR A C 1
ATOM 2878 O O . THR A 1 369 ? 23.516 -20.634 -9.093 1.00 95.69 369 THR A O 1
ATOM 2881 N N . VAL A 1 370 ? 23.102 -20.601 -11.286 1.00 97.06 370 VAL A N 1
ATOM 2882 C CA . VAL A 1 370 ? 23.649 -19.258 -11.506 1.00 97.06 370 VAL A CA 1
ATOM 2883 C C . VAL A 1 370 ? 22.592 -18.199 -11.199 1.00 97.06 370 VAL A C 1
ATOM 2885 O O . VAL A 1 370 ? 21.504 -18.200 -11.787 1.00 97.06 370 VAL A O 1
ATOM 2888 N N . LEU A 1 371 ? 22.920 -17.273 -10.297 1.00 97.06 371 LEU A N 1
ATOM 2889 C CA . LEU A 1 371 ? 22.049 -16.182 -9.863 1.00 97.06 371 LEU A CA 1
ATOM 2890 C C . LEU A 1 371 ? 22.606 -14.842 -10.376 1.00 97.06 371 LEU A C 1
ATOM 2892 O O . LEU A 1 371 ? 23.745 -14.492 -10.064 1.00 97.06 371 LEU A O 1
ATOM 2896 N N . PRO A 1 372 ? 21.843 -14.063 -11.158 1.00 96.56 372 PRO A N 1
ATOM 2897 C CA . PRO A 1 372 ? 22.332 -12.818 -11.728 1.00 96.56 372 PRO A CA 1
ATOM 2898 C C . PRO A 1 372 ? 22.280 -11.677 -10.700 1.00 96.56 372 PRO A C 1
ATOM 2900 O O . PRO A 1 372 ? 21.349 -11.568 -9.897 1.00 96.56 372 PRO A O 1
ATOM 2903 N N . LEU A 1 373 ? 23.261 -10.776 -10.772 1.00 96.06 373 LEU A N 1
ATOM 2904 C CA . LEU A 1 373 ? 23.361 -9.566 -9.947 1.00 96.06 373 LEU A CA 1
ATOM 2905 C C . LEU A 1 373 ? 22.771 -8.366 -10.701 1.00 96.06 373 LEU A C 1
ATOM 2907 O O . LEU A 1 373 ? 23.467 -7.423 -11.083 1.00 96.06 373 LEU A O 1
ATOM 2911 N N . THR A 1 374 ? 21.466 -8.428 -10.970 1.00 92.31 374 THR A N 1
ATOM 2912 C CA . THR A 1 374 ? 20.761 -7.475 -11.848 1.00 92.31 374 THR A CA 1
ATOM 2913 C C . THR A 1 374 ? 20.583 -6.078 -11.251 1.00 92.31 374 THR A C 1
ATOM 2915 O O . THR A 1 374 ? 20.365 -5.128 -12.003 1.00 92.31 374 THR A O 1
ATOM 2918 N N . GLY A 1 375 ? 20.750 -5.922 -9.933 1.00 87.25 375 GLY A N 1
ATOM 2919 C CA . GLY A 1 375 ? 20.710 -4.630 -9.237 1.00 87.25 375 GLY A CA 1
ATOM 2920 C C . GLY A 1 375 ? 21.925 -3.724 -9.498 1.00 87.25 375 GLY A C 1
ATOM 2921 O O . GLY A 1 375 ? 21.920 -2.568 -9.081 1.00 87.25 375 GLY A O 1
ATOM 2922 N N . GLY A 1 376 ? 22.958 -4.211 -10.198 1.00 92.06 376 GLY A N 1
ATOM 2923 C CA . GLY A 1 376 ? 24.160 -3.440 -10.529 1.00 92.06 376 GLY A CA 1
ATOM 2924 C C . GLY A 1 376 ? 25.163 -3.321 -9.377 1.00 92.06 376 GLY A C 1
ATOM 2925 O O . GLY A 1 376 ? 25.191 -4.166 -8.484 1.00 92.06 376 GLY A O 1
ATOM 2926 N N . ASP A 1 377 ? 25.997 -2.277 -9.418 1.00 93.12 377 ASP A N 1
ATOM 2927 C CA . ASP A 1 377 ? 27.043 -2.008 -8.420 1.00 93.12 377 ASP A CA 1
ATOM 2928 C C . ASP A 1 377 ? 26.466 -1.641 -7.046 1.00 93.12 377 ASP A C 1
ATOM 2930 O O . ASP A 1 377 ? 25.580 -0.788 -6.934 1.00 93.12 377 ASP A O 1
ATOM 2934 N N . GLY A 1 378 ? 27.055 -2.186 -5.982 1.00 92.31 378 GLY A N 1
ATOM 2935 C CA . GLY A 1 378 ? 26.745 -1.816 -4.604 1.00 92.31 378 GLY A CA 1
ATOM 2936 C C . GLY A 1 378 ? 26.712 -2.998 -3.642 1.00 92.31 378 GLY A C 1
ATOM 2937 O O . GLY A 1 378 ? 27.190 -4.087 -3.942 1.00 92.31 378 GLY A O 1
ATOM 2938 N N . MET A 1 379 ? 26.157 -2.761 -2.454 1.00 94.81 379 MET A N 1
ATOM 2939 C CA . MET A 1 379 ? 26.003 -3.793 -1.430 1.00 94.81 379 MET A CA 1
ATOM 2940 C C . MET A 1 379 ? 24.776 -4.654 -1.712 1.00 94.81 379 MET A C 1
ATOM 2942 O O . MET A 1 379 ? 23.678 -4.119 -1.867 1.00 94.81 379 MET A O 1
ATOM 2946 N N . TYR A 1 380 ? 24.966 -5.968 -1.691 1.00 96.25 380 TYR A N 1
ATOM 2947 C CA . TYR A 1 380 ? 23.900 -6.960 -1.706 1.00 96.25 380 TYR A CA 1
ATOM 2948 C C . TYR A 1 380 ? 23.734 -7.545 -0.311 1.00 96.25 380 TYR A C 1
ATOM 2950 O O . TYR A 1 380 ? 24.723 -7.821 0.371 1.00 96.25 380 TYR A O 1
ATOM 2958 N N . ALA A 1 381 ? 22.485 -7.746 0.103 1.00 95.81 381 ALA A N 1
ATOM 2959 C CA . ALA A 1 381 ? 22.161 -8.550 1.275 1.00 95.81 381 ALA A CA 1
ATOM 2960 C C . ALA A 1 381 ? 21.651 -9.923 0.834 1.00 95.81 381 ALA A C 1
ATOM 2962 O O . ALA A 1 381 ? 20.798 -10.016 -0.048 1.00 95.81 381 ALA A O 1
ATOM 2963 N N . LEU A 1 382 ? 22.181 -10.970 1.450 1.00 97.44 382 LEU A N 1
ATOM 2964 C CA . LEU A 1 382 ? 21.835 -12.363 1.224 1.00 97.44 382 LEU A CA 1
ATOM 2965 C C . LEU A 1 382 ? 21.056 -12.874 2.432 1.00 97.44 382 LEU A C 1
ATOM 2967 O O . LEU A 1 382 ? 21.586 -12.890 3.538 1.00 97.44 382 LEU A O 1
ATOM 2971 N N . GLU A 1 383 ? 19.837 -13.352 2.215 1.00 96.50 383 GLU A N 1
ATOM 2972 C CA . GLU A 1 383 ? 19.070 -14.098 3.210 1.00 96.50 383 GLU A CA 1
ATOM 2973 C C . GLU A 1 383 ? 18.669 -15.447 2.621 1.00 96.50 383 GLU A C 1
ATOM 2975 O O . GLU A 1 383 ? 18.023 -15.516 1.578 1.00 96.50 383 GLU A O 1
ATOM 2980 N N . VAL A 1 384 ? 19.048 -16.532 3.285 1.00 96.38 384 VAL A N 1
ATOM 2981 C CA . VAL A 1 384 ? 18.775 -17.896 2.833 1.00 96.38 384 VAL A CA 1
ATOM 2982 C C . VAL A 1 384 ? 17.878 -18.566 3.841 1.00 96.38 384 VAL A C 1
ATOM 2984 O O . VAL A 1 384 ? 18.137 -18.519 5.046 1.00 96.38 384 VAL A O 1
ATOM 2987 N N . TYR A 1 385 ? 16.845 -19.223 3.336 1.00 94.25 385 TYR A N 1
ATOM 2988 C CA . TYR A 1 385 ? 15.930 -19.989 4.149 1.00 94.25 385 TYR A CA 1
ATOM 2989 C C . TYR A 1 385 ? 15.803 -21.415 3.632 1.00 94.25 385 TYR A C 1
ATOM 2991 O O . TYR A 1 385 ? 15.570 -21.627 2.448 1.00 94.25 385 TYR A O 1
ATOM 2999 N N . GLU A 1 386 ? 15.899 -22.389 4.522 1.00 92.62 386 GLU A N 1
ATOM 3000 C CA . GLU A 1 386 ? 15.706 -23.801 4.204 1.00 92.62 386 GLU A CA 1
ATOM 3001 C C . GLU A 1 386 ? 14.244 -24.190 4.436 1.00 92.62 386 GLU A C 1
ATOM 3003 O O . GLU A 1 386 ? 13.657 -23.831 5.464 1.00 92.62 386 GLU A O 1
ATOM 3008 N N . ASN A 1 387 ? 13.626 -24.873 3.471 1.00 90.56 387 ASN A N 1
ATOM 3009 C CA . ASN A 1 387 ? 12.255 -25.353 3.615 1.00 90.56 387 ASN A CA 1
ATOM 3010 C C . ASN A 1 387 ? 12.203 -26.468 4.667 1.00 90.56 387 ASN A C 1
ATOM 3012 O O . ASN A 1 387 ? 12.987 -27.404 4.596 1.00 90.56 387 ASN A O 1
ATOM 3016 N N . ILE A 1 388 ? 11.300 -26.370 5.647 1.00 87.12 388 ILE A N 1
ATOM 3017 C CA . ILE A 1 388 ? 11.120 -27.410 6.672 1.00 87.12 388 ILE A CA 1
ATOM 3018 C C . ILE A 1 388 ? 9.978 -28.356 6.297 1.00 87.12 388 ILE A C 1
ATOM 3020 O O . ILE A 1 388 ? 10.122 -29.574 6.392 1.00 87.12 388 ILE A O 1
ATOM 3024 N N . ALA A 1 389 ? 8.826 -27.780 5.954 1.00 80.19 389 ALA A N 1
ATOM 3025 C CA . ALA A 1 389 ? 7.613 -28.486 5.562 1.00 80.19 389 ALA A CA 1
ATOM 3026 C C . ALA A 1 389 ? 6.616 -27.488 4.963 1.00 80.19 389 ALA A C 1
ATOM 3028 O O . ALA A 1 389 ? 6.436 -26.404 5.525 1.00 80.19 389 ALA A O 1
ATOM 3029 N N . ASP A 1 390 ? 5.919 -27.867 3.891 1.00 78.31 390 ASP A N 1
ATOM 3030 C CA . ASP A 1 390 ? 4.930 -27.021 3.211 1.00 78.31 390 ASP A CA 1
ATOM 3031 C C . ASP A 1 390 ? 5.499 -25.602 2.944 1.00 78.31 390 ASP A C 1
ATOM 3033 O O . ASP A 1 390 ? 6.577 -25.445 2.371 1.00 78.31 390 ASP A O 1
ATOM 3037 N N . ASP A 1 391 ? 4.825 -24.553 3.425 1.00 76.44 391 ASP A N 1
ATOM 3038 C CA . ASP A 1 391 ? 5.255 -23.151 3.315 1.00 76.44 391 ASP A CA 1
ATOM 3039 C C . ASP A 1 391 ? 6.121 -22.666 4.499 1.00 76.44 391 ASP A C 1
ATOM 3041 O O . ASP A 1 391 ? 6.325 -21.461 4.683 1.00 76.44 391 ASP A O 1
ATOM 3045 N N . GLN A 1 392 ? 6.605 -23.570 5.355 1.00 78.81 392 GLN A N 1
ATOM 3046 C CA . GLN A 1 392 ? 7.420 -23.222 6.520 1.00 78.81 392 GLN A CA 1
ATOM 3047 C C . GLN A 1 392 ? 8.905 -23.235 6.178 1.00 78.81 392 GLN A C 1
ATOM 3049 O O . GLN A 1 392 ? 9.438 -24.220 5.672 1.00 78.81 392 GLN A O 1
ATOM 3054 N N . TYR A 1 393 ? 9.587 -22.150 6.535 1.00 89.69 393 TYR A N 1
ATOM 3055 C CA . TYR A 1 393 ? 11.004 -21.952 6.262 1.00 89.69 393 TYR A CA 1
ATOM 3056 C C . TYR A 1 393 ? 11.772 -21.618 7.546 1.00 89.69 393 TYR A C 1
ATOM 3058 O O . TYR A 1 393 ? 11.293 -20.845 8.380 1.00 89.69 393 TYR A O 1
ATOM 3066 N N . SER A 1 394 ? 12.980 -22.166 7.682 1.00 87.88 394 SER A N 1
ATOM 3067 C CA . SER A 1 394 ? 13.957 -21.788 8.708 1.00 87.88 394 SER A CA 1
ATOM 3068 C C . SER A 1 394 ? 14.997 -20.854 8.112 1.00 87.88 394 SER A C 1
ATOM 3070 O O . SER A 1 394 ? 15.491 -21.124 7.024 1.00 87.88 394 SER A O 1
ATOM 3072 N N . ALA A 1 395 ? 15.378 -19.789 8.816 1.00 90.44 395 ALA A N 1
ATOM 3073 C CA . ALA A 1 395 ? 16.530 -18.989 8.403 1.00 90.44 395 ALA A CA 1
ATOM 3074 C C . ALA A 1 395 ? 17.808 -19.833 8.522 1.00 90.44 395 ALA A C 1
ATOM 3076 O O . ALA A 1 395 ? 18.075 -20.397 9.585 1.00 90.44 395 ALA A O 1
ATOM 3077 N N . LEU A 1 396 ? 18.568 -19.907 7.432 1.00 91.50 396 LEU A N 1
ATOM 3078 C CA . LEU A 1 396 ? 19.813 -20.660 7.326 1.00 91.50 396 LEU A CA 1
ATOM 3079 C C . LEU A 1 396 ? 21.023 -19.722 7.355 1.00 91.50 396 LEU A C 1
ATOM 3081 O O . LEU A 1 396 ? 21.898 -19.896 8.192 1.00 91.50 396 LEU A O 1
ATOM 3085 N N . LEU A 1 397 ? 21.049 -18.694 6.502 1.00 91.69 397 LEU A N 1
ATOM 3086 C CA . LEU A 1 397 ? 22.175 -17.762 6.381 1.00 91.69 397 LEU A CA 1
ATOM 3087 C C . LEU A 1 397 ? 21.670 -16.327 6.214 1.00 91.69 397 LEU A C 1
ATOM 3089 O O . LEU A 1 397 ? 20.667 -16.091 5.544 1.00 91.69 397 LEU A O 1
ATOM 3093 N N . ASN A 1 398 ? 22.373 -15.370 6.816 1.00 94.38 398 ASN A N 1
ATOM 3094 C CA . ASN A 1 398 ? 22.198 -13.943 6.564 1.00 94.38 398 ASN A CA 1
ATOM 3095 C C . ASN A 1 398 ? 23.580 -13.296 6.465 1.00 94.38 398 ASN A C 1
ATOM 3097 O O . ASN A 1 398 ? 24.348 -13.368 7.426 1.00 94.38 398 ASN A O 1
ATOM 3101 N N . ASP A 1 399 ? 23.891 -12.700 5.318 1.00 95.19 399 ASP A N 1
ATOM 3102 C CA . ASP A 1 399 ? 25.183 -12.068 5.060 1.00 95.19 399 ASP A CA 1
ATOM 3103 C C . ASP A 1 399 ? 25.055 -10.895 4.074 1.00 95.19 399 ASP A C 1
ATOM 3105 O O . ASP A 1 399 ? 23.979 -10.596 3.554 1.00 95.19 399 ASP A O 1
ATOM 3109 N N . THR A 1 400 ? 26.161 -10.209 3.804 1.00 93.62 400 THR A N 1
ATOM 3110 C CA . THR A 1 400 ? 26.239 -9.126 2.823 1.00 93.62 400 THR A CA 1
ATOM 3111 C C . THR A 1 400 ? 27.549 -9.178 2.051 1.00 93.62 400 THR A C 1
ATOM 3113 O O . THR A 1 400 ? 28.593 -9.452 2.635 1.00 93.62 400 THR A O 1
ATOM 3116 N N . PHE A 1 401 ? 27.524 -8.819 0.769 1.00 94.19 401 PHE A N 1
ATOM 3117 C CA . PHE A 1 401 ? 28.728 -8.709 -0.059 1.00 94.19 401 PHE A CA 1
ATOM 3118 C C . PHE A 1 401 ? 28.666 -7.479 -0.975 1.00 94.19 401 PHE A C 1
ATOM 3120 O O . PHE A 1 401 ? 27.586 -7.006 -1.332 1.00 94.19 401 PHE A O 1
ATOM 3127 N N . GLU A 1 402 ? 29.828 -6.917 -1.314 1.00 93.81 402 GLU A N 1
ATOM 3128 C CA . GLU A 1 402 ? 29.944 -5.743 -2.190 1.00 93.81 402 GLU A CA 1
ATOM 3129 C C . GLU A 1 402 ? 30.209 -6.183 -3.631 1.00 93.81 402 GLU A C 1
ATOM 3131 O O . GLU A 1 402 ? 31.066 -7.025 -3.884 1.00 93.81 402 GLU A O 1
ATOM 3136 N N . VAL A 1 403 ? 29.495 -5.584 -4.581 1.00 95.31 403 VAL A N 1
ATOM 3137 C CA . VAL A 1 403 ? 29.601 -5.872 -6.012 1.00 95.31 403 VAL A CA 1
ATOM 3138 C C . VAL A 1 403 ? 30.103 -4.634 -6.745 1.00 95.31 403 VAL A C 1
ATOM 3140 O O . VAL A 1 403 ? 29.575 -3.533 -6.576 1.00 95.31 403 VAL A O 1
ATOM 3143 N N . SER A 1 404 ? 31.109 -4.829 -7.596 1.00 94.62 404 SER A N 1
ATOM 3144 C CA . SER A 1 404 ? 31.612 -3.828 -8.537 1.00 94.62 404 SER A CA 1
ATOM 3145 C C . SER A 1 404 ? 31.795 -4.496 -9.895 1.00 94.62 404 SER A C 1
ATOM 3147 O O . SER A 1 404 ? 32.787 -5.192 -10.119 1.00 94.62 404 SER A O 1
ATOM 3149 N N . LEU A 1 405 ? 30.841 -4.287 -10.795 1.00 92.81 405 LEU A N 1
ATOM 3150 C CA . LEU A 1 405 ? 30.797 -4.913 -12.107 1.00 92.81 405 LEU A CA 1
ATOM 3151 C C . LEU A 1 405 ? 31.893 -4.374 -13.032 1.00 92.81 405 LEU A C 1
ATOM 3153 O O . LEU A 1 405 ? 32.166 -3.174 -13.092 1.00 92.81 405 LEU A O 1
ATOM 3157 N N . GLU A 1 406 ? 32.484 -5.262 -13.828 1.00 93.25 406 GLU A N 1
ATOM 3158 C CA . GLU A 1 406 ? 33.345 -4.884 -14.954 1.00 93.25 406 GLU A CA 1
ATOM 3159 C C . GLU A 1 406 ? 32.543 -4.167 -16.044 1.00 93.25 406 GLU A C 1
ATOM 3161 O O . GLU A 1 406 ? 33.038 -3.246 -16.700 1.00 93.25 406 GLU A O 1
ATOM 3166 N N . SER A 1 407 ? 31.288 -4.583 -16.223 1.00 91.00 407 SER A N 1
ATOM 3167 C CA . SER A 1 407 ? 30.327 -3.957 -17.118 1.00 91.00 407 SER A CA 1
ATOM 3168 C C . SER A 1 407 ? 28.903 -4.211 -16.631 1.00 91.00 407 SER A C 1
ATOM 3170 O O . SER A 1 407 ? 28.547 -5.329 -16.260 1.00 91.00 407 SER A O 1
ATOM 3172 N N . GLU A 1 408 ? 28.065 -3.174 -16.697 1.00 89.31 408 GLU A N 1
ATOM 3173 C CA . GLU A 1 408 ? 26.642 -3.233 -16.328 1.00 89.31 408 GLU A CA 1
ATOM 3174 C C . GLU A 1 408 ? 25.822 -4.191 -17.211 1.00 89.31 408 GLU A C 1
ATOM 3176 O O . GLU A 1 408 ? 24.677 -4.503 -16.895 1.00 89.31 408 GLU A O 1
ATOM 3181 N N . PHE A 1 409 ? 26.393 -4.653 -18.326 1.00 93.19 409 PHE A N 1
ATOM 3182 C CA . PHE A 1 409 ? 25.729 -5.548 -19.267 1.00 93.19 409 PHE A CA 1
ATOM 3183 C C . PHE A 1 409 ? 25.935 -7.030 -18.957 1.00 93.19 409 PHE A C 1
ATOM 3185 O O . PHE A 1 409 ? 25.141 -7.846 -19.416 1.00 93.19 409 PHE A O 1
ATOM 3192 N N . LEU A 1 410 ? 26.969 -7.394 -18.190 1.00 93.25 410 LEU A N 1
ATOM 3193 C CA . LEU A 1 410 ? 27.319 -8.799 -17.961 1.00 93.25 410 LEU A CA 1
ATOM 3194 C C . LEU A 1 410 ? 26.209 -9.616 -17.272 1.00 93.25 410 LEU A C 1
ATOM 3196 O O . LEU A 1 410 ? 25.935 -10.710 -17.771 1.00 93.25 410 LEU A O 1
ATOM 3200 N N . PRO A 1 411 ? 25.482 -9.106 -16.250 1.00 95.19 411 PRO A N 1
ATOM 3201 C CA . PRO A 1 411 ? 24.334 -9.827 -15.685 1.00 95.19 411 PRO A CA 1
ATOM 3202 C C . PRO A 1 411 ? 23.273 -10.219 -16.727 1.00 95.19 411 PRO A C 1
ATOM 3204 O O . PRO A 1 411 ? 22.537 -11.181 -16.537 1.00 95.19 411 PRO A O 1
ATOM 3207 N N . PHE A 1 412 ? 23.209 -9.482 -17.841 1.00 95.56 412 PHE A N 1
ATOM 3208 C CA . PHE A 1 412 ? 22.247 -9.660 -18.927 1.00 95.56 412 PHE A CA 1
ATOM 3209 C C . PHE A 1 412 ? 22.861 -10.322 -20.165 1.00 95.56 412 PHE A C 1
ATOM 3211 O O . PHE A 1 412 ? 22.273 -10.236 -21.240 1.00 95.56 412 PHE A O 1
ATOM 3218 N N . LEU A 1 413 ? 24.043 -10.931 -20.036 1.00 94.44 413 LEU A N 1
ATOM 3219 C CA . LEU A 1 413 ? 24.736 -11.689 -21.084 1.00 94.44 413 LEU A CA 1
ATOM 3220 C C . LEU A 1 413 ? 25.005 -13.141 -20.675 1.00 94.44 413 LEU A C 1
ATOM 3222 O O . LEU A 1 413 ? 25.017 -14.015 -21.539 1.00 94.44 413 LEU A O 1
ATOM 3226 N N . TYR A 1 414 ? 25.204 -13.409 -19.383 1.00 94.94 414 TYR A N 1
ATOM 3227 C CA . TYR A 1 414 ? 25.331 -14.773 -18.875 1.00 94.94 414 TYR A CA 1
ATOM 3228 C C . TYR A 1 414 ? 23.979 -15.497 -18.836 1.00 94.94 414 TYR A C 1
ATOM 3230 O O . TYR A 1 414 ? 22.905 -14.882 -18.760 1.00 94.94 414 TYR A O 1
ATOM 3238 N N . GLN A 1 415 ? 24.053 -16.826 -18.872 1.00 94.62 415 GLN A N 1
ATOM 3239 C CA . GLN A 1 415 ? 22.938 -17.677 -18.478 1.00 94.62 415 GLN A CA 1
ATOM 3240 C C . GLN A 1 415 ? 22.630 -17.527 -16.986 1.00 94.62 415 GLN A C 1
ATOM 3242 O O . GLN A 1 415 ? 23.492 -17.150 -16.190 1.00 94.62 415 GLN A O 1
ATOM 3247 N N . ASN A 1 416 ? 21.395 -17.832 -16.609 1.00 95.25 416 ASN A N 1
ATOM 3248 C CA . ASN A 1 416 ? 20.974 -17.926 -15.220 1.00 95.25 416 ASN A CA 1
ATOM 3249 C C . ASN A 1 416 ? 19.793 -18.889 -15.062 1.00 95.25 416 ASN A C 1
ATOM 3251 O O . ASN A 1 416 ? 19.301 -19.419 -16.052 1.00 95.25 416 ASN A O 1
ATOM 3255 N N . GLN A 1 417 ? 19.314 -19.078 -13.828 1.00 94.50 417 GLN A N 1
ATOM 3256 C CA . GLN A 1 417 ? 18.188 -19.972 -13.523 1.00 94.50 417 GLN A CA 1
ATOM 3257 C C . GLN A 1 417 ? 16.956 -19.785 -14.435 1.00 94.50 417 GLN A C 1
ATOM 3259 O O . GLN A 1 417 ? 16.277 -20.757 -14.744 1.00 94.50 417 GLN A O 1
ATOM 3264 N N . TYR A 1 418 ? 16.658 -18.554 -14.863 1.00 94.00 418 TYR A N 1
ATOM 3265 C CA . TYR A 1 418 ? 15.463 -18.239 -15.656 1.00 94.00 418 TYR A CA 1
ATOM 3266 C C . TYR A 1 418 ? 15.724 -18.175 -17.165 1.00 94.00 418 TYR A C 1
ATOM 3268 O O . TYR A 1 418 ? 14.806 -18.352 -17.961 1.00 94.00 418 TYR A O 1
ATOM 3276 N N . VAL A 1 419 ? 16.966 -17.892 -17.560 1.00 95.31 419 VAL A N 1
ATOM 3277 C CA . VAL A 1 419 ? 17.434 -17.891 -18.951 1.00 95.31 419 VAL A CA 1
ATOM 3278 C C . VAL A 1 419 ? 18.635 -18.825 -19.025 1.00 95.31 419 VAL A C 1
ATOM 3280 O O . VAL A 1 419 ? 19.785 -18.379 -19.015 1.00 95.31 419 VAL A O 1
ATOM 3283 N N . ASN A 1 420 ? 18.358 -20.126 -19.023 1.00 94.31 420 ASN A N 1
ATOM 3284 C CA . ASN A 1 420 ? 19.369 -21.175 -18.950 1.00 94.31 420 ASN A CA 1
ATOM 3285 C C . ASN A 1 420 ? 19.763 -21.641 -20.361 1.00 94.31 420 ASN A C 1
ATOM 3287 O O . ASN A 1 420 ? 18.891 -22.028 -21.139 1.00 94.31 420 ASN A O 1
ATOM 3291 N N . PHE A 1 421 ? 21.048 -21.553 -20.718 1.00 95.25 421 PHE A N 1
ATOM 3292 C CA . PHE A 1 421 ? 21.545 -21.929 -22.044 1.00 95.25 421 PHE A CA 1
ATOM 3293 C C . PHE A 1 421 ? 23.054 -22.170 -22.050 1.00 95.25 421 PHE A C 1
ATOM 3295 O O . PHE A 1 421 ? 23.836 -21.424 -21.460 1.00 95.25 421 PHE A O 1
ATOM 3302 N N . ASP A 1 422 ? 23.490 -23.132 -22.853 1.00 93.44 422 ASP A N 1
ATOM 3303 C CA . ASP A 1 422 ? 24.898 -23.423 -23.064 1.00 93.44 422 ASP A CA 1
ATOM 3304 C C . ASP A 1 422 ? 25.278 -23.478 -24.551 1.00 93.44 422 ASP A C 1
ATOM 3306 O O . ASP A 1 422 ? 24.493 -23.173 -25.449 1.00 93.44 422 ASP A O 1
ATOM 3310 N N . GLU A 1 423 ? 26.533 -23.822 -24.838 1.00 92.00 423 GLU A N 1
ATOM 3311 C CA . GLU A 1 423 ? 27.019 -23.939 -26.217 1.00 92.00 423 GLU A CA 1
ATOM 3312 C C . GLU A 1 423 ? 26.361 -25.077 -27.018 1.00 92.00 423 GLU A C 1
ATOM 3314 O O . GLU A 1 423 ? 26.424 -25.079 -28.251 1.00 92.00 423 GLU A O 1
ATOM 3319 N N . ASN A 1 424 ? 25.733 -26.033 -26.331 1.00 93.88 424 ASN A N 1
ATOM 3320 C CA . ASN A 1 424 ? 25.082 -27.197 -26.915 1.00 93.88 424 ASN A CA 1
ATOM 3321 C C . ASN A 1 424 ? 23.579 -26.985 -27.131 1.00 93.88 424 ASN A C 1
ATOM 3323 O O . ASN A 1 424 ? 22.986 -27.741 -27.908 1.00 93.88 424 ASN A O 1
ATOM 3327 N N . SER A 1 425 ? 22.978 -25.966 -26.505 1.00 95.62 425 SER A N 1
ATOM 3328 C CA . SER A 1 425 ? 21.561 -25.643 -26.660 1.00 95.62 425 SER A CA 1
ATOM 3329 C C . SER A 1 425 ? 21.190 -25.427 -28.130 1.00 95.62 425 SER A C 1
ATOM 3331 O O . SER A 1 425 ? 21.859 -24.715 -28.894 1.00 95.62 425 SER A O 1
ATOM 3333 N N . LYS A 1 426 ? 20.077 -26.024 -28.552 1.00 95.88 426 LYS A N 1
ATOM 3334 C CA . LYS A 1 426 ? 19.544 -25.911 -29.917 1.00 95.88 426 LYS A CA 1
ATOM 3335 C C . LYS A 1 426 ? 19.171 -24.467 -30.236 1.00 95.88 426 LYS A C 1
ATOM 3337 O O . LYS A 1 426 ? 19.454 -24.011 -31.347 1.00 95.88 426 LYS A O 1
ATOM 3342 N N . ALA A 1 427 ? 18.630 -23.735 -29.263 1.00 95.31 427 ALA A N 1
ATOM 3343 C CA . ALA A 1 427 ? 18.344 -22.307 -29.374 1.00 95.31 427 ALA A CA 1
ATOM 3344 C C . ALA A 1 427 ? 19.595 -21.478 -29.721 1.00 95.31 427 ALA A C 1
ATOM 3346 O O . ALA A 1 427 ? 19.538 -20.607 -30.591 1.00 95.31 427 ALA A O 1
ATOM 3347 N N . VAL A 1 428 ? 20.751 -21.789 -29.121 1.00 95.00 428 VAL A N 1
ATOM 3348 C CA . VAL A 1 428 ? 22.027 -21.099 -29.389 1.00 95.00 428 VAL A CA 1
ATOM 3349 C C . VAL A 1 428 ? 22.530 -21.380 -30.804 1.00 95.00 428 VAL A C 1
ATOM 3351 O O . VAL A 1 428 ? 22.972 -20.463 -31.506 1.00 95.00 428 VAL A O 1
ATOM 3354 N N . ARG A 1 429 ? 22.423 -22.634 -31.263 1.00 94.44 429 ARG A N 1
ATOM 3355 C CA . ARG A 1 429 ? 22.760 -23.007 -32.645 1.00 94.44 429 ARG A CA 1
ATOM 3356 C C . ARG A 1 429 ? 21.903 -22.239 -33.647 1.00 94.44 429 ARG A C 1
ATOM 3358 O O . ARG A 1 429 ? 22.441 -21.621 -34.564 1.00 94.44 429 ARG A O 1
ATOM 3365 N N . LEU A 1 430 ? 20.589 -22.247 -33.440 1.00 95.56 430 LEU A N 1
ATOM 3366 C CA . LEU A 1 430 ? 19.634 -21.562 -34.300 1.00 95.56 430 LEU A CA 1
ATOM 3367 C C . LEU A 1 430 ? 19.852 -20.044 -34.306 1.00 95.56 430 LEU A C 1
ATOM 3369 O O . LEU A 1 430 ? 19.839 -19.432 -35.369 1.00 95.56 430 LEU A O 1
ATOM 3373 N N . ALA A 1 431 ? 20.106 -19.429 -33.149 1.00 94.44 431 ALA A N 1
ATOM 3374 C CA . ALA A 1 431 ? 20.432 -18.006 -33.074 1.00 94.44 431 ALA A CA 1
ATOM 3375 C C . ALA A 1 431 ? 21.684 -17.666 -33.898 1.00 94.44 431 ALA A C 1
ATOM 3377 O O . ALA A 1 431 ? 21.736 -16.630 -34.557 1.00 94.44 431 ALA A O 1
ATOM 3378 N N . GLY A 1 432 ? 22.685 -18.554 -33.904 1.00 91.94 432 GLY A N 1
ATOM 3379 C CA . GLY A 1 432 ? 23.849 -18.443 -34.783 1.00 91.94 432 GLY A CA 1
ATOM 3380 C C . GLY A 1 432 ? 23.497 -18.510 -36.273 1.00 91.94 432 GLY A C 1
ATOM 3381 O O . GLY A 1 432 ? 24.043 -17.736 -37.054 1.00 91.94 432 GLY A O 1
ATOM 3382 N N . GLU A 1 433 ? 22.578 -19.394 -36.664 1.00 93.62 433 GLU A N 1
ATOM 3383 C CA . GLU A 1 433 ? 22.100 -19.513 -38.049 1.00 93.62 433 GLU A CA 1
ATOM 3384 C C . GLU A 1 433 ? 21.316 -18.269 -38.494 1.00 93.62 433 GLU A C 1
ATOM 3386 O O . GLU A 1 433 ? 21.579 -17.741 -39.573 1.00 93.62 433 GLU A O 1
ATOM 3391 N N . LEU A 1 434 ? 20.417 -17.756 -37.647 1.00 92.75 434 LEU A N 1
ATOM 3392 C CA . LEU A 1 434 ? 19.649 -16.533 -37.912 1.00 92.75 434 LEU A CA 1
ATOM 3393 C C . LEU A 1 434 ? 20.542 -15.286 -37.983 1.00 92.75 434 LEU A C 1
ATOM 3395 O O . LEU A 1 434 ? 20.272 -14.375 -38.759 1.00 92.75 434 LEU A O 1
ATOM 3399 N N . ALA A 1 435 ? 21.615 -15.238 -37.192 1.00 90.31 435 ALA A N 1
ATOM 3400 C CA . ALA A 1 435 ? 22.542 -14.111 -37.168 1.00 90.31 435 ALA A CA 1
ATOM 3401 C C . ALA A 1 435 ? 23.623 -14.165 -38.267 1.00 90.31 435 ALA A C 1
ATOM 3403 O O . ALA A 1 435 ? 24.371 -13.202 -38.423 1.00 90.31 435 ALA A O 1
ATOM 3404 N N . ALA A 1 436 ? 23.742 -15.269 -39.017 1.00 87.94 436 ALA A N 1
ATOM 3405 C CA . ALA A 1 436 ? 24.890 -15.532 -39.891 1.00 87.94 436 ALA A CA 1
ATOM 3406 C C . ALA A 1 436 ? 25.104 -14.477 -40.993 1.00 87.94 436 ALA A C 1
ATOM 3408 O O . ALA A 1 436 ? 26.242 -14.205 -41.378 1.00 87.94 436 ALA A O 1
ATOM 3409 N N . ASP A 1 437 ? 24.021 -13.893 -41.501 1.00 86.12 437 ASP A N 1
ATOM 3410 C CA . ASP A 1 437 ? 24.017 -12.846 -42.525 1.00 86.12 437 ASP A CA 1
ATOM 3411 C C . ASP A 1 437 ? 23.487 -11.505 -41.993 1.00 86.12 437 ASP A C 1
ATOM 3413 O O . ASP A 1 437 ? 23.093 -10.641 -42.778 1.00 86.12 437 ASP A O 1
ATOM 3417 N N . ALA A 1 438 ? 23.442 -11.331 -40.668 1.00 86.12 438 ALA A N 1
ATOM 3418 C CA . ALA A 1 438 ? 22.935 -10.111 -40.062 1.00 86.12 438 ALA A CA 1
ATOM 3419 C C . ALA A 1 438 ? 23.890 -8.925 -40.257 1.00 86.12 438 ALA A C 1
ATOM 3421 O O . ALA A 1 438 ? 25.106 -9.051 -40.096 1.00 86.12 438 ALA A O 1
ATOM 3422 N N . ALA A 1 439 ? 23.337 -7.765 -40.617 1.00 82.00 439 ALA A N 1
ATOM 3423 C CA . ALA A 1 439 ? 24.127 -6.561 -40.877 1.00 82.00 439 ALA A CA 1
ATOM 3424 C C . ALA A 1 439 ? 24.638 -5.882 -39.593 1.00 82.00 439 ALA A C 1
ATOM 3426 O O . ALA A 1 439 ? 25.739 -5.326 -39.582 1.00 82.00 439 ALA A O 1
ATOM 3427 N N . ASP A 1 440 ? 23.834 -5.916 -38.532 1.00 81.69 440 ASP A N 1
ATOM 3428 C CA . ASP A 1 440 ? 24.091 -5.301 -37.231 1.00 81.69 440 ASP A CA 1
ATOM 3429 C C . ASP A 1 440 ? 23.240 -5.971 -36.130 1.00 81.69 440 ASP A C 1
ATOM 3431 O O . ASP A 1 440 ? 22.447 -6.877 -36.399 1.00 81.69 440 ASP A O 1
ATOM 3435 N N . ASP A 1 441 ? 23.405 -5.529 -34.878 1.00 84.38 441 ASP A N 1
ATOM 3436 C CA . ASP A 1 441 ? 22.673 -6.067 -33.722 1.00 84.38 441 ASP A CA 1
ATOM 3437 C C . ASP A 1 441 ? 21.147 -5.923 -33.870 1.00 84.38 441 ASP A C 1
ATOM 3439 O O . ASP A 1 441 ? 20.393 -6.760 -33.377 1.00 84.38 441 ASP A O 1
ATOM 3443 N N . LEU A 1 442 ? 20.669 -4.880 -34.561 1.00 83.19 442 LEU A N 1
ATOM 3444 C CA . LEU A 1 442 ? 19.238 -4.676 -34.786 1.00 83.19 442 LEU A CA 1
ATOM 3445 C C . LEU A 1 442 ? 18.683 -5.725 -35.754 1.00 83.19 442 LEU A C 1
ATOM 3447 O O . LEU A 1 442 ? 17.582 -6.231 -35.535 1.00 83.19 442 LEU A O 1
ATOM 3451 N N . ASP A 1 443 ? 19.433 -6.069 -36.799 1.00 81.31 443 ASP A N 1
ATOM 3452 C CA . ASP A 1 443 ? 19.062 -7.131 -37.733 1.00 81.31 443 ASP A CA 1
ATOM 3453 C C . ASP A 1 443 ? 19.030 -8.502 -37.032 1.00 81.31 443 ASP A C 1
ATOM 3455 O O . ASP A 1 443 ? 18.090 -9.274 -37.221 1.00 81.31 443 ASP A O 1
ATOM 3459 N N . VAL A 1 444 ? 19.977 -8.772 -36.122 1.00 88.12 444 VAL A N 1
ATOM 3460 C CA . VAL A 1 444 ? 19.931 -9.975 -35.267 1.00 88.12 444 VAL A CA 1
ATOM 3461 C C . VAL A 1 444 ? 18.658 -9.996 -34.420 1.00 88.12 444 VAL A C 1
ATOM 3463 O O . VAL A 1 444 ? 17.924 -10.985 -34.453 1.00 88.12 444 VAL A O 1
ATOM 3466 N N . VAL A 1 445 ? 18.362 -8.908 -33.697 1.00 88.56 445 VAL A N 1
ATOM 3467 C CA . VAL A 1 445 ? 17.146 -8.801 -32.872 1.00 88.56 445 VAL A CA 1
ATOM 3468 C C . VAL A 1 445 ? 15.890 -9.025 -33.708 1.00 88.56 445 VAL A C 1
ATOM 3470 O O . VAL A 1 445 ? 15.014 -9.785 -33.301 1.00 88.56 445 VAL A O 1
ATOM 3473 N N . THR A 1 446 ? 15.825 -8.423 -34.895 1.00 83.06 446 THR A N 1
ATOM 3474 C CA . THR A 1 446 ? 14.672 -8.527 -35.798 1.00 83.06 446 THR A CA 1
ATOM 3475 C C . THR A 1 446 ? 14.471 -9.961 -36.288 1.00 83.06 446 THR A C 1
ATOM 3477 O O . THR A 1 446 ? 13.358 -10.482 -36.245 1.00 83.06 446 THR A O 1
ATOM 3480 N N . LYS A 1 447 ? 15.543 -10.637 -36.716 1.00 87.50 447 LYS A N 1
ATOM 3481 C CA . LYS A 1 447 ? 15.470 -12.024 -37.199 1.00 87.50 447 LYS A CA 1
ATOM 3482 C C . LYS A 1 447 ? 15.072 -13.002 -36.097 1.00 87.50 447 LYS A C 1
ATOM 3484 O O . LYS A 1 447 ? 14.255 -13.886 -36.344 1.00 87.50 447 LYS A O 1
ATOM 3489 N N . VAL A 1 448 ? 15.611 -12.831 -34.889 1.00 90.88 448 VAL A N 1
ATOM 3490 C CA . VAL A 1 448 ? 15.235 -13.643 -33.722 1.00 90.88 448 VAL A CA 1
ATOM 3491 C C . VAL A 1 448 ? 13.770 -13.402 -33.346 1.00 90.88 448 VAL A C 1
ATOM 3493 O O . VAL A 1 448 ? 13.025 -14.365 -33.185 1.00 90.88 448 VAL A O 1
ATOM 3496 N N . PHE A 1 449 ? 13.336 -12.140 -33.268 1.00 86.25 449 PHE A N 1
ATOM 3497 C CA . PHE A 1 449 ? 11.950 -11.779 -32.956 1.00 86.25 449 PHE A CA 1
ATOM 3498 C C . PHE A 1 449 ? 10.960 -12.404 -33.946 1.00 86.25 449 PHE A C 1
ATOM 3500 O O . PHE A 1 449 ? 10.024 -13.092 -33.534 1.00 86.25 449 PHE A O 1
ATOM 3507 N N . ASN A 1 450 ? 11.189 -12.216 -35.249 1.00 83.38 450 ASN A N 1
ATOM 3508 C CA . ASN A 1 450 ? 10.327 -12.771 -36.294 1.00 83.38 450 ASN A CA 1
ATOM 3509 C C . ASN A 1 450 ? 10.292 -14.298 -36.223 1.00 83.38 450 ASN A C 1
ATOM 3511 O O . ASN A 1 450 ? 9.223 -14.893 -36.299 1.00 83.38 450 ASN A O 1
ATOM 3515 N N . TYR A 1 451 ? 11.441 -14.947 -36.004 1.00 90.94 451 TYR A N 1
ATOM 3516 C CA . TYR A 1 451 ? 11.470 -16.398 -35.863 1.00 90.94 451 TYR A CA 1
ATOM 3517 C C . TYR A 1 451 ? 10.585 -16.874 -34.707 1.00 90.94 451 TYR A C 1
ATOM 3519 O O . TYR A 1 451 ? 9.723 -17.726 -34.921 1.00 90.94 451 TYR A O 1
ATOM 3527 N N . VAL A 1 452 ? 10.787 -16.335 -33.500 1.00 87.38 452 VAL A N 1
ATOM 3528 C CA . VAL A 1 452 ? 10.061 -16.772 -32.296 1.00 87.38 452 VAL A CA 1
ATOM 3529 C C . VAL A 1 452 ? 8.560 -16.527 -32.454 1.00 87.38 452 VAL A C 1
ATOM 3531 O O . VAL A 1 452 ? 7.761 -17.420 -32.185 1.00 87.38 452 VAL A O 1
ATOM 3534 N N . THR A 1 453 ? 8.168 -15.357 -32.956 1.00 78.31 453 THR A N 1
ATOM 3535 C CA . THR A 1 453 ? 6.752 -14.980 -33.106 1.00 78.31 453 THR A CA 1
ATOM 3536 C C . THR A 1 453 ? 6.028 -15.732 -34.224 1.00 78.31 453 THR A C 1
ATOM 3538 O O . THR A 1 453 ? 4.832 -15.984 -34.109 1.00 78.31 453 THR A O 1
ATOM 3541 N N . GLU A 1 454 ? 6.730 -16.146 -35.282 1.00 84.75 454 GLU A N 1
ATOM 3542 C CA . GLU A 1 454 ? 6.150 -16.943 -36.371 1.00 84.75 454 GLU A CA 1
ATOM 3543 C C . GLU A 1 454 ? 6.143 -18.454 -36.090 1.00 84.75 454 GLU A C 1
ATOM 3545 O O . GLU A 1 454 ? 5.369 -19.187 -36.709 1.00 84.75 454 GLU A O 1
ATOM 3550 N N . ASN A 1 455 ? 7.019 -18.944 -35.203 1.00 87.81 455 ASN A N 1
ATOM 3551 C CA . ASN A 1 455 ? 7.238 -20.381 -35.004 1.00 87.81 455 ASN A CA 1
ATOM 3552 C C . ASN A 1 455 ? 6.812 -20.913 -33.639 1.00 87.81 455 ASN A C 1
ATOM 3554 O O . ASN A 1 455 ? 6.738 -22.132 -33.513 1.00 87.81 455 ASN A O 1
ATOM 3558 N N . VAL A 1 456 ? 6.531 -20.062 -32.651 1.00 84.31 456 VAL A N 1
ATOM 3559 C CA . VAL A 1 456 ? 6.008 -20.478 -31.344 1.00 84.31 456 VAL A CA 1
ATOM 3560 C C . VAL A 1 456 ? 4.554 -20.027 -31.231 1.00 84.31 456 VAL A C 1
ATOM 3562 O O . VAL A 1 456 ? 4.229 -18.877 -31.532 1.00 84.31 456 VAL A O 1
ATOM 3565 N N . THR A 1 457 ? 3.670 -20.928 -30.803 1.00 80.31 457 THR A N 1
ATOM 3566 C CA . THR A 1 457 ? 2.242 -20.650 -30.568 1.00 80.31 457 THR A CA 1
ATOM 3567 C C . THR A 1 457 ? 1.940 -20.566 -29.072 1.00 80.31 457 THR A C 1
ATOM 3569 O O . THR A 1 457 ? 2.472 -21.352 -28.289 1.00 80.31 457 THR A O 1
ATOM 3572 N N . TYR A 1 458 ? 1.070 -19.634 -28.673 1.00 75.88 458 TYR A N 1
ATOM 3573 C CA . TYR A 1 458 ? 0.733 -19.452 -27.264 1.00 75.88 458 TYR A CA 1
ATOM 3574 C C . TYR A 1 458 ? -0.074 -20.636 -26.722 1.00 75.88 458 TYR A C 1
ATOM 3576 O O . TYR A 1 458 ? -1.079 -21.034 -27.317 1.00 75.88 458 TYR A O 1
ATOM 3584 N N . ASP A 1 459 ? 0.355 -21.175 -25.584 1.00 78.69 459 ASP A N 1
ATOM 3585 C CA . ASP A 1 459 ? -0.294 -22.292 -24.903 1.00 78.69 459 ASP A CA 1
ATOM 3586 C C . ASP A 1 459 ? -1.179 -21.787 -23.752 1.00 78.69 459 ASP A C 1
ATOM 3588 O O . ASP A 1 459 ? -0.723 -21.555 -22.631 1.00 78.69 459 ASP A O 1
ATOM 3592 N N . TYR A 1 460 ? -2.466 -21.594 -24.049 1.00 72.12 460 TYR A N 1
ATOM 3593 C CA . TYR A 1 460 ? -3.453 -21.131 -23.069 1.00 72.12 460 TYR A CA 1
ATOM 3594 C C . TYR A 1 460 ? -3.710 -22.157 -21.957 1.00 72.12 460 TYR A C 1
ATOM 3596 O O . TYR A 1 460 ? -3.901 -21.764 -20.808 1.00 72.12 460 TYR A O 1
ATOM 3604 N N . ASP A 1 461 ? -3.668 -23.455 -22.271 1.00 74.56 461 ASP A N 1
ATOM 3605 C CA . ASP A 1 461 ? -3.911 -24.513 -21.286 1.00 74.56 461 ASP A CA 1
ATOM 3606 C C . ASP A 1 461 ? -2.754 -24.569 -20.277 1.00 74.56 461 ASP A C 1
ATOM 3608 O O . ASP A 1 461 ? -2.977 -24.666 -19.067 1.00 74.56 461 ASP A O 1
ATOM 3612 N N . LYS A 1 462 ? -1.509 -24.438 -20.752 1.00 79.44 462 LYS A N 1
ATOM 3613 C CA . LYS A 1 462 ? -0.323 -24.312 -19.893 1.00 79.44 462 LYS A CA 1
ATOM 3614 C C . LYS A 1 462 ? -0.360 -23.029 -19.063 1.00 79.44 462 LYS A C 1
ATOM 3616 O O . LYS A 1 462 ? -0.021 -23.073 -17.884 1.00 79.44 462 LYS A O 1
ATOM 3621 N N . ALA A 1 463 ? -0.806 -21.906 -19.632 1.00 70.75 463 ALA A N 1
ATOM 3622 C CA . ALA A 1 463 ? -0.916 -20.633 -18.912 1.00 70.75 463 ALA A CA 1
ATOM 3623 C C . ALA A 1 463 ? -1.893 -20.699 -17.725 1.00 70.75 463 ALA A C 1
ATOM 3625 O O . ALA A 1 463 ? -1.613 -20.127 -16.673 1.00 70.75 463 ALA A O 1
ATOM 3626 N N . GLU A 1 464 ? -3.012 -21.414 -17.867 1.00 69.50 464 GLU A N 1
ATOM 3627 C CA . GLU A 1 464 ? -4.000 -21.581 -16.790 1.00 69.50 464 GLU A CA 1
ATOM 3628 C C . GLU A 1 464 ? -3.540 -22.542 -15.681 1.00 69.50 464 GLU A C 1
ATOM 3630 O O . GLU A 1 464 ? -4.019 -22.443 -14.551 1.00 69.50 464 GLU A O 1
ATOM 3635 N N . ASN A 1 465 ? -2.617 -23.460 -15.989 1.00 77.31 465 ASN A N 1
ATOM 3636 C CA . ASN A 1 465 ? -2.223 -24.559 -15.103 1.00 77.31 465 ASN A CA 1
ATOM 3637 C C . ASN A 1 465 ? -0.739 -24.529 -14.698 1.00 77.31 465 ASN A C 1
ATOM 3639 O O . ASN A 1 465 ? -0.223 -25.542 -14.227 1.00 77.31 465 ASN A O 1
ATOM 3643 N N . VAL A 1 466 ? -0.042 -23.401 -14.878 1.00 76.69 466 VAL A N 1
ATOM 3644 C CA . VAL A 1 466 ? 1.377 -23.294 -14.514 1.00 76.69 466 VAL A CA 1
ATOM 3645 C C . VAL A 1 466 ? 1.563 -23.534 -13.015 1.00 76.69 466 VAL A C 1
ATOM 3647 O O . VAL A 1 466 ? 0.930 -22.895 -12.170 1.00 76.69 466 VAL A O 1
ATOM 3650 N N . GLU A 1 467 ? 2.448 -24.470 -12.684 1.00 76.50 467 GLU A N 1
ATOM 3651 C CA . GLU A 1 467 ? 2.778 -24.782 -11.300 1.00 76.50 467 GLU A CA 1
ATOM 3652 C C . GLU A 1 467 ? 3.684 -23.703 -10.690 1.00 76.50 467 GLU A C 1
ATOM 3654 O O . GLU A 1 467 ? 4.487 -23.049 -11.363 1.00 76.50 467 GLU A O 1
ATOM 3659 N N . TYR A 1 468 ? 3.562 -23.510 -9.377 1.00 70.56 468 TYR A N 1
ATOM 3660 C CA . TYR A 1 468 ? 4.426 -22.590 -8.649 1.00 70.56 468 TYR A CA 1
ATOM 3661 C C . TYR A 1 468 ? 5.890 -23.041 -8.746 1.00 70.56 468 TYR A C 1
ATOM 3663 O O . TYR A 1 468 ? 6.216 -24.169 -8.389 1.00 70.56 468 TYR A O 1
ATOM 3671 N N . GLY A 1 469 ? 6.775 -22.135 -9.170 1.00 76.00 469 GLY A N 1
ATOM 3672 C CA . GLY A 1 469 ? 8.199 -22.434 -9.354 1.00 76.00 469 GLY A CA 1
ATOM 3673 C C . GLY A 1 469 ? 8.570 -22.931 -10.753 1.00 76.00 469 GLY A C 1
ATOM 3674 O O . GLY A 1 469 ? 9.717 -23.308 -10.955 1.00 76.00 469 GLY A O 1
ATOM 3675 N N . TYR A 1 470 ? 7.640 -22.900 -11.713 1.00 86.56 470 TYR A N 1
ATOM 3676 C CA . TYR A 1 470 ? 7.925 -23.200 -13.116 1.00 86.56 470 TYR A CA 1
ATOM 3677 C C . TYR A 1 470 ? 9.111 -22.378 -13.664 1.00 86.56 470 TYR A C 1
ATOM 3679 O O . TYR A 1 470 ? 9.141 -21.151 -13.521 1.00 86.56 470 TYR A O 1
ATOM 3687 N N . LEU A 1 471 ? 10.056 -23.057 -14.323 1.00 90.94 471 LEU A N 1
ATOM 3688 C CA . LEU A 1 471 ? 11.194 -22.467 -15.030 1.00 90.94 471 LEU A CA 1
ATOM 3689 C C . LEU A 1 471 ? 11.139 -22.851 -16.519 1.00 90.94 471 LEU A C 1
ATOM 3691 O O . LEU A 1 471 ? 10.879 -24.017 -16.817 1.00 90.94 471 LEU A O 1
ATOM 3695 N N . PRO A 1 472 ? 11.386 -21.914 -17.453 1.00 91.75 472 PRO A N 1
ATOM 3696 C CA . PRO A 1 472 ? 11.378 -22.220 -18.881 1.00 91.75 472 PRO A CA 1
ATOM 3697 C C . PRO A 1 472 ? 12.522 -23.142 -19.322 1.00 91.75 472 PRO A C 1
ATOM 3699 O O . PRO A 1 472 ? 13.682 -22.897 -18.990 1.00 91.75 472 PRO A O 1
ATOM 3702 N N . ASP A 1 473 ? 12.208 -24.117 -20.177 1.00 95.19 473 ASP A N 1
ATOM 3703 C CA . ASP A 1 473 ? 13.187 -24.831 -21.003 1.00 95.19 473 ASP A CA 1
ATOM 3704 C C . ASP A 1 473 ? 13.118 -24.288 -22.441 1.00 95.19 473 ASP A C 1
ATOM 3706 O O . ASP A 1 473 ? 12.126 -24.434 -23.168 1.00 95.19 473 ASP A O 1
ATOM 3710 N N . ILE A 1 474 ? 14.186 -23.604 -22.851 1.00 96.00 474 ILE A N 1
ATOM 3711 C CA . ILE A 1 474 ? 14.252 -22.932 -24.152 1.00 96.00 474 ILE A CA 1
ATOM 3712 C C . ILE A 1 474 ? 14.325 -23.919 -25.324 1.00 96.00 474 ILE A C 1
ATOM 3714 O O . ILE A 1 474 ? 13.817 -23.620 -26.407 1.00 96.00 474 ILE A O 1
ATOM 3718 N N . ASP A 1 475 ? 14.926 -25.094 -25.130 1.00 96.75 475 ASP A N 1
ATOM 3719 C CA . ASP A 1 475 ? 15.052 -26.102 -26.179 1.00 96.75 475 ASP A CA 1
ATOM 3720 C C . ASP A 1 475 ? 13.755 -26.910 -26.294 1.00 96.75 475 ASP A C 1
ATOM 3722 O O . ASP A 1 475 ? 13.317 -27.186 -27.413 1.00 96.75 475 ASP A O 1
ATOM 3726 N N . GLU A 1 476 ? 13.072 -27.188 -25.178 1.00 95.94 476 GLU A N 1
ATOM 3727 C CA . GLU A 1 476 ? 11.709 -27.733 -25.195 1.00 95.94 476 GLU A CA 1
ATOM 3728 C C . GLU A 1 476 ? 10.747 -26.782 -25.918 1.00 95.94 476 GLU A C 1
ATOM 3730 O O . GLU A 1 476 ? 9.976 -27.213 -26.781 1.00 95.94 476 GLU A O 1
ATOM 3735 N N . THR A 1 477 ? 10.817 -25.479 -25.633 1.00 94.19 477 THR A N 1
ATOM 3736 C CA . THR A 1 477 ? 9.991 -24.461 -26.307 1.00 94.19 477 THR A CA 1
ATOM 3737 C C . THR A 1 477 ? 10.236 -24.468 -27.818 1.00 94.19 477 THR A C 1
ATOM 3739 O O . THR A 1 477 ? 9.298 -24.406 -28.618 1.00 94.19 477 THR A O 1
ATOM 3742 N N . LEU A 1 478 ? 11.499 -24.603 -28.234 1.00 93.50 478 LEU A N 1
ATOM 3743 C CA . LEU A 1 478 ? 11.876 -24.670 -29.644 1.00 93.50 478 LEU A CA 1
ATOM 3744 C C . LEU A 1 478 ? 11.404 -25.967 -30.329 1.00 93.50 478 LEU A C 1
ATOM 3746 O O . LEU A 1 478 ? 11.036 -25.952 -31.507 1.00 93.50 478 LEU A O 1
ATOM 3750 N N . GLU A 1 479 ? 11.417 -27.089 -29.610 1.00 94.69 479 GLU A N 1
ATOM 3751 C CA . GLU A 1 479 ? 10.979 -28.396 -30.107 1.00 94.69 479 GLU A CA 1
ATOM 3752 C C . GLU A 1 479 ? 9.461 -28.506 -30.231 1.00 94.69 479 GLU A C 1
ATOM 3754 O O . GLU A 1 479 ? 8.946 -28.924 -31.273 1.00 94.69 479 GLU A O 1
ATOM 3759 N N . THR A 1 480 ? 8.754 -28.141 -29.165 1.00 94.38 480 THR A N 1
ATOM 3760 C CA . THR A 1 480 ? 7.292 -28.215 -29.072 1.00 94.38 480 THR A CA 1
ATOM 3761 C C . THR A 1 480 ? 6.619 -27.133 -29.900 1.00 94.38 480 THR A C 1
ATOM 3763 O O . THR A 1 480 ? 5.502 -27.341 -30.376 1.00 94.38 480 THR A O 1
ATOM 3766 N N . LYS A 1 481 ? 7.319 -26.010 -30.130 1.00 92.56 481 LYS A N 1
ATOM 3767 C CA . LYS A 1 481 ? 6.796 -24.818 -30.807 1.00 92.56 481 LYS A CA 1
ATOM 3768 C C . LYS A 1 481 ? 5.590 -24.214 -30.088 1.00 92.56 481 LYS A C 1
ATOM 3770 O O . LYS A 1 481 ? 4.752 -23.559 -30.710 1.00 92.56 481 LYS A O 1
ATOM 3775 N N . THR A 1 482 ? 5.504 -24.428 -28.782 1.00 87.62 482 THR A N 1
ATOM 3776 C CA . THR A 1 482 ? 4.422 -23.946 -27.925 1.00 87.62 482 THR A CA 1
ATOM 3777 C C . THR A 1 482 ? 4.985 -23.440 -26.608 1.00 87.62 482 THR A C 1
ATOM 3779 O O . THR A 1 482 ? 5.953 -24.002 -26.104 1.00 87.62 482 THR A O 1
ATOM 3782 N N . GLY A 1 483 ? 4.380 -22.406 -26.029 1.00 85.38 483 GLY A N 1
ATOM 3783 C CA . GLY A 1 483 ? 4.807 -21.895 -24.728 1.00 85.38 483 GLY A CA 1
ATOM 3784 C C . GLY A 1 483 ? 3.923 -20.777 -24.194 1.00 85.38 483 GLY A C 1
ATOM 3785 O O . GLY A 1 483 ? 3.012 -20.303 -24.872 1.00 85.38 483 GLY A O 1
ATOM 3786 N N . ILE A 1 484 ? 4.205 -20.346 -22.970 1.00 81.81 484 ILE A N 1
ATOM 3787 C CA . ILE A 1 484 ? 3.582 -19.176 -22.336 1.00 81.81 484 ILE A CA 1
ATOM 3788 C C . ILE A 1 484 ? 4.511 -17.960 -22.408 1.00 81.81 484 ILE A C 1
ATOM 3790 O O . ILE A 1 484 ? 5.663 -18.086 -22.805 1.00 81.81 484 ILE A O 1
ATOM 3794 N N . CYS A 1 485 ? 4.062 -16.780 -21.970 1.00 81.94 485 CYS A N 1
ATOM 3795 C CA . CYS A 1 485 ? 4.851 -15.539 -22.050 1.00 81.94 485 CYS A CA 1
ATOM 3796 C C . CYS A 1 485 ? 6.267 -15.676 -21.470 1.00 81.94 485 CYS A C 1
ATOM 3798 O O . CYS A 1 485 ? 7.226 -15.132 -22.016 1.00 81.94 485 CYS A O 1
ATOM 3800 N N . PHE A 1 486 ? 6.407 -16.473 -20.410 1.00 82.88 486 PHE A N 1
ATOM 3801 C CA . PHE A 1 486 ? 7.694 -16.757 -19.794 1.00 82.88 486 PHE A CA 1
ATOM 3802 C C . PHE A 1 486 ? 8.644 -17.536 -20.714 1.00 82.88 486 PHE A C 1
ATOM 3804 O O . PHE A 1 486 ? 9.814 -17.175 -20.827 1.00 82.88 486 PHE A O 1
ATOM 3811 N N . ASP A 1 487 ? 8.125 -18.536 -21.427 1.00 88.62 487 ASP A N 1
ATOM 3812 C CA . ASP A 1 487 ? 8.875 -19.365 -22.376 1.00 88.62 487 ASP A CA 1
ATOM 3813 C C . ASP A 1 487 ? 9.363 -18.542 -23.573 1.00 88.62 487 ASP A C 1
ATOM 3815 O O . ASP A 1 487 ? 10.528 -18.625 -23.964 1.00 88.62 487 ASP A O 1
ATOM 3819 N N . TYR A 1 488 ? 8.492 -17.683 -24.116 1.00 85.56 488 TYR A N 1
ATOM 3820 C CA . TYR A 1 488 ? 8.830 -16.776 -25.219 1.00 85.56 488 TYR A CA 1
ATOM 3821 C C . TYR A 1 488 ? 9.980 -15.849 -24.843 1.00 85.56 488 TYR A C 1
ATOM 3823 O O . TYR A 1 488 ? 10.955 -15.707 -25.588 1.00 85.56 488 TYR A O 1
ATOM 3831 N N . ALA A 1 489 ? 9.845 -15.199 -23.689 1.00 89.25 489 ALA A N 1
ATOM 3832 C CA . ALA A 1 489 ? 10.800 -14.208 -23.246 1.00 89.25 489 ALA A CA 1
ATOM 3833 C C . ALA A 1 489 ? 12.148 -14.858 -22.892 1.00 89.25 489 ALA A C 1
ATOM 3835 O O . ALA A 1 489 ? 13.190 -14.350 -23.306 1.00 89.25 489 ALA A O 1
ATOM 3836 N N . ALA A 1 490 ? 12.143 -16.022 -22.231 1.00 94.12 490 ALA A N 1
ATOM 3837 C CA . ALA A 1 490 ? 13.362 -16.769 -21.927 1.00 94.12 490 ALA A CA 1
ATOM 3838 C C . ALA A 1 490 ? 14.082 -17.261 -23.194 1.00 94.12 490 ALA A C 1
ATOM 3840 O O . ALA A 1 490 ? 15.287 -17.035 -23.330 1.00 94.12 490 ALA A O 1
ATOM 3841 N N . LEU A 1 491 ? 13.358 -17.852 -24.155 1.00 95.31 491 LEU A N 1
ATOM 3842 C CA . LEU A 1 491 ? 13.926 -18.296 -25.433 1.00 95.31 491 LEU A CA 1
ATOM 3843 C C . LEU A 1 491 ? 14.565 -17.127 -26.189 1.00 95.31 491 LEU A C 1
ATOM 3845 O O . LEU A 1 491 ? 15.720 -17.209 -26.615 1.00 95.31 491 LEU A O 1
ATOM 3849 N N . MET A 1 492 ? 13.842 -16.013 -26.320 1.00 93.62 492 MET A N 1
ATOM 3850 C CA . MET A 1 492 ? 14.351 -14.840 -27.022 1.00 93.62 492 MET A CA 1
ATOM 3851 C C . MET A 1 492 ? 15.565 -14.235 -26.307 1.00 93.62 492 MET A C 1
ATOM 3853 O O . MET A 1 492 ? 16.564 -13.935 -26.961 1.00 93.62 492 MET A O 1
ATOM 3857 N N . CYS A 1 493 ? 15.533 -14.115 -24.975 1.00 94.94 493 CYS A N 1
ATOM 3858 C CA . CYS A 1 493 ? 16.692 -13.681 -24.198 1.00 94.94 493 CYS A CA 1
ATOM 3859 C C . CYS A 1 493 ? 17.901 -14.585 -24.447 1.00 94.94 493 CYS A C 1
ATOM 3861 O O . CYS A 1 493 ? 18.966 -14.064 -24.764 1.00 94.94 493 CYS A O 1
ATOM 3863 N N . ALA A 1 494 ? 17.762 -15.910 -24.382 1.00 96.19 494 ALA A N 1
ATOM 3864 C CA . ALA A 1 494 ? 18.878 -16.830 -24.607 1.00 96.19 494 ALA A CA 1
ATOM 3865 C C . ALA A 1 494 ? 19.493 -16.660 -26.010 1.00 96.19 494 ALA A C 1
ATOM 3867 O O . ALA A 1 494 ? 20.715 -16.537 -26.159 1.00 96.19 494 ALA A O 1
ATOM 3868 N N . MET A 1 495 ? 18.645 -16.565 -27.040 1.00 95.31 495 MET A N 1
ATOM 3869 C CA . MET A 1 495 ? 19.074 -16.361 -28.428 1.00 95.31 495 MET A CA 1
ATOM 3870 C C . MET A 1 495 ? 19.825 -15.033 -28.623 1.00 95.31 495 MET A C 1
ATOM 3872 O O . MET A 1 495 ? 20.792 -14.988 -29.383 1.00 95.31 495 MET A O 1
ATOM 3876 N N . LEU A 1 496 ? 19.442 -13.966 -27.917 1.00 93.88 496 LEU A N 1
ATOM 3877 C CA . LEU A 1 496 ? 20.126 -12.667 -27.975 1.00 93.88 496 LEU A CA 1
ATOM 3878 C C . LEU A 1 496 ? 21.413 -12.634 -27.141 1.00 93.88 496 LEU A C 1
ATOM 3880 O O . LEU A 1 496 ? 22.464 -12.216 -27.636 1.00 93.88 496 LEU A O 1
ATOM 3884 N N . ARG A 1 497 ? 21.357 -13.133 -25.902 1.00 94.81 497 ARG A N 1
ATOM 3885 C CA . ARG A 1 497 ? 22.487 -13.160 -24.962 1.00 94.81 497 ARG A CA 1
ATOM 3886 C C . ARG A 1 497 ? 23.663 -13.937 -25.529 1.00 94.81 497 ARG A C 1
ATOM 3888 O O . ARG A 1 497 ? 24.789 -13.441 -25.522 1.00 94.81 497 ARG A O 1
ATOM 3895 N N . CYS A 1 498 ? 23.402 -15.097 -26.138 1.00 93.69 498 CYS A N 1
ATOM 3896 C CA . CYS A 1 498 ? 24.449 -15.888 -26.782 1.00 93.69 498 CYS A CA 1
ATOM 3897 C C . CYS A 1 498 ? 25.126 -15.145 -27.948 1.00 93.69 498 CYS A C 1
ATOM 3899 O O . CYS A 1 498 ? 26.253 -15.473 -28.325 1.00 93.69 498 CYS A O 1
ATOM 3901 N N . ARG A 1 499 ? 24.479 -14.112 -28.509 1.00 92.12 499 ARG A N 1
ATOM 3902 C CA . ARG A 1 499 ? 25.019 -13.239 -29.559 1.00 92.12 499 ARG A CA 1
ATOM 3903 C C . ARG A 1 499 ? 25.680 -11.969 -29.055 1.00 92.12 499 ARG A C 1
ATOM 3905 O O . ARG A 1 499 ? 26.087 -11.151 -29.871 1.00 92.12 499 ARG A O 1
ATOM 3912 N N . GLY A 1 500 ? 25.901 -11.866 -27.748 1.00 91.06 500 GLY A N 1
ATOM 3913 C CA . GLY A 1 500 ? 26.551 -10.707 -27.149 1.00 91.06 500 GLY A CA 1
ATOM 3914 C C . GLY A 1 500 ? 25.639 -9.482 -27.107 1.00 91.06 500 GLY A C 1
ATOM 3915 O O . GLY A 1 500 ? 26.132 -8.370 -26.933 1.00 91.06 500 GLY A O 1
ATOM 3916 N N . ILE A 1 501 ? 24.326 -9.676 -27.280 1.00 91.69 501 ILE A N 1
ATOM 3917 C CA . ILE A 1 501 ? 23.320 -8.621 -27.191 1.00 91.69 501 ILE A CA 1
ATOM 3918 C C . ILE A 1 501 ? 22.700 -8.708 -25.791 1.00 91.69 501 ILE A C 1
ATOM 3920 O O . ILE A 1 501 ? 22.011 -9.689 -25.499 1.00 91.69 501 ILE A O 1
ATOM 3924 N N . PRO A 1 502 ? 22.936 -7.721 -24.903 1.00 93.94 502 PRO A N 1
ATOM 3925 C CA . PRO A 1 502 ? 22.392 -7.758 -23.553 1.00 93.94 502 PRO A CA 1
ATOM 3926 C C . PRO A 1 502 ? 20.864 -7.762 -23.592 1.00 93.94 502 PRO A C 1
ATOM 3928 O O . PRO A 1 502 ? 20.252 -6.895 -24.226 1.00 93.94 502 PRO A O 1
ATOM 3931 N N . ALA A 1 503 ? 20.243 -8.724 -22.915 1.00 93.00 503 ALA A N 1
ATOM 3932 C CA . ALA A 1 503 ? 18.793 -8.879 -22.904 1.00 93.00 503 ALA A CA 1
ATOM 3933 C C . ALA A 1 503 ? 18.289 -9.187 -21.493 1.00 93.00 503 ALA A C 1
ATOM 3935 O O . ALA A 1 503 ? 18.737 -10.138 -20.858 1.00 93.00 503 ALA A O 1
ATOM 3936 N N . LYS A 1 504 ? 17.348 -8.384 -21.009 1.00 93.31 504 LYS A N 1
ATOM 3937 C CA . LYS A 1 504 ? 16.632 -8.560 -19.747 1.00 93.31 504 LYS A CA 1
ATOM 3938 C C . LYS A 1 504 ? 15.403 -9.418 -19.968 1.00 93.31 504 LYS A C 1
ATOM 3940 O O . LYS A 1 504 ? 14.679 -9.185 -20.936 1.00 93.31 504 LYS A O 1
ATOM 3945 N N . LEU A 1 505 ? 15.171 -10.336 -19.042 1.00 90.94 505 LEU A N 1
ATOM 3946 C CA . LEU A 1 505 ? 13.894 -11.003 -18.871 1.00 90.94 505 LEU A CA 1
ATOM 3947 C C . LEU A 1 505 ? 13.115 -10.238 -17.796 1.00 90.94 505 LEU A C 1
ATOM 3949 O O . LEU A 1 505 ? 13.406 -10.347 -16.603 1.00 90.94 505 LEU A O 1
ATOM 3953 N N . ASP A 1 506 ? 12.160 -9.426 -18.227 1.00 84.25 506 ASP A N 1
ATOM 3954 C CA . ASP A 1 506 ? 11.333 -8.612 -17.344 1.00 84.25 506 ASP A CA 1
ATOM 3955 C C . ASP A 1 506 ? 10.083 -9.403 -16.947 1.00 84.25 506 ASP A C 1
ATOM 3957 O O . ASP A 1 506 ? 9.407 -9.981 -17.796 1.00 84.25 506 ASP A O 1
ATOM 3961 N N . ILE A 1 507 ? 9.772 -9.439 -15.651 1.00 79.62 507 ILE A N 1
ATOM 3962 C CA . ILE A 1 507 ? 8.635 -10.184 -15.101 1.00 79.62 507 ILE A CA 1
ATOM 3963 C C . ILE A 1 507 ? 7.798 -9.253 -14.231 1.00 79.62 507 ILE A C 1
ATOM 3965 O O . ILE A 1 507 ? 8.316 -8.550 -13.353 1.00 79.62 507 ILE A O 1
ATOM 3969 N N . GLY A 1 508 ? 6.487 -9.254 -14.440 1.00 74.94 508 GLY A N 1
ATOM 3970 C CA . GLY A 1 508 ? 5.611 -8.259 -13.850 1.00 74.94 508 GLY A CA 1
ATOM 3971 C C . GLY A 1 508 ? 4.130 -8.544 -14.031 1.00 74.94 508 GLY A C 1
ATOM 3972 O O . GLY A 1 508 ? 3.710 -9.692 -14.154 1.00 74.94 508 GLY A O 1
ATOM 3973 N N . TYR A 1 509 ? 3.343 -7.474 -14.025 1.00 64.62 509 TYR A N 1
ATOM 3974 C CA . TYR A 1 509 ? 1.916 -7.519 -14.323 1.00 64.62 509 TYR A CA 1
ATOM 3975 C C . TYR A 1 509 ? 1.578 -6.554 -15.449 1.00 64.62 509 TYR A C 1
ATOM 3977 O O . TYR A 1 509 ? 2.166 -5.477 -15.560 1.00 64.62 509 TYR A O 1
ATOM 3985 N N . THR A 1 510 ? 0.588 -6.919 -16.243 1.00 58.50 510 THR A N 1
ATOM 3986 C CA . THR A 1 510 ? -0.135 -5.999 -17.120 1.00 58.50 510 THR A CA 1
ATOM 3987 C C . THR A 1 510 ? -1.187 -5.212 -16.314 1.00 58.50 510 THR A C 1
ATOM 3989 O O . THR A 1 510 ? -1.517 -5.566 -15.180 1.00 58.50 510 THR A O 1
ATOM 3992 N N . ASN A 1 511 ? -1.715 -4.108 -16.854 1.00 51.44 511 ASN A N 1
ATOM 3993 C CA . ASN A 1 511 ? -2.675 -3.230 -16.156 1.00 51.44 511 ASN A CA 1
ATOM 3994 C C . ASN A 1 511 ? -4.017 -3.893 -15.798 1.00 51.44 511 ASN A C 1
ATOM 3996 O O . ASN A 1 511 ? -4.704 -3.422 -14.890 1.00 51.44 511 ASN A O 1
ATOM 4000 N N . ASP A 1 512 ? -4.407 -4.962 -16.491 1.00 47.47 512 ASP A N 1
ATOM 4001 C CA . ASP A 1 512 ? -5.577 -5.780 -16.147 1.00 47.47 512 ASP A CA 1
ATOM 4002 C C . ASP A 1 512 ? -5.287 -6.782 -15.010 1.00 47.47 512 ASP A C 1
ATOM 4004 O O . ASP A 1 512 ? -6.187 -7.486 -14.549 1.00 47.47 512 ASP A O 1
ATOM 4008 N N . GLY A 1 513 ? -4.050 -6.792 -14.504 1.00 45.69 513 GLY A N 1
ATOM 4009 C CA . GLY A 1 513 ? -3.596 -7.630 -13.405 1.00 45.69 513 GLY A CA 1
ATOM 4010 C C . GLY A 1 513 ? -3.088 -9.003 -13.837 1.00 45.69 513 GLY A C 1
ATOM 4011 O O . GLY A 1 513 ? -2.805 -9.816 -12.955 1.00 45.69 513 GLY A O 1
ATOM 4012 N N . MET A 1 514 ? -2.949 -9.290 -15.139 1.00 58.25 514 MET A N 1
ATOM 4013 C CA . MET A 1 514 ? -2.373 -10.562 -15.579 1.00 58.25 514 MET A CA 1
ATOM 4014 C C . MET A 1 514 ? -0.861 -10.597 -15.340 1.00 58.25 514 MET A C 1
ATOM 4016 O O . MET A 1 514 ? -0.128 -9.678 -15.707 1.00 58.25 514 MET A O 1
ATOM 4020 N N . TYR A 1 515 ? -0.384 -11.678 -14.722 1.00 64.44 515 TYR A N 1
ATOM 4021 C CA . TYR A 1 515 ? 1.045 -11.937 -14.564 1.00 64.44 515 TYR A CA 1
ATOM 4022 C C . TYR A 1 515 ? 1.680 -12.189 -15.930 1.00 64.44 515 TYR A C 1
ATOM 4024 O O . TYR A 1 515 ? 1.156 -12.976 -16.719 1.00 64.44 515 TYR A O 1
ATOM 4032 N N . HIS A 1 516 ? 2.785 -11.506 -16.220 1.00 73.81 516 HIS A N 1
ATOM 4033 C CA . HIS A 1 516 ? 3.356 -11.492 -17.560 1.00 73.81 516 HIS A CA 1
ATOM 4034 C C . HIS A 1 516 ? 4.878 -11.372 -17.560 1.00 73.81 516 HIS A C 1
ATOM 4036 O O . HIS A 1 516 ? 5.460 -10.787 -16.645 1.00 73.81 516 HIS A O 1
ATOM 4042 N N . ALA A 1 517 ? 5.512 -11.891 -18.612 1.00 78.38 517 ALA A N 1
ATOM 4043 C CA . ALA A 1 517 ? 6.949 -11.802 -18.842 1.00 78.38 517 ALA A CA 1
ATOM 4044 C C . ALA A 1 517 ? 7.242 -11.288 -20.259 1.00 78.38 517 ALA A C 1
ATOM 4046 O O . ALA A 1 517 ? 6.559 -11.654 -21.215 1.00 78.38 517 ALA A O 1
ATOM 4047 N N . TRP A 1 518 ? 8.249 -10.427 -20.390 1.00 82.62 518 TRP A N 1
ATOM 4048 C CA . TRP A 1 518 ? 8.656 -9.808 -21.651 1.00 82.62 518 TRP A CA 1
ATOM 4049 C C . TRP A 1 518 ? 10.161 -9.540 -21.671 1.00 82.62 518 TRP A C 1
ATOM 4051 O O . TRP A 1 518 ? 10.884 -9.905 -20.743 1.00 82.62 518 TRP A O 1
ATOM 4061 N N . ILE A 1 519 ? 10.647 -8.925 -22.752 1.00 84.38 519 ILE A N 1
ATOM 4062 C CA . ILE A 1 519 ? 12.071 -8.658 -22.934 1.00 84.38 519 ILE A CA 1
ATOM 4063 C C . ILE A 1 519 ? 12.390 -7.174 -23.125 1.00 84.38 519 ILE A C 1
ATOM 4065 O O . ILE A 1 519 ? 11.636 -6.411 -23.741 1.00 84.38 519 ILE A O 1
ATOM 4069 N N . SER A 1 520 ? 13.583 -6.801 -22.675 1.00 85.69 520 SER A N 1
ATOM 4070 C CA . SER A 1 520 ? 14.229 -5.528 -22.997 1.00 85.69 520 SER A CA 1
ATOM 4071 C C . SER A 1 520 ? 15.653 -5.803 -23.472 1.00 85.69 520 SER A C 1
ATOM 4073 O O . SER A 1 520 ? 16.367 -6.571 -22.838 1.00 85.69 520 SER A O 1
ATOM 4075 N N . THR A 1 521 ? 16.106 -5.193 -24.568 1.00 88.62 521 THR A N 1
ATOM 4076 C CA . THR A 1 521 ? 17.447 -5.447 -25.131 1.00 88.62 521 THR A CA 1
ATOM 4077 C C . THR A 1 521 ? 18.243 -4.170 -25.300 1.00 88.62 521 THR A C 1
ATOM 4079 O O . THR A 1 521 ? 17.685 -3.106 -25.557 1.00 88.62 521 THR A O 1
ATOM 4082 N N . TYR A 1 522 ? 19.559 -4.256 -25.165 1.00 87.12 522 TYR A N 1
ATOM 4083 C CA . TYR A 1 522 ? 20.446 -3.124 -25.373 1.00 87.12 522 TYR A CA 1
ATOM 4084 C C . TYR A 1 522 ? 21.015 -3.133 -26.791 1.00 87.12 522 TYR A C 1
ATOM 4086 O O . TYR A 1 522 ? 21.664 -4.091 -27.201 1.00 87.12 522 TYR A O 1
ATOM 4094 N N . LEU A 1 523 ? 20.836 -2.028 -27.515 1.00 82.31 523 LEU A N 1
ATOM 4095 C CA . LEU A 1 523 ? 21.455 -1.796 -28.817 1.00 82.31 523 LEU A CA 1
ATOM 4096 C C . LEU A 1 523 ? 22.466 -0.660 -28.711 1.00 82.31 523 LEU A C 1
ATOM 4098 O O . LEU A 1 523 ? 22.155 0.415 -28.200 1.00 82.31 523 LEU A O 1
ATOM 4102 N N . LYS A 1 524 ? 23.668 -0.852 -29.255 1.00 72.25 524 LYS A N 1
ATOM 4103 C CA . LYS A 1 524 ? 24.785 0.094 -29.100 1.00 72.25 524 LYS A CA 1
ATOM 4104 C C . LYS A 1 524 ? 24.452 1.539 -29.484 1.00 72.25 524 LYS A C 1
ATOM 4106 O O . LYS A 1 524 ? 24.836 2.462 -28.769 1.00 72.25 524 LYS A O 1
ATOM 4111 N N . ASP A 1 525 ? 23.731 1.721 -30.585 1.00 72.44 525 ASP A N 1
ATOM 4112 C CA . ASP A 1 525 ? 23.392 3.046 -31.116 1.00 72.44 525 ASP A CA 1
ATOM 4113 C C . ASP A 1 525 ? 22.078 3.610 -30.557 1.00 72.44 525 ASP A C 1
ATOM 4115 O O . ASP A 1 525 ? 21.733 4.757 -30.842 1.00 72.44 525 ASP A O 1
ATOM 4119 N N . LYS A 1 526 ? 21.327 2.816 -29.781 1.00 69.62 526 LYS A N 1
ATOM 4120 C CA . LYS A 1 526 ? 19.970 3.172 -29.335 1.00 69.62 526 LYS A CA 1
ATOM 4121 C C . LYS A 1 526 ? 19.752 3.075 -27.820 1.00 69.62 526 LYS A C 1
ATOM 4123 O O . LYS A 1 526 ? 18.772 3.618 -27.324 1.00 69.62 526 LYS A O 1
ATOM 4128 N N . GLY A 1 527 ? 20.671 2.456 -27.084 1.00 79.56 527 GLY A N 1
ATOM 4129 C CA . GLY A 1 527 ? 20.530 2.181 -25.657 1.00 79.56 527 GLY A CA 1
ATOM 4130 C C . GLY A 1 527 ? 19.622 0.982 -25.375 1.00 79.56 527 GLY A C 1
ATOM 4131 O O . GLY A 1 527 ? 19.390 0.145 -26.249 1.00 79.56 527 GLY A O 1
ATOM 4132 N N . TRP A 1 528 ? 19.111 0.899 -24.143 1.00 81.69 528 TRP A N 1
ATOM 4133 C CA . TRP A 1 528 ? 18.082 -0.076 -23.781 1.00 81.69 528 TRP A CA 1
ATOM 4134 C C . TRP A 1 528 ? 16.796 0.241 -24.537 1.00 81.69 528 TRP A C 1
ATOM 4136 O O . TRP A 1 528 ? 16.137 1.250 -24.288 1.00 81.69 528 TRP A O 1
ATOM 4146 N N . VAL A 1 529 ? 16.448 -0.639 -25.460 1.00 76.31 529 VAL A N 1
ATOM 4147 C CA . VAL A 1 529 ? 15.131 -0.685 -26.063 1.00 76.31 529 VAL A CA 1
ATOM 4148 C C . VAL A 1 529 ? 14.299 -1.568 -25.138 1.00 76.31 529 VAL A C 1
ATOM 4150 O O . VAL A 1 529 ? 14.515 -2.771 -25.030 1.00 76.31 529 VAL A O 1
ATOM 4153 N N . ASN A 1 530 ? 13.421 -0.942 -24.367 1.00 66.44 530 ASN A N 1
ATOM 4154 C CA . ASN A 1 530 ? 12.554 -1.664 -23.443 1.00 66.44 530 ASN A CA 1
ATOM 4155 C C . ASN A 1 530 ? 11.274 -2.082 -24.175 1.00 66.44 530 ASN A C 1
ATOM 4157 O O . ASN A 1 530 ? 10.820 -1.352 -25.059 1.00 66.44 530 ASN A O 1
ATOM 4161 N N . ASN A 1 531 ? 10.674 -3.209 -23.785 1.00 58.75 531 ASN A N 1
ATOM 4162 C CA . ASN A 1 531 ? 9.375 -3.666 -24.303 1.00 58.75 531 ASN A CA 1
ATOM 4163 C C . ASN A 1 531 ? 9.364 -3.941 -25.837 1.00 58.75 531 ASN A C 1
ATOM 4165 O O . ASN A 1 531 ? 8.490 -3.439 -26.545 1.00 58.75 531 ASN A O 1
ATOM 4169 N N . ILE A 1 532 ? 10.363 -4.670 -26.362 1.00 49.94 532 ILE A N 1
ATOM 4170 C CA . ILE A 1 532 ? 10.658 -4.837 -27.814 1.00 49.94 532 ILE A CA 1
ATOM 4171 C C . ILE A 1 532 ? 9.748 -5.868 -28.524 1.00 49.94 532 ILE A C 1
ATOM 4173 O O . ILE A 1 532 ? 9.645 -6.965 -27.981 1.00 49.94 532 ILE A O 1
ATOM 4177 N N . ILE A 1 533 ? 9.251 -5.752 -29.781 1.00 52.06 533 ILE A N 1
ATOM 4178 C CA . ILE A 1 533 ? 8.856 -4.692 -30.769 1.00 52.06 533 ILE A CA 1
ATOM 4179 C C . ILE A 1 533 ? 8.803 -5.349 -32.185 1.00 52.06 533 ILE A C 1
ATOM 4181 O O . ILE A 1 533 ? 9.734 -6.060 -32.555 1.00 52.06 533 ILE A O 1
ATOM 4185 N N . GLU A 1 534 ? 7.794 -5.028 -33.014 1.00 35.16 534 GLU A N 1
ATOM 4186 C CA . GLU A 1 534 ? 7.756 -5.265 -34.483 1.00 35.16 534 GLU A CA 1
ATOM 4187 C C . GLU A 1 534 ? 8.347 -4.056 -35.266 1.00 35.16 534 GLU A C 1
ATOM 4189 O O . GLU A 1 534 ? 8.160 -2.908 -34.858 1.00 35.16 534 GLU A O 1
ATOM 4194 N N . PHE A 1 535 ? 9.043 -4.274 -36.400 1.00 35.22 535 PHE A N 1
ATOM 4195 C CA . PHE A 1 535 ? 9.685 -3.222 -37.224 1.00 35.22 535 PHE A CA 1
ATOM 4196 C C . PHE A 1 535 ? 9.036 -3.055 -38.616 1.00 35.22 535 PHE A C 1
ATOM 4198 O O . PHE A 1 535 ? 8.968 -4.020 -39.374 1.00 35.22 535 PHE A O 1
ATOM 4205 N N . ASP A 1 536 ? 8.638 -1.825 -38.995 1.00 34.94 536 ASP A N 1
ATOM 4206 C CA . ASP A 1 536 ? 8.028 -1.512 -40.311 1.00 34.94 536 ASP A CA 1
ATOM 4207 C C . ASP A 1 536 ? 8.943 -0.795 -41.323 1.00 34.94 536 ASP A C 1
ATOM 4209 O O . ASP A 1 536 ? 8.504 -0.452 -42.422 1.00 34.94 536 ASP A O 1
ATOM 4213 N N . GLY A 1 537 ? 10.220 -0.589 -40.993 1.00 38.00 537 GLY A N 1
ATOM 4214 C CA . GLY A 1 537 ? 11.193 0.017 -41.904 1.00 38.00 537 GLY A CA 1
ATOM 4215 C C . GLY A 1 537 ? 11.594 1.456 -41.591 1.00 38.00 537 GLY A C 1
ATOM 4216 O O . GLY A 1 537 ? 12.709 1.809 -41.952 1.00 38.00 537 GLY A O 1
ATOM 4217 N N . ASP A 1 538 ? 10.779 2.267 -40.898 1.00 31.53 538 ASP A N 1
ATOM 4218 C CA . ASP A 1 538 ? 11.121 3.689 -40.660 1.00 31.53 538 ASP A CA 1
ATOM 4219 C C . ASP A 1 538 ? 10.624 4.286 -39.319 1.00 31.53 538 ASP A C 1
ATOM 4221 O O . ASP A 1 538 ? 11.086 5.364 -38.929 1.00 31.53 538 ASP A O 1
ATOM 4225 N N . THR A 1 539 ? 9.745 3.618 -38.555 1.00 28.50 539 THR A N 1
ATOM 4226 C CA . THR A 1 539 ? 9.300 4.100 -37.226 1.00 28.50 539 THR A CA 1
ATOM 4227 C C . THR A 1 539 ? 9.141 2.990 -36.184 1.00 28.50 539 THR A C 1
ATOM 4229 O O . THR A 1 539 ? 8.845 1.847 -36.509 1.00 28.50 539 THR A O 1
ATOM 4232 N N . TRP A 1 540 ? 9.333 3.334 -34.905 1.00 39.69 540 TRP A N 1
ATOM 4233 C CA . TRP A 1 540 ? 9.135 2.422 -33.774 1.00 39.69 540 TRP A CA 1
ATOM 4234 C C . TRP A 1 540 ? 7.670 2.412 -33.310 1.00 39.69 540 TRP A C 1
ATOM 4236 O O . TRP A 1 540 ? 7.127 3.477 -33.007 1.00 39.69 540 TRP A O 1
ATOM 4246 N N . GLN A 1 541 ? 7.051 1.232 -33.185 1.00 41.25 541 GLN A N 1
ATOM 4247 C CA . GLN A 1 541 ? 5.809 1.033 -32.420 1.00 41.25 541 GLN A CA 1
ATOM 4248 C C . GLN A 1 541 ? 5.985 -0.119 -31.422 1.00 41.25 541 GLN A C 1
ATOM 4250 O O . GLN A 1 541 ? 6.639 -1.112 -31.721 1.00 41.25 541 GLN A O 1
ATOM 4255 N N . PHE A 1 542 ? 5.449 0.059 -30.215 1.00 50.88 542 PHE A N 1
ATOM 4256 C CA . PHE A 1 542 ? 5.629 -0.824 -29.057 1.00 50.88 542 PHE A CA 1
ATOM 4257 C C . PHE A 1 542 ? 4.920 -2.162 -29.285 1.00 50.88 542 PHE A C 1
ATOM 4259 O O . PHE A 1 542 ? 3.810 -2.130 -29.791 1.00 50.88 542 PHE A O 1
ATOM 4266 N N . MET A 1 543 ? 5.487 -3.327 -28.942 1.00 52.56 543 MET A N 1
ATOM 4267 C CA . MET A 1 543 ? 4.718 -4.583 -29.035 1.00 52.56 543 MET A CA 1
ATOM 4268 C C . MET A 1 543 ? 5.329 -5.740 -28.234 1.00 52.56 543 MET A C 1
ATOM 4270 O O . MET A 1 543 ? 6.527 -5.979 -28.306 1.00 52.56 543 MET A O 1
ATOM 4274 N N . ASP A 1 544 ? 4.482 -6.477 -27.520 1.00 52.19 544 ASP A N 1
ATOM 4275 C CA . ASP A 1 544 ? 4.796 -7.702 -26.777 1.00 52.19 544 ASP A CA 1
ATOM 4276 C C . ASP A 1 544 ? 4.789 -8.942 -27.709 1.00 52.19 544 ASP A C 1
ATOM 4278 O O . ASP A 1 544 ? 3.775 -9.168 -28.383 1.00 52.19 544 ASP A O 1
ATOM 4282 N N . PRO A 1 545 ? 5.865 -9.765 -27.750 1.00 48.34 545 PRO A N 1
ATOM 4283 C CA . PRO A 1 545 ? 5.959 -10.947 -28.620 1.00 48.34 545 PRO A CA 1
ATOM 4284 C C . PRO A 1 545 ? 4.822 -11.957 -28.414 1.00 48.34 545 PRO A C 1
ATOM 4286 O O . PRO A 1 545 ? 4.330 -12.561 -29.369 1.00 48.34 545 PRO A O 1
ATOM 4289 N N . THR A 1 546 ? 4.379 -12.112 -27.168 1.00 47.53 546 THR A N 1
ATOM 4290 C CA . THR A 1 546 ? 3.328 -13.045 -26.757 1.00 47.53 546 THR A CA 1
ATOM 4291 C C . THR A 1 546 ? 1.972 -12.602 -27.297 1.00 47.53 546 THR A C 1
ATOM 4293 O O . THR A 1 546 ? 1.234 -13.373 -27.911 1.00 47.53 546 THR A O 1
ATOM 4296 N N . MET A 1 547 ? 1.655 -11.320 -27.110 1.00 51.34 547 MET A N 1
ATOM 4297 C CA . MET A 1 547 ? 0.401 -10.726 -27.571 1.00 51.34 547 MET A CA 1
ATOM 4298 C C . MET A 1 547 ? 0.334 -10.654 -29.103 1.00 51.34 547 MET A C 1
ATOM 4300 O O . MET A 1 547 ? -0.755 -10.715 -29.679 1.00 51.34 547 MET A O 1
ATOM 4304 N N . MET A 1 548 ? 1.485 -10.568 -29.779 1.00 52.34 548 MET A N 1
ATOM 4305 C CA . MET A 1 548 ? 1.567 -10.593 -31.242 1.00 52.34 548 MET A CA 1
ATOM 4306 C C . MET A 1 548 ? 1.301 -11.991 -31.815 1.00 52.34 548 MET A C 1
ATOM 4308 O O . MET A 1 548 ? 0.530 -12.120 -32.767 1.00 52.34 548 MET A O 1
ATOM 4312 N N . ALA A 1 549 ? 1.851 -13.042 -31.195 1.00 53.16 549 ALA A N 1
ATOM 4313 C CA . ALA A 1 549 ? 1.557 -14.428 -31.570 1.00 53.16 549 ALA A CA 1
ATOM 4314 C C . ALA A 1 549 ? 0.074 -14.797 -31.341 1.00 53.16 549 ALA A C 1
ATOM 4316 O O . ALA A 1 549 ? -0.496 -15.587 -32.093 1.00 53.16 549 ALA A O 1
ATOM 4317 N N . ALA A 1 550 ? -0.569 -14.192 -30.336 1.00 51.19 550 ALA A N 1
ATOM 4318 C CA . ALA A 1 550 ? -1.978 -14.406 -30.006 1.00 51.19 550 ALA A CA 1
ATOM 4319 C C . ALA A 1 550 ? -2.983 -13.609 -30.873 1.00 51.19 550 ALA A C 1
ATOM 4321 O O . ALA A 1 550 ? -4.172 -13.936 -30.883 1.00 51.19 550 ALA A O 1
ATOM 4322 N N . SER A 1 551 ? -2.559 -12.561 -31.595 1.00 53.00 551 SER A N 1
ATOM 4323 C CA . SER A 1 551 ? -3.470 -11.664 -32.330 1.00 53.00 551 SER A CA 1
ATOM 4324 C C . SER A 1 551 ? -3.683 -12.095 -33.791 1.00 53.00 551 SER A C 1
ATOM 4326 O O . SER A 1 551 ? -2.761 -12.157 -34.604 1.00 53.00 551 SER A O 1
ATOM 4328 N N . GLY A 1 552 ? -4.940 -12.394 -34.143 1.00 43.16 552 GLY A N 1
ATOM 4329 C CA . GLY A 1 552 ? -5.308 -13.052 -35.403 1.00 43.16 552 GLY A CA 1
ATOM 4330 C C . GLY A 1 552 ? -5.448 -12.133 -36.624 1.00 43.16 552 GLY A C 1
ATOM 4331 O O . GLY A 1 552 ? -5.425 -12.625 -37.755 1.00 43.16 552 GLY A O 1
ATOM 4332 N N . THR A 1 553 ? -5.595 -10.812 -36.444 1.00 48.78 553 THR A N 1
ATOM 4333 C CA . THR A 1 553 ? -5.780 -9.847 -37.548 1.00 48.78 553 THR A CA 1
ATOM 4334 C C . THR A 1 553 ? -4.847 -8.628 -37.473 1.00 48.78 553 THR A C 1
ATOM 4336 O O . THR A 1 553 ? -4.510 -8.142 -36.399 1.00 48.78 553 THR A O 1
ATOM 4339 N N . GLU A 1 554 ? -4.487 -8.055 -38.631 1.00 47.91 554 GLU A N 1
ATOM 4340 C CA . GLU A 1 554 ? -3.688 -6.812 -38.762 1.00 47.91 554 GLU A CA 1
ATOM 4341 C C . GLU A 1 554 ? -4.239 -5.611 -37.966 1.00 47.91 554 GLU A C 1
ATOM 4343 O O . GLU A 1 554 ? -3.503 -4.705 -37.577 1.00 47.91 554 GLU A O 1
ATOM 4348 N N . ALA A 1 555 ? -5.553 -5.578 -37.733 1.00 39.88 555 ALA A N 1
ATOM 4349 C CA . ALA A 1 555 ? -6.202 -4.528 -36.955 1.00 39.88 555 ALA A CA 1
ATOM 4350 C C . ALA A 1 555 ? -6.005 -4.718 -35.441 1.00 39.88 555 ALA A C 1
ATOM 4352 O O . ALA A 1 555 ? -5.777 -3.734 -34.741 1.00 39.88 555 ALA A O 1
ATOM 4353 N N . GLU A 1 556 ? -6.045 -5.962 -34.953 1.00 44.31 556 GLU A N 1
ATOM 4354 C CA . GLU A 1 556 ? -5.780 -6.307 -33.549 1.00 44.31 556 GLU A CA 1
ATOM 4355 C C . GLU A 1 556 ? -4.303 -6.087 -33.206 1.00 44.31 556 GLU A C 1
ATOM 4357 O O . GLU A 1 556 ? -3.999 -5.453 -32.195 1.00 44.31 556 GLU A O 1
ATOM 4362 N N . LYS A 1 557 ? -3.390 -6.476 -34.108 1.00 49.22 557 LYS A N 1
ATOM 4363 C CA . LYS A 1 557 ? -1.945 -6.216 -33.980 1.00 49.22 557 LYS A CA 1
ATOM 4364 C C . LYS A 1 557 ? -1.635 -4.720 -33.818 1.00 49.22 557 LYS A C 1
ATOM 4366 O O . LYS A 1 557 ? -0.908 -4.324 -32.912 1.00 49.22 557 LYS A O 1
ATOM 4371 N N . LYS A 1 558 ? -2.285 -3.853 -34.607 1.00 41.97 558 LYS A N 1
ATOM 4372 C CA . LYS A 1 558 ? -2.162 -2.378 -34.515 1.00 41.97 558 LYS A CA 1
ATOM 4373 C C . LYS A 1 558 ? -2.799 -1.737 -33.278 1.00 41.97 558 LYS A C 1
ATOM 4375 O O . LYS A 1 558 ? -2.577 -0.549 -33.032 1.00 41.97 558 LYS A O 1
ATOM 4380 N N . GLN A 1 559 ? -3.653 -2.460 -32.556 1.00 40.88 559 GLN A N 1
ATOM 4381 C CA . GLN A 1 559 ? -4.310 -1.966 -31.346 1.00 40.88 559 GLN A CA 1
ATOM 4382 C C . GLN A 1 559 ? -3.499 -2.324 -30.097 1.00 40.88 559 GLN A C 1
ATOM 4384 O O . GLN A 1 559 ? -3.321 -1.466 -29.236 1.00 40.88 559 GLN A O 1
ATOM 4389 N N . VAL A 1 560 ? -2.916 -3.527 -30.061 1.00 46.34 560 VAL A N 1
ATOM 4390 C CA . VAL A 1 560 ? -1.912 -3.934 -29.063 1.00 46.34 560 VAL A CA 1
ATOM 4391 C C . VAL A 1 560 ? -0.667 -3.032 -29.131 1.00 46.34 560 VAL A C 1
ATOM 4393 O O . VAL A 1 560 ? -0.046 -2.764 -28.105 1.00 46.34 560 VAL A O 1
ATOM 4396 N N . SER A 1 561 ? -0.340 -2.480 -30.312 1.00 42.06 561 SER A N 1
ATOM 4397 C CA . SER A 1 561 ? 0.903 -1.724 -30.533 1.00 42.06 561 SER A CA 1
ATOM 4398 C C . SER A 1 561 ? 0.996 -0.314 -29.924 1.00 42.06 561 SER A C 1
ATOM 4400 O O . SER A 1 561 ? 2.045 0.338 -29.980 1.00 42.06 561 SER A O 1
ATOM 4402 N N . LYS A 1 562 ? -0.112 0.219 -29.393 1.00 38.50 562 LYS A N 1
ATOM 4403 C CA . LYS A 1 562 ? -0.226 1.637 -28.997 1.00 38.50 562 LYS A CA 1
ATOM 4404 C C . LYS A 1 562 ? -0.211 1.893 -27.492 1.00 38.50 562 LYS A C 1
ATOM 4406 O O . LYS A 1 562 ? -0.185 3.055 -27.094 1.00 38.50 562 LYS A O 1
ATOM 4411 N N . ASP A 1 563 ? -0.219 0.848 -26.673 1.00 42.94 563 ASP A N 1
ATOM 4412 C CA . ASP A 1 563 ? -0.608 0.945 -25.265 1.00 42.94 563 ASP A CA 1
ATOM 4413 C C . ASP A 1 563 ? 0.598 0.768 -24.321 1.00 42.94 563 ASP A C 1
ATOM 4415 O O . ASP A 1 563 ? 0.830 -0.272 -23.711 1.00 42.94 563 ASP A O 1
ATOM 4419 N N . THR A 1 564 ? 1.426 1.810 -24.228 1.00 42.41 564 THR A N 1
ATOM 4420 C CA . THR A 1 564 ? 2.679 1.816 -23.446 1.00 42.41 564 THR A CA 1
ATOM 4421 C C . THR A 1 564 ? 2.531 2.054 -21.955 1.00 42.41 564 THR A C 1
ATOM 4423 O O . THR A 1 564 ? 3.513 1.954 -21.223 1.00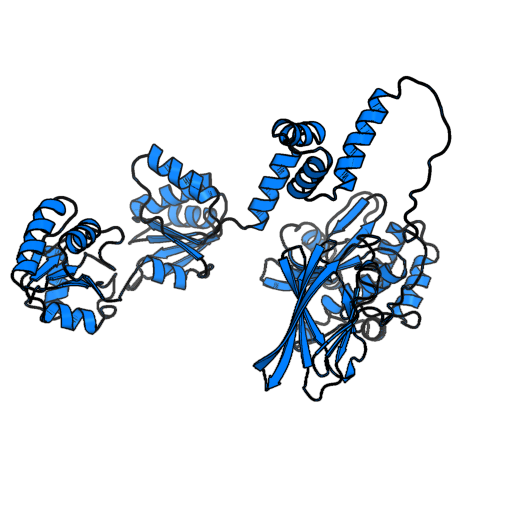 42.41 564 THR A O 1
ATOM 4426 N N . GLN A 1 565 ? 1.329 2.376 -21.486 1.00 45.31 565 GLN A N 1
ATOM 4427 C CA . GLN A 1 565 ? 1.054 2.635 -20.072 1.00 45.31 565 GLN A CA 1
ATOM 4428 C C . GLN A 1 565 ? 0.644 1.365 -19.306 1.00 45.31 565 GLN A C 1
ATOM 4430 O O . GLN A 1 565 ? 0.189 1.477 -18.172 1.00 45.31 565 GLN A O 1
ATOM 4435 N N . ASN A 1 566 ? 0.807 0.176 -19.908 1.00 51.53 566 ASN A N 1
ATOM 4436 C CA . ASN A 1 566 ? 0.120 -1.052 -19.494 1.00 51.53 566 ASN A CA 1
ATOM 4437 C C . ASN A 1 566 ? 0.944 -2.124 -18.766 1.00 51.53 566 ASN A C 1
ATOM 4439 O O . ASN A 1 566 ? 0.395 -3.195 -18.527 1.00 51.53 566 ASN A O 1
ATOM 4443 N N . TYR A 1 567 ? 2.207 -1.877 -18.398 1.00 50.34 567 TYR A N 1
ATOM 4444 C CA . TYR A 1 567 ? 3.079 -2.899 -17.795 1.00 50.34 567 TYR A CA 1
ATOM 4445 C C . TYR A 1 567 ? 3.794 -2.386 -16.536 1.00 50.34 567 TYR A C 1
ATOM 4447 O O . TYR A 1 567 ? 4.378 -1.302 -16.538 1.00 50.34 567 TYR A O 1
ATOM 4455 N N . MET A 1 568 ? 3.790 -3.192 -15.472 1.00 50.78 568 MET A N 1
ATOM 4456 C CA . MET A 1 568 ? 4.495 -2.958 -14.209 1.00 50.78 568 MET A CA 1
ATOM 4457 C C . MET A 1 568 ? 5.555 -4.045 -13.993 1.00 50.78 568 MET A C 1
ATOM 4459 O O . MET A 1 568 ? 5.206 -5.186 -13.696 1.00 50.78 568 MET A O 1
ATOM 4463 N N . VAL A 1 569 ? 6.844 -3.702 -14.118 1.00 60.03 569 VAL A N 1
ATOM 4464 C CA . VAL A 1 569 ? 7.967 -4.619 -13.828 1.00 60.03 569 VAL A CA 1
ATOM 4465 C C . VAL A 1 569 ? 8.082 -4.832 -12.319 1.00 60.03 569 VAL A C 1
ATOM 4467 O O . VAL A 1 569 ? 8.186 -3.861 -11.569 1.00 60.03 569 VAL A O 1
ATOM 4470 N N . ASN A 1 570 ? 8.133 -6.090 -11.879 1.00 61.00 570 ASN A N 1
ATOM 4471 C CA . ASN A 1 570 ? 8.468 -6.443 -10.496 1.00 61.00 570 ASN A CA 1
ATOM 4472 C C . ASN A 1 570 ? 9.900 -6.964 -10.361 1.00 61.00 570 ASN A C 1
ATOM 4474 O O . ASN A 1 570 ? 10.561 -6.676 -9.366 1.00 61.00 570 ASN A O 1
ATOM 4478 N N . TYR A 1 571 ? 10.362 -7.740 -11.343 1.00 74.88 571 TYR A N 1
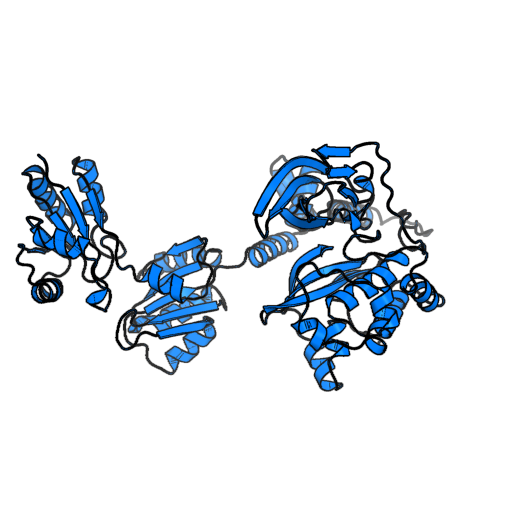ATOM 4479 C CA . TYR A 1 571 ? 11.670 -8.385 -11.329 1.00 74.88 571 TYR A CA 1
ATOM 4480 C C . TYR A 1 571 ? 12.325 -8.283 -12.701 1.00 74.88 571 TYR A C 1
ATOM 4482 O O . TYR A 1 571 ? 11.656 -8.428 -13.721 1.00 74.88 571 TYR A O 1
ATOM 4490 N N . VAL A 1 572 ? 13.641 -8.091 -12.702 1.00 77.00 572 VAL A N 1
ATOM 4491 C CA . VAL A 1 572 ? 14.486 -8.160 -13.895 1.00 77.00 572 VAL A CA 1
ATOM 4492 C C . VAL A 1 572 ? 15.466 -9.309 -13.695 1.00 77.00 572 VAL A C 1
ATOM 4494 O O . VAL A 1 572 ? 16.160 -9.347 -12.672 1.00 77.00 572 VAL A O 1
ATOM 4497 N N . ARG A 1 573 ? 15.494 -10.250 -14.639 1.00 76.94 573 ARG A N 1
ATOM 4498 C CA . ARG A 1 573 ? 16.355 -11.441 -14.628 1.00 76.94 573 ARG A CA 1
ATOM 4499 C C . ARG A 1 573 ? 17.274 -11.494 -15.844 1.00 76.94 573 ARG A C 1
ATOM 4501 O O . ARG A 1 573 ? 17.005 -10.827 -16.870 1.00 76.94 573 ARG A O 1
#

Foldseek 3Di:
DFAAEEWAAQAPADNVQGDPVSLVLLQPFQEEEEQDPVLVVVSCVVSVRPHHYDYQFDVCPPVVLVVVLVCRRVVTYYYYYYNHGTPPQLTPDPVSVVVCVVSVHHYDYDDTDDPQLLLVVVKPADPPFEDEPEAQDPDPVSNVVVLQVQLQFQHKYKYKDDQVCVLVVLVSNCVRNNWWWKWKWFSPPHPPTDTRTDISVVVNVVCVVPRGDGIIMMITHGDHPVVVLVVQLVVLVVDQLVVQLVVVVVVVDDSVVSLVCSCVSNVHDSVVSVVSVVVVVVVVVPPDDDDDDDDDPPPVLAFDQAADEDDQPVPDWDDFDQKIWRCVVLQLFKIKIAGQDPAAWKWKWKQAPVRATDIDIDGNVNGIFIGGRLSAFFKIWIWMWTDDDDPDTDTTDTDMDGHHYPDSQSSQQHAGQQQHDDPPAPLQVVLCVQCVPAPFLVSSLQSLLCCLLVQAAEDPVCLVVPDPPDHEDLSVCNVVSYDHQSNSASSSSNSSSSRSKGKKWFWFAWQVGDTHIAMWTQGPVPGIPPQDAHDDDPDGWHAGSNQSSVDDDPVSRVVRRHDPVTTDTNDID